Protein AF-0000000066668596 (afdb_homodimer)

Nearest PDB structures (foldseek):
  4j5i-assembly1_B  TM=9.871E-01  e=1.388E-48  Mycolicibacterium smegmatis MC2 155
  4y0e-assembly1_C  TM=9.801E-01  e=1.020E-46  Mycobacteroides abscessus ATCC 19977
  4y0e-assembly2_F  TM=9.801E-01  e=1.467E-46  Mycobacteroides abscessus ATCC 19977
  3v17-assembly1_D  TM=8.396E-01  e=1.579E-27  Pseudomonas putida KT2440
  6edh-assembly1_A  TM=8.377E-01  e=2.562E-27  Escherichia coli K-12

Sequence (604 aa):
MSVQVVKLGAHIGARIEGVRLGGGLDGATVATVRAALNEHKVIFFREQHHLTEDGQYEFAELLGTPTTPHPTLTSAGVKSLAIDSHHGRSNTWHTDVTFVDRVPKASILRAVTLPSYGGATTWASTVAAYNSLPEPLRRLADSLRARHTNQYDYAATVEDRPDENARAYRREFESTYFETEHPVVRVHPETGERALLLGCFVKQIVGLSSSESQALFRLFQDRVTRLEHTVRWNWSLGDVAIWDNRATQHYAIDDYDGAEHRRLTRITLAGDIPVGVDGTSSTVIAGNAESYSAVDPLTTAAMSVQVVKLGAHIGARIEGVRLGGGLDGATVATVRAALNEHKVIFFREQHHLTEDGQYEFAELLGTPTTPHPTLTSAGVKSLAIDSHHGRSNTWHTDVTFVDRVPKASIL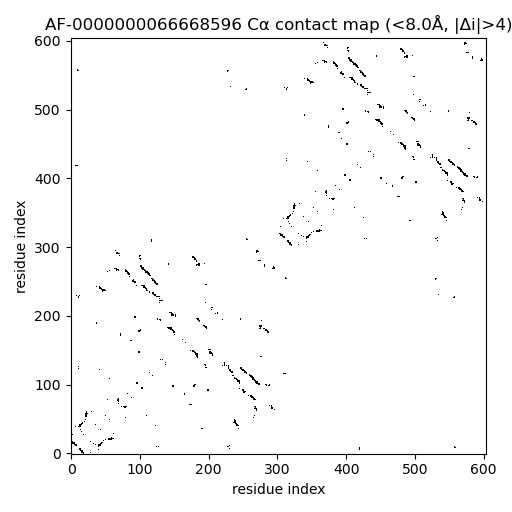RAVTLPSYGGATTWASTVAAYNSLPEPLRRLADSLRARHTNQYDYAATVEDRPDENARAYRREFESTYFETEHPVVRVHPETGERALLLGCFVKQIVGLSSSESQALFRLFQDRVTRLEHTVRWNWSLGDVAIWDNRATQHYAIDDYDGAEHRRLTRITLAGDIPVGVDGTSSTVIAGNAESYSAVDPLTTAA

Organism: Nocardia brasiliensis (strain ATCC 700358 / HUJEG-1) (NCBI:txid1133849)

Solvent-accessible surface area (backbone atoms only — not comparable to full-atom values): 30626 Å² total; per-residue (Å²): 116,73,74,41,79,42,62,46,30,66,54,24,30,27,38,47,42,57,73,80,80,32,60,80,62,51,70,69,58,52,50,50,51,52,52,47,32,70,68,18,34,26,34,35,36,67,72,41,69,81,56,43,73,66,33,49,51,39,29,47,53,74,76,38,53,68,26,45,49,40,82,46,43,73,83,42,52,69,71,35,22,67,49,34,52,80,46,42,74,61,60,49,56,29,33,68,61,53,21,42,52,48,27,37,35,31,38,38,40,34,51,74,42,69,40,93,30,36,58,28,38,34,39,23,18,15,33,51,24,45,71,67,42,55,67,72,55,40,56,50,41,51,72,37,34,29,31,13,22,57,78,43,73,49,70,82,63,47,86,64,83,71,50,70,48,29,48,53,46,49,48,38,44,45,65,62,68,30,24,12,38,34,34,29,26,26,42,35,87,86,80,63,47,53,13,52,57,66,47,54,37,52,75,41,34,67,95,48,53,71,68,55,21,50,53,52,49,48,57,54,48,54,43,24,67,31,67,50,25,41,40,73,46,78,78,50,84,19,26,37,39,37,35,31,39,69,33,30,32,35,29,38,37,78,18,37,70,86,77,46,57,37,30,30,39,33,38,41,21,34,5,42,63,50,24,19,76,83,66,51,60,41,43,74,76,37,66,80,57,67,86,24,33,62,69,35,74,77,71,65,83,126,117,72,75,40,81,43,60,47,31,67,55,24,27,26,38,48,42,59,71,79,81,32,62,82,62,52,69,69,58,51,50,50,51,52,51,47,31,70,69,18,34,28,35,34,34,69,74,41,69,81,57,44,73,67,32,50,51,38,29,46,53,75,78,38,53,66,26,46,48,39,84,43,41,74,86,36,56,72,70,35,24,75,49,34,52,78,48,42,73,62,60,51,57,27,34,69,61,53,21,43,53,50,27,36,36,31,38,38,38,35,52,74,41,70,42,91,28,36,58,28,39,34,40,21,18,14,33,52,22,45,71,67,43,56,67,73,56,40,57,49,41,53,72,38,36,29,32,14,22,57,81,44,73,49,69,84,63,46,84,62,84,70,50,71,48,28,48,54,46,49,47,38,43,46,65,60,68,30,24,11,37,34,34,29,25,26,42,35,89,86,79,63,46,53,13,52,58,67,46,56,37,51,74,41,36,66,95,49,53,72,68,57,23,50,53,51,49,48,56,54,47,55,44,25,68,30,66,50,27,40,40,74,47,78,79,49,83,19,27,35,37,37,36,29,38,68,33,31,33,34,28,37,37,77,18,41,68,87,79,46,57,36,32,30,40,34,37,42,20,35,5,41,65,49,24,20,77,85,64,51,61,43,44,73,76,38,66,79,58,68,84,25,34,63,69,36,74,77,71,64,83,126

Foldseek 3Di:
DDWDWAADADAAEIEIPDDAAFLPDDPVVLVVVLVSQVRHQKYKYFQNQVQDLNRQQSRVVSNFAWWAADQQCPVQDGRWGKPKPLLHFQFWWAQPPPLDQFRFFKKKKAWDFDFPDAFKKKKFFQLQLLVPDPDVLNVVLLVWKFKFKLPFPCVVVDVDDDDPSNVVSSCSSPVFIGIKIFRQWFQDLPPRGIGGHAIRRTDAIPPDDPVVRVVSNCVSVCSRVPPSRMDIDDDDHSMMMMGGSNTMIMGTDDDRPSPTITIMIMITHTGARTAGPVRHTMGTPGDDCVNGHDHDDSPPPD/DDWDWAADADAAEIEIPDDAAFLPDDPVVLVVVVVSQVRHQKYKYFDNQVQDLNRQQSRVVSNFAWWAADQQPPVADGRWGKPKPLLHFQFWWAQPPPLAQFRFFKKKKAWDFDFPDAFKKKKFFQLQLLVPDPPVLNVVLLVWKFKFKLPFPCVVVDVDDDDPSNVVSSCSSPVFIGIKIFRQWFQDLPPRGIGGHAIRRTPAIPPDDPVVRVVSNVVSVCSRVPPSRMDIDDDDHSMMMMGGSNTMIMGTDDDRPSPTITIMIMITHTGARTAGPVRHTMDTPGDDCVNGHDHDDSPPPD

Radius of gyration: 24.7 Å; Cα contacts (8 Å, |Δi|>4): 1437; chains: 2; bounding box: 57×78×58 Å

InterPro domains:
  IPR003819 TauD/TfdA-like domain [PF02668] (7-268)
  IPR042098 Glutarate 2-hydroxylase superfamily [G3DSA:3.60.130.10] (1-301)
  IPR051323 Alpha-ketoglutarate-dependent sulfate ester dioxygenase-like [PTHR30468] (3-281)

Structure (mmCIF, N/CA/C/O backbone):
data_AF-0000000066668596-model_v1
#
loop_
_entity.id
_entity.type
_entity.pdbx_description
1 polymer 'Alpha-ketoglutarate-dependent sulfate ester dioxygenase'
#
loop_
_atom_site.group_PDB
_atom_site.id
_atom_site.type_symbol
_atom_site.label_atom_id
_atom_site.label_alt_id
_atom_site.label_comp_id
_atom_site.label_asym_id
_atom_site.label_entity_id
_atom_site.label_seq_id
_atom_site.pdbx_PDB_ins_code
_atom_site.Cartn_x
_atom_site.Cartn_y
_atom_site.Cartn_z
_atom_site.occupancy
_atom_site.B_iso_or_equiv
_atom_site.auth_seq_id
_atom_site.auth_comp_id
_atom_site.auth_asym_id
_atom_site.auth_atom_id
_atom_site.pdbx_PDB_model_num
ATOM 1 N N . MET A 1 1 ? 26.125 21.719 -5.855 1 67.38 1 MET A N 1
ATOM 2 C CA . MET A 1 1 ? 25.328 20.922 -6.785 1 67.38 1 MET A CA 1
ATOM 3 C C . MET A 1 1 ? 23.906 21.422 -6.848 1 67.38 1 MET A C 1
ATOM 5 O O . MET A 1 1 ? 23.406 22.016 -5.891 1 67.38 1 MET A O 1
ATOM 9 N N . SER A 1 2 ? 23.297 21.438 -8.039 1 88.88 2 SER A N 1
ATOM 10 C CA . SER A 1 2 ? 21.984 22.031 -8.242 1 88.88 2 SER A CA 1
ATOM 11 C C . SER A 1 2 ? 20.875 21.141 -7.656 1 88.88 2 SER A C 1
ATOM 13 O O . SER A 1 2 ? 21.016 19.922 -7.633 1 88.88 2 SER A O 1
ATOM 15 N N . VAL A 1 3 ? 19.938 21.766 -6.992 1 95.06 3 VAL A N 1
ATOM 16 C CA . VAL A 1 3 ? 18.797 21.078 -6.398 1 95.06 3 VAL A CA 1
ATOM 17 C C . VAL A 1 3 ? 17.969 20.406 -7.496 1 95.06 3 VAL A C 1
ATOM 19 O O . VAL A 1 3 ? 17.625 21.031 -8.5 1 95.06 3 VAL A O 1
ATOM 22 N N . GLN A 1 4 ? 17.766 19.125 -7.367 1 97.12 4 GLN A N 1
ATOM 23 C CA . GLN A 1 4 ? 16.984 18.344 -8.328 1 97.12 4 GLN A CA 1
ATOM 24 C C . GLN A 1 4 ? 15.797 17.672 -7.656 1 97.12 4 GLN A C 1
ATOM 26 O O . GLN A 1 4 ? 15.938 17.062 -6.594 1 97.12 4 GLN A O 1
ATOM 31 N N . VAL A 1 5 ? 14.656 17.859 -8.289 1 98.06 5 VAL A N 1
ATOM 32 C CA . VAL A 1 5 ? 13.438 17.188 -7.828 1 98.06 5 VAL A CA 1
ATOM 33 C C . VAL A 1 5 ? 13.148 15.969 -8.703 1 98.06 5 VAL A C 1
ATOM 35 O O . VAL A 1 5 ? 12.938 16.109 -9.914 1 98.06 5 VAL A O 1
ATOM 38 N N . VAL A 1 6 ? 13.164 14.797 -8.109 1 97.94 6 VAL A N 1
ATOM 39 C CA . VAL A 1 6 ? 12.914 13.555 -8.828 1 97.94 6 VAL A CA 1
ATOM 40 C C . VAL A 1 6 ? 11.516 13.031 -8.492 1 97.94 6 VAL A C 1
ATOM 42 O O . VAL A 1 6 ? 11.266 12.594 -7.367 1 97.94 6 VAL A O 1
ATOM 45 N N . LYS A 1 7 ? 10.672 13.055 -9.5 1 97.44 7 LYS A N 1
ATOM 46 C CA . LYS A 1 7 ? 9.297 12.586 -9.336 1 97.44 7 LYS A CA 1
ATOM 47 C C . LYS A 1 7 ? 9.258 11.078 -9.078 1 97.44 7 LYS A C 1
ATOM 49 O O . LYS A 1 7 ? 9.969 10.312 -9.734 1 97.44 7 LYS A O 1
ATOM 54 N N . LEU A 1 8 ? 8.438 10.617 -8.07 1 97.56 8 LEU A N 1
ATOM 55 C CA . LEU A 1 8 ? 8.391 9.203 -7.715 1 97.56 8 LEU A CA 1
ATOM 56 C C . LEU A 1 8 ? 7.074 8.578 -8.172 1 97.56 8 LEU A C 1
ATOM 58 O O . LEU A 1 8 ? 7 7.367 -8.383 1 97.56 8 LEU A O 1
ATOM 62 N N . GLY A 1 9 ? 6 9.258 -8.242 1 96 9 GLY A N 1
ATOM 63 C CA . GLY A 1 9 ? 4.691 8.812 -8.695 1 96 9 GLY A CA 1
ATOM 64 C C . GLY A 1 9 ? 3.891 9.906 -9.375 1 96 9 GLY A C 1
ATOM 65 O O . GLY A 1 9 ? 4.207 11.094 -9.234 1 96 9 GLY A O 1
ATOM 66 N N . ALA A 1 10 ? 2.842 9.539 -10.078 1 95.38 10 ALA A N 1
ATOM 67 C CA . ALA A 1 10 ? 2.037 10.484 -10.844 1 95.38 10 ALA A CA 1
ATOM 68 C C . ALA A 1 10 ? 1.312 11.461 -9.922 1 95.38 10 ALA A C 1
ATOM 70 O O . ALA A 1 10 ? 1.128 12.633 -10.266 1 95.38 10 ALA A O 1
ATOM 71 N N . HIS A 1 11 ? 0.946 10.977 -8.734 1 97 11 HIS A N 1
ATOM 72 C CA . HIS A 1 11 ? 0.021 11.773 -7.93 1 97 11 HIS A CA 1
ATOM 73 C C . HIS A 1 11 ? 0.669 12.219 -6.621 1 97 11 HIS A C 1
ATOM 75 O O . HIS A 1 11 ? 0.152 13.102 -5.941 1 97 11 HIS A O 1
ATOM 81 N N . ILE A 1 12 ? 1.828 11.609 -6.285 1 98.62 12 ILE A N 1
ATOM 82 C CA . ILE A 1 12 ? 2.396 11.883 -4.969 1 98.62 12 ILE A CA 1
ATOM 83 C C . ILE A 1 12 ? 3.852 11.422 -4.93 1 98.62 12 ILE A C 1
ATOM 85 O O . ILE A 1 12 ? 4.207 10.414 -5.551 1 98.62 12 ILE A O 1
ATOM 89 N N . GLY A 1 13 ? 4.652 12.18 -4.25 1 98.81 13 GLY A N 1
ATOM 90 C CA . GLY A 1 13 ? 5.996 11.742 -3.908 1 98.81 13 GLY A CA 1
ATOM 91 C C . GLY A 1 13 ? 7.059 12.305 -4.828 1 98.81 13 GLY A C 1
ATOM 92 O O . GLY A 1 13 ? 6.914 12.273 -6.051 1 98.81 13 GLY A O 1
ATOM 93 N N . ALA A 1 14 ? 8.109 12.766 -4.25 1 98.88 14 ALA A N 1
ATOM 94 C CA . ALA A 1 14 ? 9.328 13.164 -4.953 1 98.88 14 ALA A CA 1
ATOM 95 C C . ALA A 1 14 ? 10.539 13.094 -4.027 1 98.88 14 ALA A C 1
ATOM 97 O O . ALA A 1 14 ? 10.398 13.195 -2.805 1 98.88 14 ALA A O 1
ATOM 98 N N . ARG A 1 15 ? 11.609 12.836 -4.578 1 98.69 15 ARG A N 1
ATOM 99 C CA . ARG A 1 15 ? 12.875 12.93 -3.863 1 98.69 15 ARG A CA 1
ATOM 100 C C . ARG A 1 15 ? 13.648 14.18 -4.281 1 98.69 15 ARG A C 1
ATOM 102 O O . ARG A 1 15 ? 13.711 14.508 -5.465 1 98.69 15 ARG A O 1
ATOM 109 N N . ILE A 1 16 ? 14.125 14.891 -3.336 1 98.62 16 ILE A N 1
ATOM 110 C CA . ILE A 1 16 ? 14.953 16.062 -3.621 1 98.62 16 ILE A CA 1
ATOM 111 C C . ILE A 1 16 ? 16.422 15.727 -3.385 1 98.62 16 ILE A C 1
ATOM 113 O O . ILE A 1 16 ? 16.797 15.234 -2.316 1 98.62 16 ILE A O 1
ATOM 117 N N . GLU A 1 17 ? 17.203 16 -4.352 1 97.94 17 GLU A N 1
ATOM 118 C CA . GLU A 1 17 ? 18.641 15.742 -4.293 1 97.94 17 GLU A CA 1
ATOM 119 C C . GLU A 1 17 ? 19.438 17.047 -4.363 1 97.94 17 GLU A C 1
ATOM 121 O O . GLU A 1 17 ? 18.906 18.078 -4.773 1 97.94 17 GLU A O 1
ATOM 126 N N . GLY A 1 18 ? 20.672 17 -3.879 1 96.69 18 GLY A N 1
ATOM 127 C CA . GLY A 1 18 ? 21.562 18.141 -3.984 1 96.69 18 GLY A CA 1
ATOM 128 C C . GLY A 1 18 ? 21.297 19.203 -2.93 1 96.69 18 GLY A C 1
ATOM 129 O O . GLY A 1 18 ? 21.484 20.391 -3.178 1 96.69 18 GLY A O 1
ATOM 130 N N . VAL A 1 19 ? 20.734 18.797 -1.834 1 97.19 19 VAL A N 1
ATO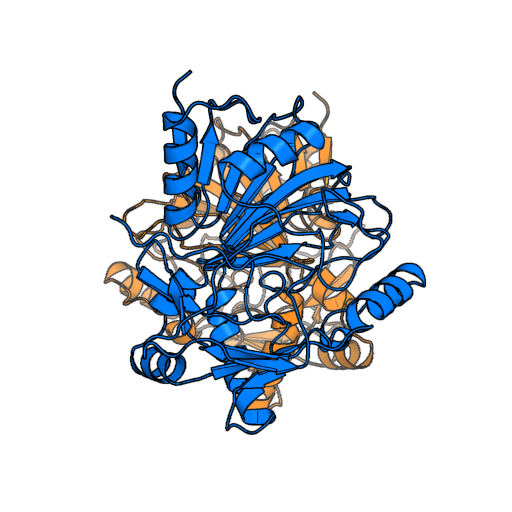M 131 C CA . VAL A 1 19 ? 20.438 19.75 -0.766 1 97.19 19 VAL A CA 1
ATOM 132 C C . VAL A 1 19 ? 20.938 19.188 0.569 1 97.19 19 VAL A C 1
ATOM 134 O O . VAL A 1 19 ? 20.766 18 0.856 1 97.19 19 VAL A O 1
ATOM 137 N N . ARG A 1 20 ? 21.609 19.953 1.293 1 97.44 20 ARG A N 1
ATOM 138 C CA . ARG A 1 20 ? 21.953 19.688 2.686 1 97.44 20 ARG A CA 1
ATOM 139 C C . ARG A 1 20 ? 21.031 20.453 3.635 1 97.44 20 ARG A C 1
ATOM 141 O O . ARG A 1 20 ? 21.125 21.672 3.744 1 97.44 20 ARG A O 1
ATOM 148 N N . LEU A 1 21 ? 20.234 19.766 4.363 1 98.19 21 LEU A N 1
ATOM 149 C CA . LEU A 1 21 ? 19.172 20.391 5.137 1 98.19 21 LEU A CA 1
ATOM 150 C C . LEU A 1 21 ? 19.734 21.094 6.363 1 98.19 21 LEU A C 1
ATOM 152 O O . LEU A 1 21 ? 20.797 20.734 6.867 1 98.19 21 LEU A O 1
ATOM 156 N N . GLY A 1 22 ? 19.031 22.078 6.809 1 97.44 22 GLY A N 1
ATOM 157 C CA . GLY A 1 22 ? 19.391 22.859 7.984 1 97.44 22 GLY A CA 1
ATOM 158 C C . GLY A 1 22 ? 18.859 24.266 7.945 1 97.44 22 GLY A C 1
ATOM 159 O O . GLY A 1 22 ? 18.125 24.641 7.02 1 97.44 22 GLY A O 1
ATOM 160 N N . GLY A 1 23 ? 19.219 25.031 8.984 1 96.69 23 GLY A N 1
ATOM 161 C CA . GLY A 1 23 ? 18.719 26.391 9.102 1 96.69 23 GLY A CA 1
ATOM 162 C C . GLY A 1 23 ? 19.391 27.375 8.164 1 96.69 23 GLY A C 1
ATOM 163 O O . GLY A 1 23 ? 18.906 28.484 7.961 1 96.69 23 GLY A O 1
ATOM 164 N N . GLY A 1 24 ? 20.438 27 7.5 1 96.31 24 GLY A N 1
ATOM 165 C CA . GLY A 1 24 ? 21.234 27.922 6.691 1 96.31 24 GLY A CA 1
ATOM 166 C C . GLY A 1 24 ? 20.906 27.844 5.211 1 96.31 24 GLY A C 1
ATOM 167 O O . GLY A 1 24 ? 21.656 28.344 4.375 1 96.31 24 GLY A O 1
ATOM 168 N N . LEU A 1 25 ? 19.781 27.219 4.844 1 96.69 25 LEU A N 1
ATOM 169 C CA . LEU A 1 25 ? 19.406 27.125 3.439 1 96.69 25 LEU A CA 1
ATOM 170 C C . LEU A 1 25 ? 19.062 28.484 2.867 1 96.69 25 LEU A C 1
ATOM 172 O O . LEU A 1 25 ? 18.438 29.312 3.543 1 96.69 25 LEU A O 1
ATOM 176 N N . ASP A 1 26 ? 19.438 28.734 1.663 1 96.06 26 ASP A N 1
ATOM 177 C CA . ASP A 1 26 ? 19.109 30 1.011 1 96.06 26 ASP A CA 1
ATOM 178 C C . ASP A 1 26 ? 17.641 30.031 0.573 1 96.06 26 ASP A C 1
ATOM 180 O O . ASP A 1 26 ? 17.016 28.984 0.452 1 96.06 26 ASP A O 1
ATOM 184 N N . GLY A 1 27 ? 17.188 31.203 0.312 1 96.44 27 GLY A N 1
ATOM 185 C CA . GLY A 1 27 ? 15.797 31.422 -0.025 1 96.44 27 GLY A CA 1
ATOM 186 C C . GLY A 1 27 ? 15.359 30.672 -1.269 1 96.44 27 GLY A C 1
ATOM 187 O O . GLY A 1 27 ? 14.234 30.156 -1.33 1 96.44 27 GLY A O 1
ATOM 188 N N . ALA A 1 28 ? 16.188 30.625 -2.215 1 96.69 28 ALA A N 1
ATOM 189 C CA . ALA A 1 28 ? 15.859 29.953 -3.465 1 96.69 28 ALA A CA 1
ATOM 190 C C . ALA A 1 28 ? 15.641 28.453 -3.238 1 96.69 28 ALA A C 1
ATOM 192 O O . ALA A 1 28 ? 14.719 27.859 -3.801 1 96.69 28 ALA A O 1
ATOM 193 N N . THR A 1 29 ? 16.5 27.844 -2.477 1 97.19 29 THR A N 1
ATOM 194 C CA . THR A 1 29 ? 16.359 26.422 -2.152 1 97.19 29 THR A CA 1
ATOM 195 C C . THR A 1 29 ? 15.086 26.156 -1.361 1 97.19 29 THR A C 1
ATOM 197 O O . THR A 1 29 ? 14.352 25.219 -1.651 1 97.19 29 THR A O 1
ATOM 200 N N . VAL A 1 30 ? 14.797 27.016 -0.425 1 97.88 30 VAL A N 1
ATOM 201 C CA . VAL A 1 30 ? 13.594 26.875 0.383 1 97.88 30 VAL A CA 1
ATOM 202 C C . VAL A 1 30 ? 12.359 26.984 -0.511 1 97.88 30 VAL A C 1
ATOM 204 O O . VAL A 1 30 ? 11.406 26.219 -0.363 1 97.88 30 VAL A O 1
ATOM 207 N N . ALA A 1 31 ? 12.398 27.906 -1.417 1 97.31 31 ALA A N 1
ATOM 208 C CA . ALA A 1 31 ? 11.289 28.078 -2.35 1 97.31 31 ALA A CA 1
ATOM 209 C C . ALA A 1 31 ? 11.086 26.812 -3.191 1 97.31 31 ALA A C 1
ATOM 211 O O . ALA A 1 31 ? 9.953 26.422 -3.455 1 97.31 31 ALA A O 1
ATOM 212 N N . THR A 1 32 ? 12.18 26.234 -3.613 1 97.69 32 THR A N 1
ATOM 213 C CA . THR A 1 32 ? 12.109 25 -4.391 1 97.69 32 THR A CA 1
ATOM 214 C C . THR A 1 32 ? 11.492 23.875 -3.566 1 97.69 32 THR A C 1
ATOM 216 O O . THR A 1 32 ? 10.664 23.109 -4.07 1 97.69 32 THR A O 1
ATOM 219 N N . VAL A 1 33 ? 11.844 23.781 -2.332 1 98.12 33 VAL A N 1
ATOM 220 C CA . VAL A 1 33 ? 11.312 22.766 -1.43 1 98.12 33 VAL A CA 1
ATOM 221 C C . VAL A 1 33 ? 9.812 22.953 -1.248 1 98.12 33 VAL A C 1
ATOM 223 O O . VAL A 1 33 ? 9.039 22 -1.348 1 98.12 33 VAL A O 1
ATOM 226 N N . ARG A 1 34 ? 9.422 24.188 -1.048 1 97.88 34 ARG A N 1
ATOM 227 C CA . ARG A 1 34 ? 8.008 24.5 -0.865 1 97.88 34 ARG A CA 1
ATOM 228 C C . ARG A 1 34 ? 7.203 24.141 -2.115 1 97.88 34 ARG A C 1
ATOM 230 O O . ARG A 1 34 ? 6.117 23.578 -2.023 1 97.88 34 ARG A O 1
ATOM 237 N N . ALA A 1 35 ? 7.754 24.5 -3.23 1 98.25 35 ALA A N 1
ATOM 238 C CA . ALA A 1 35 ? 7.078 24.219 -4.492 1 98.25 35 ALA A CA 1
ATOM 239 C C . ALA A 1 35 ? 6.938 22.719 -4.711 1 98.25 35 ALA A C 1
ATOM 241 O O . ALA A 1 35 ? 5.887 22.234 -5.152 1 98.25 35 ALA A O 1
ATOM 242 N N . ALA A 1 36 ? 8.016 21.969 -4.406 1 98.69 36 ALA A N 1
ATOM 243 C CA . ALA A 1 36 ? 7.98 20.516 -4.543 1 98.69 36 ALA A CA 1
ATOM 244 C C . ALA A 1 36 ? 6.949 19.906 -3.602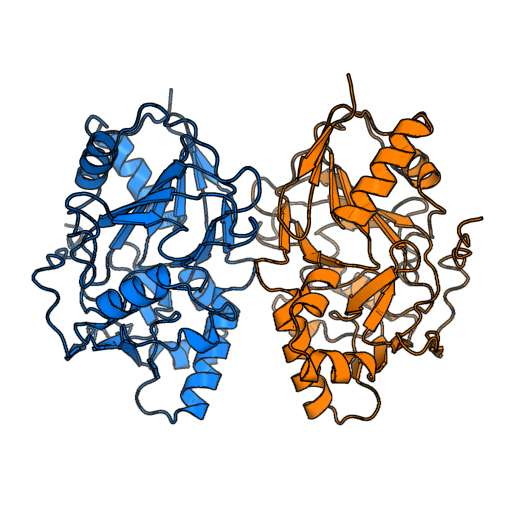 1 98.69 36 ALA A C 1
ATOM 246 O O . ALA A 1 36 ? 6.238 18.969 -3.977 1 98.69 36 ALA A O 1
ATOM 247 N N . LEU A 1 37 ? 6.91 20.438 -2.43 1 98.69 37 LEU A N 1
ATOM 248 C CA . LEU A 1 37 ? 5.941 19.938 -1.461 1 98.69 37 LEU A CA 1
ATOM 249 C C . LEU A 1 37 ? 4.516 20.156 -1.957 1 98.69 37 LEU A C 1
ATOM 251 O O . LEU A 1 37 ? 3.682 19.266 -1.88 1 98.69 37 LEU A O 1
ATOM 255 N N . ASN A 1 38 ? 4.25 21.344 -2.484 1 98.38 38 ASN A N 1
ATOM 256 C CA . ASN A 1 38 ? 2.928 21.656 -3.02 1 98.38 38 ASN A CA 1
ATOM 257 C C . ASN A 1 38 ? 2.559 20.734 -4.176 1 98.38 38 ASN A C 1
ATOM 259 O O . ASN A 1 38 ? 1.417 20.281 -4.273 1 98.38 38 ASN A O 1
ATOM 263 N N . GLU A 1 39 ? 3.502 20.469 -4.961 1 98.44 39 GLU A N 1
ATOM 264 C CA . GLU A 1 39 ? 3.252 19.688 -6.176 1 98.44 39 GLU A CA 1
ATOM 265 C C . GLU A 1 39 ? 3.143 18.203 -5.867 1 98.44 39 GLU A C 1
ATOM 267 O O . GLU A 1 39 ? 2.242 17.516 -6.371 1 98.44 39 GLU A O 1
ATOM 272 N N . HIS A 1 40 ? 4.008 17.672 -4.957 1 98.81 40 HIS A N 1
ATOM 273 C CA . HIS A 1 40 ? 4.148 16.234 -4.812 1 98.81 40 HIS A CA 1
ATOM 274 C C . HIS A 1 40 ? 3.604 15.758 -3.469 1 98.81 40 HIS A C 1
ATOM 276 O O . HIS A 1 40 ? 3.596 14.555 -3.186 1 98.81 40 HIS A O 1
ATOM 282 N N . LYS A 1 41 ? 3.146 16.609 -2.65 1 98.88 41 LYS A N 1
ATOM 283 C CA . LYS A 1 41 ? 2.42 16.375 -1.404 1 98.88 41 LYS A CA 1
ATOM 284 C C . LYS A 1 41 ? 3.334 15.797 -0.331 1 98.88 41 LYS A C 1
ATOM 286 O O . LYS A 1 41 ? 3.131 16.031 0.861 1 98.88 41 LYS A O 1
ATOM 291 N N . VAL A 1 42 ? 4.273 14.961 -0.721 1 98.94 42 VAL A N 1
ATOM 292 C CA . VAL A 1 42 ? 5.312 14.461 0.179 1 98.94 42 VAL A CA 1
ATOM 293 C C . VAL A 1 42 ? 6.652 14.43 -0.551 1 98.94 42 VAL A C 1
ATOM 295 O O . VAL A 1 42 ? 6.719 14.031 -1.718 1 98.94 42 VAL A O 1
ATOM 298 N N . ILE A 1 43 ? 7.711 14.836 0.141 1 98.94 43 ILE A N 1
ATOM 299 C CA . ILE A 1 43 ? 9.047 14.844 -0.446 1 98.94 43 ILE A CA 1
ATOM 300 C C . ILE A 1 43 ? 10.039 14.188 0.517 1 98.94 43 ILE A C 1
ATOM 302 O O . ILE A 1 43 ? 9.844 14.219 1.734 1 98.94 43 ILE A O 1
ATOM 306 N N . PHE A 1 44 ? 11.062 13.633 -0.063 1 98.94 44 PHE A N 1
ATOM 307 C CA . PHE A 1 44 ? 12.039 12.859 0.694 1 98.94 44 PHE A CA 1
ATOM 308 C C . PHE A 1 44 ? 13.453 13.359 0.435 1 98.94 44 PHE A C 1
ATOM 310 O O . PHE A 1 44 ? 13.758 13.836 -0.659 1 98.94 44 PHE A O 1
ATOM 317 N N . PHE A 1 45 ? 14.312 13.266 1.412 1 98.81 45 PHE A N 1
ATOM 318 C CA . PHE A 1 45 ? 15.742 13.547 1.344 1 98.81 45 PHE A CA 1
ATOM 319 C C . PHE A 1 45 ? 16.547 12.367 1.87 1 98.81 45 PHE A C 1
ATOM 321 O O . PHE A 1 45 ? 16.188 11.773 2.891 1 98.81 45 PHE A O 1
ATOM 328 N N . ARG A 1 46 ? 17.562 12.023 1.185 1 98.38 46 ARG A N 1
ATOM 329 C CA . ARG A 1 46 ? 18.469 10.969 1.627 1 98.38 46 ARG A CA 1
ATOM 330 C C . ARG A 1 46 ? 19.75 11.555 2.221 1 98.38 46 ARG A C 1
ATOM 332 O O . ARG A 1 46 ? 20.062 12.727 2.002 1 98.38 46 ARG A O 1
ATOM 339 N N . GLU A 1 47 ? 20.438 10.812 3.008 1 97.81 47 GLU A N 1
ATOM 340 C CA . GLU A 1 47 ? 21.812 11 3.422 1 97.81 47 GLU A CA 1
ATOM 341 C C . GLU A 1 47 ? 21.984 12.289 4.211 1 97.81 47 GLU A C 1
ATOM 343 O O . GLU A 1 47 ? 22.984 12.992 4.055 1 97.81 47 GLU A O 1
ATOM 348 N N . GLN A 1 48 ? 20.969 12.648 4.938 1 98.56 48 GLN A N 1
ATOM 349 C CA . GLN A 1 48 ? 21.094 13.812 5.812 1 98.56 48 GLN A CA 1
ATOM 350 C C . GLN A 1 48 ? 21.656 13.422 7.176 1 98.56 48 GLN A C 1
ATOM 352 O O . GLN A 1 48 ? 21.078 13.766 8.211 1 98.56 48 GLN A O 1
ATOM 357 N N . HIS A 1 49 ? 22.797 12.805 7.211 1 98 49 HIS A N 1
ATOM 358 C CA . HIS A 1 49 ? 23.391 12.227 8.414 1 98 49 HIS A CA 1
ATOM 359 C C . HIS A 1 49 ? 23.828 13.312 9.391 1 98 49 HIS A C 1
ATOM 361 O O . HIS A 1 49 ? 23.938 13.062 10.594 1 98 49 HIS A O 1
ATOM 367 N N . HIS A 1 50 ? 24.016 14.461 8.906 1 97.88 50 HIS A N 1
ATOM 368 C CA . HIS A 1 50 ? 24.516 15.57 9.719 1 97.88 50 HIS A CA 1
ATOM 369 C C . HIS A 1 50 ? 23.391 16.188 10.539 1 97.88 50 HIS A C 1
ATOM 371 O O . HIS A 1 50 ? 23.641 16.938 11.484 1 97.88 50 HIS A O 1
ATOM 377 N N . LEU A 1 51 ? 22.203 15.992 10.102 1 97.94 51 LEU A N 1
ATOM 378 C CA . LEU A 1 51 ? 21.062 16.719 10.648 1 97.94 51 LEU A CA 1
ATOM 379 C C . LEU A 1 51 ? 20.75 16.266 12.07 1 97.94 51 LEU A C 1
ATOM 381 O O . LEU A 1 51 ? 20.453 15.086 12.297 1 97.94 51 LEU A O 1
ATOM 385 N N . THR A 1 52 ? 20.828 17.156 13.031 1 96.31 52 THR A N 1
ATOM 386 C CA . THR A 1 52 ? 20.484 16.922 14.422 1 96.31 52 THR A CA 1
ATOM 387 C C . THR A 1 52 ? 19.047 17.359 14.695 1 96.31 52 THR A C 1
ATOM 389 O O . THR A 1 52 ? 18.375 17.875 13.797 1 96.31 52 THR A O 1
ATOM 392 N N . GLU A 1 53 ? 18.609 17.141 15.875 1 94.75 53 GLU A N 1
ATOM 393 C CA . GLU A 1 53 ? 17.281 17.625 16.25 1 94.75 53 GLU A CA 1
ATOM 394 C C . GLU A 1 53 ? 17.188 19.141 16.125 1 94.75 53 GLU A C 1
ATOM 396 O O . GLU A 1 53 ? 16.188 19.656 15.633 1 94.75 53 GLU A O 1
ATOM 401 N N . ASP A 1 54 ? 18.266 19.828 16.594 1 96.06 54 ASP A N 1
ATOM 402 C CA . ASP A 1 54 ? 18.312 21.281 16.469 1 96.06 54 ASP A CA 1
ATOM 403 C C . ASP A 1 54 ? 18.281 21.703 15 1 96.06 54 ASP A C 1
ATOM 405 O O . ASP A 1 54 ? 17.594 22.641 14.625 1 96.06 54 ASP A O 1
ATOM 409 N N . GLY A 1 55 ? 19.078 21.016 14.211 1 97.5 55 GLY A N 1
ATOM 410 C CA . GLY A 1 55 ? 19.078 21.297 12.789 1 97.5 55 GLY A CA 1
ATOM 411 C C . GLY A 1 55 ? 17.719 21.078 12.133 1 97.5 55 GLY A C 1
ATOM 412 O O . GLY A 1 55 ? 17.312 21.844 11.266 1 97.5 55 GLY A O 1
ATOM 413 N N . GLN A 1 56 ? 17.094 19.984 12.492 1 97.81 56 GLN A N 1
ATOM 414 C CA . GLN A 1 56 ? 15.742 19.719 12.008 1 97.81 56 GLN A CA 1
ATOM 415 C C . GLN A 1 56 ? 14.789 20.859 12.352 1 97.81 56 GLN A C 1
ATOM 417 O O . GLN A 1 56 ? 14.008 21.297 11.508 1 97.81 56 GLN A O 1
ATOM 422 N N . TYR A 1 57 ? 14.875 21.344 13.578 1 97.44 57 TYR A N 1
ATOM 423 C CA . TYR A 1 57 ? 14.023 22.438 14.047 1 97.44 57 TYR A CA 1
ATOM 424 C C . TYR A 1 57 ? 14.289 23.719 13.273 1 97.44 57 TYR A C 1
ATOM 426 O O . TYR A 1 57 ? 13.359 24.391 12.828 1 97.44 57 TYR A O 1
ATOM 434 N N . GLU A 1 58 ? 15.578 24.031 13.094 1 97.94 58 GLU A N 1
ATOM 435 C CA . GLU A 1 58 ? 15.961 25.234 12.352 1 97.94 58 GLU A CA 1
ATOM 436 C C . GLU A 1 58 ? 15.469 25.172 10.906 1 97.94 58 GLU A C 1
ATOM 438 O O . GLU A 1 58 ? 15.023 26.172 10.352 1 97.94 58 GLU A O 1
ATOM 443 N N . PHE A 1 59 ? 15.625 24.031 10.367 1 98.31 59 PHE A N 1
ATOM 444 C CA . PHE A 1 59 ? 15.117 23.828 9.016 1 98.31 59 PHE A CA 1
ATOM 445 C C . PHE A 1 59 ? 13.602 24.031 8.969 1 98.31 59 PHE A C 1
ATOM 447 O O . PHE A 1 59 ? 13.086 24.672 8.062 1 98.31 59 PHE A O 1
ATOM 454 N N . ALA A 1 60 ? 12.859 23.438 9.906 1 98.06 60 ALA A N 1
ATOM 455 C CA . ALA A 1 60 ? 11.406 23.562 10 1 98.06 60 ALA A CA 1
ATOM 456 C C . ALA A 1 60 ? 10.984 25.031 10.055 1 98.06 60 ALA A C 1
ATOM 458 O O . ALA A 1 60 ? 10.008 25.438 9.422 1 98.06 60 ALA A O 1
ATOM 459 N N . GLU A 1 61 ? 11.75 25.859 10.734 1 97.38 61 GLU A N 1
ATOM 460 C CA . GLU A 1 61 ? 11.438 27.266 10.906 1 97.38 61 GLU A CA 1
ATOM 461 C C . GLU A 1 61 ? 11.508 28.016 9.586 1 97.38 61 GLU A C 1
ATOM 463 O O . GLU A 1 61 ? 10.875 29.062 9.422 1 97.38 61 GLU A O 1
ATOM 468 N N . LEU A 1 62 ? 12.289 27.469 8.703 1 97.69 62 LEU A N 1
ATOM 469 C CA . LEU A 1 62 ? 12.367 28.094 7.387 1 97.69 62 LEU A CA 1
ATOM 470 C C . LEU A 1 62 ? 11.086 27.859 6.598 1 97.69 62 LEU A C 1
ATOM 472 O O . LEU A 1 62 ? 10.789 28.594 5.652 1 97.69 62 LEU A O 1
ATOM 476 N N . LEU A 1 63 ? 10.352 26.828 6.957 1 97 63 LEU A N 1
ATOM 477 C CA . LEU A 1 63 ? 9.188 26.422 6.176 1 97 63 LEU A CA 1
ATOM 478 C C . LEU A 1 63 ? 7.895 26.922 6.816 1 97 63 LEU A C 1
ATOM 480 O O . LEU A 1 63 ? 6.852 26.969 6.164 1 97 63 LEU A O 1
ATOM 484 N N . GLY A 1 64 ? 7.934 27.234 8.023 1 96.06 64 GLY A N 1
ATOM 485 C CA . GLY A 1 64 ? 6.773 27.672 8.773 1 96.06 64 GLY A CA 1
ATOM 486 C C . GLY A 1 64 ? 7.012 27.734 10.273 1 96.06 64 GLY A C 1
ATOM 487 O O . GLY A 1 64 ? 8.148 27.594 10.727 1 96.06 64 GLY A O 1
ATOM 488 N N . THR A 1 65 ? 5.914 27.984 11.047 1 96.31 65 THR A N 1
ATOM 489 C CA . THR A 1 65 ? 5.996 28.078 12.5 1 96.31 65 THR A CA 1
ATOM 490 C C . THR A 1 65 ? 5.781 26.719 13.148 1 96.31 65 THR A C 1
ATOM 492 O O . THR A 1 65 ? 4.699 26.125 13.039 1 96.31 65 THR A O 1
ATOM 495 N N . PRO A 1 66 ? 6.805 26.172 13.828 1 96.56 66 PRO A N 1
ATOM 496 C CA . PRO A 1 66 ? 6.605 24.891 14.523 1 96.56 66 PRO A CA 1
ATOM 497 C C . PRO A 1 66 ? 5.547 24.984 15.625 1 96.56 66 PRO A C 1
ATOM 499 O O . PRO A 1 66 ? 5.461 26 16.328 1 96.56 66 PRO A O 1
ATOM 502 N N . THR A 1 67 ? 4.777 23.969 15.734 1 95.19 67 THR A N 1
ATOM 503 C CA . THR A 1 67 ? 3.857 23.812 16.859 1 95.19 67 THR A CA 1
ATOM 504 C C . THR A 1 67 ? 4.578 23.25 18.078 1 95.19 67 THR A C 1
ATOM 506 O O . THR A 1 67 ? 5.746 22.859 17.984 1 95.19 67 THR A O 1
ATOM 509 N N . THR A 1 68 ? 3.811 23.234 19.203 1 92.44 68 THR A N 1
ATOM 510 C CA . THR A 1 68 ? 4.23 22.266 20.219 1 92.44 68 THR A CA 1
ATOM 511 C C . THR A 1 68 ? 4.047 20.844 19.719 1 92.44 68 THR A C 1
ATOM 513 O O . THR A 1 68 ? 3.336 20.609 18.734 1 92.44 68 THR A O 1
ATOM 516 N N . PRO A 1 69 ? 4.723 19.953 20.344 1 89.19 69 PRO A N 1
ATOM 517 C CA . PRO A 1 69 ? 4.805 18.625 19.734 1 89.19 69 PRO A CA 1
ATOM 518 C C . PRO A 1 69 ? 3.432 17.969 19.547 1 89.19 69 PRO A C 1
ATOM 520 O O . PRO A 1 69 ? 3.213 17.266 18.562 1 89.19 69 PRO A O 1
ATOM 523 N N . HIS A 1 70 ? 2.562 18.172 20.484 1 89.25 70 HIS A N 1
ATOM 524 C CA . HIS A 1 70 ? 1.23 17.594 20.375 1 89.25 70 HIS A CA 1
ATOM 525 C C . HIS A 1 70 ? 0.244 18.281 21.312 1 89.25 70 HIS A C 1
ATOM 527 O O . HIS A 1 70 ? 0.612 18.703 22.406 1 89.25 70 HIS A O 1
ATOM 533 N N . PRO A 1 71 ? -0.991 18.266 20.906 1 88.25 71 PRO A N 1
ATOM 534 C CA . PRO A 1 71 ? -1.955 18.984 21.75 1 88.25 71 PRO A CA 1
ATOM 535 C C . PRO A 1 71 ? -2.156 18.328 23.109 1 88.25 71 PRO A C 1
ATOM 537 O O . PRO A 1 71 ? -2.473 19 24.094 1 88.25 71 PRO A O 1
ATOM 540 N N . THR A 1 72 ? -2.043 17.016 23.078 1 86.62 72 THR A N 1
ATOM 541 C CA . THR A 1 72 ? -2.418 16.328 24.297 1 86.62 72 THR A CA 1
ATOM 542 C C . THR A 1 72 ? -1.219 15.602 24.906 1 86.62 72 THR A C 1
ATOM 544 O O . THR A 1 72 ? -1.233 15.234 26.078 1 86.62 72 THR A O 1
ATOM 547 N N . LEU A 1 73 ? -0.242 15.305 24.078 1 83.06 73 LEU A N 1
ATOM 548 C CA . LEU A 1 73 ? 0.93 14.586 24.578 1 83.06 73 LEU A CA 1
ATOM 549 C C . LEU A 1 73 ? 1.96 15.562 25.141 1 83.06 73 LEU A C 1
ATOM 551 O O . LEU A 1 73 ? 2.949 15.883 24.469 1 83.06 73 LEU A O 1
ATOM 555 N N . THR A 1 74 ? 1.945 15.93 26.297 1 76.75 74 THR A N 1
ATOM 556 C CA . THR A 1 74 ? 2.76 16.953 26.938 1 76.75 74 THR A CA 1
ATOM 557 C C . THR A 1 74 ? 4.121 16.406 27.344 1 76.75 74 THR A C 1
ATOM 559 O O . THR A 1 74 ? 5.062 17.156 27.578 1 76.75 74 THR A O 1
ATOM 562 N N . SER A 1 75 ? 4.16 15.062 27.328 1 71.44 75 SER A N 1
ATOM 563 C CA . SER A 1 75 ? 5.406 14.43 27.75 1 71.44 75 SER A CA 1
ATOM 564 C C . SER A 1 75 ? 6.367 14.281 26.562 1 71.44 75 SER A C 1
ATOM 566 O O . SER A 1 75 ? 7.508 13.844 26.75 1 71.44 75 SER A O 1
ATOM 568 N N . ALA A 1 76 ? 5.922 14.578 25.344 1 67.81 76 ALA A N 1
ATOM 569 C CA . ALA A 1 76 ? 6.641 14.203 24.125 1 67.81 76 ALA A CA 1
ATOM 570 C C . ALA A 1 76 ? 7.797 15.164 23.859 1 67.81 76 ALA A C 1
ATOM 572 O O . ALA A 1 76 ? 8.523 15.008 22.875 1 67.81 76 ALA A O 1
ATOM 573 N N . GLY A 1 77 ? 8.156 16.031 24.734 1 68.94 77 GLY A N 1
ATOM 574 C CA . GLY A 1 77 ? 9.273 16.938 24.562 1 68.94 77 GLY A CA 1
ATOM 575 C C . GLY A 1 77 ? 8.852 18.328 24.141 1 68.94 77 GLY A C 1
ATOM 576 O O . GLY A 1 77 ? 7.668 18.672 24.172 1 68.94 77 GLY A O 1
ATOM 577 N N . VAL A 1 78 ? 9.969 19.156 23.719 1 77.38 78 VAL A N 1
ATOM 578 C CA . VAL A 1 78 ? 9.711 20.578 23.484 1 77.38 78 VAL A CA 1
ATOM 579 C C . VAL A 1 78 ? 9.797 20.875 21.984 1 77.38 78 VAL A C 1
ATOM 581 O O . VAL A 1 78 ? 8.898 21.5 21.422 1 77.38 78 VAL A O 1
ATOM 584 N N . LYS A 1 79 ? 10.773 20.281 21.406 1 84.94 79 LYS A N 1
ATOM 585 C CA . LYS A 1 79 ? 11.031 20.672 20.016 1 84.94 79 LYS A CA 1
ATOM 586 C C . LYS A 1 79 ? 10.375 19.703 19.031 1 84.94 79 LYS A C 1
ATOM 588 O O . LYS A 1 79 ? 9.805 20.125 18.031 1 84.94 79 LYS A O 1
ATOM 593 N N . SER A 1 80 ? 10.484 18.5 19.375 1 89.31 80 SER A N 1
ATOM 594 C CA . SER A 1 80 ? 9.969 17.469 18.469 1 89.31 80 SER A CA 1
ATOM 595 C C . SER A 1 80 ? 9.234 16.375 19.234 1 89.31 80 SER A C 1
ATOM 597 O O . SER A 1 80 ? 9.438 16.219 20.438 1 89.31 80 SER A O 1
ATOM 599 N N . LEU A 1 81 ? 8.336 15.797 18.516 1 88.44 81 LEU A N 1
ATOM 600 C CA . LEU A 1 81 ? 7.656 14.617 19.031 1 88.44 81 LEU A CA 1
ATOM 601 C C . LEU A 1 81 ? 8.398 13.344 18.625 1 88.44 81 LEU A C 1
ATOM 603 O O . LEU A 1 81 ? 8.672 13.133 17.453 1 88.44 81 LEU A O 1
ATOM 607 N N . ALA A 1 82 ? 8.68 12.523 19.641 1 84.69 82 ALA A N 1
ATOM 608 C CA . ALA A 1 82 ? 9.273 11.219 19.344 1 84.69 82 ALA A CA 1
ATOM 609 C C . ALA A 1 82 ? 8.211 10.227 18.875 1 84.69 82 ALA A C 1
ATOM 611 O O . ALA A 1 82 ? 7.234 9.977 19.594 1 84.69 82 ALA A O 1
ATOM 612 N N . ILE A 1 83 ? 8.375 9.766 17.656 1 87.31 83 ILE A N 1
ATOM 613 C CA . ILE A 1 83 ? 7.594 8.633 17.172 1 87.31 83 ILE A CA 1
ATOM 614 C C . ILE A 1 83 ? 8.336 7.328 17.453 1 87.31 83 ILE A C 1
ATOM 616 O O . ILE A 1 83 ? 9.188 6.906 16.656 1 87.31 83 ILE A O 1
ATOM 620 N N . ASP A 1 84 ? 7.977 6.742 18.562 1 86.75 84 ASP A N 1
ATOM 621 C CA . ASP A 1 84 ? 8.742 5.641 19.141 1 86.75 84 ASP A CA 1
ATOM 622 C C . ASP A 1 84 ? 7.891 4.379 19.25 1 86.75 84 ASP A C 1
ATOM 624 O O . ASP A 1 84 ? 6.844 4.383 19.891 1 86.75 84 ASP A O 1
ATOM 628 N N . SER A 1 85 ? 8.406 3.367 18.641 1 85.38 85 SER A N 1
ATOM 629 C CA . SER A 1 85 ? 7.633 2.131 18.562 1 85.38 85 SER A CA 1
ATOM 630 C C . SER A 1 85 ? 7.395 1.535 19.953 1 85.38 85 SER A C 1
ATOM 632 O O . SER A 1 85 ? 6.504 0.702 20.125 1 85.38 85 SER A O 1
ATOM 634 N N . HIS A 1 86 ? 8.109 1.895 20.938 1 80.56 86 HIS A N 1
ATOM 635 C CA . HIS A 1 86 ? 7.922 1.401 22.297 1 80.56 86 HIS A CA 1
ATOM 636 C C . HIS A 1 86 ? 6.691 2.027 22.953 1 80.56 86 HIS A C 1
ATOM 638 O O . HIS A 1 86 ? 6.188 1.518 23.953 1 80.56 86 HIS A O 1
ATOM 644 N N . HIS A 1 87 ? 6.27 3.17 22.375 1 78.31 87 HIS A N 1
ATOM 645 C CA . HIS A 1 87 ? 5.109 3.854 22.953 1 78.31 87 HIS A CA 1
ATOM 646 C C . HIS A 1 87 ? 3.863 3.611 22.094 1 78.31 87 HIS A C 1
ATOM 648 O O . HIS A 1 87 ? 2.746 3.883 22.547 1 78.31 87 HIS A O 1
ATOM 654 N N . GLY A 1 88 ? 4.098 3.131 20.984 1 77.44 88 GLY A N 1
ATOM 655 C CA . GLY A 1 88 ? 3 2.871 20.062 1 77.44 88 GLY A CA 1
ATOM 656 C C . GLY A 1 88 ? 3.395 3.014 18.609 1 77.44 88 GLY A C 1
ATOM 657 O O . GLY A 1 88 ? 4.496 3.469 18.297 1 77.44 88 GLY A O 1
ATOM 658 N N . ARG A 1 89 ? 2.451 2.49 17.875 1 78.5 89 ARG A N 1
ATOM 659 C CA . ARG A 1 89 ? 2.668 2.568 16.422 1 78.5 89 ARG A CA 1
ATOM 660 C C . ARG A 1 89 ? 1.489 3.238 15.734 1 78.5 89 ARG A C 1
ATOM 662 O O . ARG A 1 89 ? 0.335 3.021 16.109 1 78.5 89 ARG A O 1
ATOM 669 N N . SER A 1 90 ? 1.726 4.195 14.914 1 82.5 90 SER A N 1
ATOM 670 C CA . SER A 1 90 ? 0.687 4.891 14.156 1 82.5 90 SER A CA 1
ATOM 671 C C . SER A 1 90 ? 0.347 4.148 12.875 1 82.5 90 SER A C 1
ATOM 673 O O . SER A 1 90 ? 0.387 4.727 11.781 1 82.5 90 SER A O 1
ATOM 675 N N . ASN A 1 91 ? -0.103 2.912 13.039 1 89.81 91 ASN A N 1
ATOM 676 C CA . ASN A 1 91 ? -0.373 2.059 11.891 1 89.81 91 ASN A CA 1
ATOM 677 C C . ASN A 1 91 ? -1.843 2.113 11.484 1 89.81 91 ASN A C 1
ATOM 679 O O . ASN A 1 91 ? -2.484 1.074 11.312 1 89.81 91 ASN A O 1
ATOM 683 N N . THR A 1 92 ? -2.357 3.273 11.367 1 94 92 THR A N 1
ATOM 684 C CA . THR A 1 92 ? -3.682 3.617 10.867 1 94 92 THR A CA 1
ATOM 685 C C . THR A 1 92 ? -3.615 4.844 9.961 1 94 92 THR A C 1
ATOM 687 O O . THR A 1 92 ? -2.85 5.773 10.219 1 94 92 THR A O 1
ATOM 690 N N . TRP A 1 93 ? -4.375 4.77 8.914 1 97.38 93 TRP A N 1
ATOM 691 C CA . TRP A 1 93 ? -4.418 5.91 8.008 1 97.38 93 TRP A CA 1
ATOM 692 C C . TRP A 1 93 ? -4.953 7.148 8.711 1 97.38 93 TRP A C 1
ATOM 694 O O . TRP A 1 93 ? -6.055 7.129 9.266 1 97.38 93 TRP A O 1
ATOM 704 N N . HIS A 1 94 ? -4.137 8.258 8.68 1 97.06 94 HIS A N 1
ATOM 705 C CA . HIS A 1 94 ? -4.582 9.477 9.352 1 97.06 94 HIS A CA 1
ATOM 706 C C . HIS A 1 94 ? -3.889 10.703 8.773 1 97.06 94 HIS A C 1
ATOM 708 O O . HIS A 1 94 ? -2.869 10.586 8.094 1 97.06 94 HIS A O 1
ATOM 714 N N . THR A 1 95 ? -4.512 11.82 8.906 1 98.06 95 THR A N 1
ATOM 715 C CA . THR A 1 95 ? -3.895 13.141 8.852 1 98.06 95 THR A CA 1
ATOM 716 C C . THR A 1 95 ? -3.625 13.664 10.258 1 98.06 95 THR A C 1
ATOM 718 O O . THR A 1 95 ? -4.457 13.508 11.156 1 98.06 95 THR A O 1
ATOM 721 N N . ASP A 1 96 ? -2.506 14.234 10.422 1 96.5 96 ASP A N 1
ATOM 722 C CA . ASP A 1 96 ? -2.08 14.625 11.766 1 96.5 96 ASP A CA 1
ATOM 723 C C . ASP A 1 96 ? -3.049 15.641 12.375 1 96.5 96 ASP A C 1
ATOM 725 O O . ASP A 1 96 ? -3.332 16.672 11.773 1 96.5 96 ASP A O 1
ATOM 729 N N . VAL A 1 97 ? -3.555 15.344 13.539 1 96.12 97 VAL A N 1
ATOM 730 C CA . VAL A 1 97 ? -4.164 16.25 14.5 1 96.12 97 VAL A CA 1
ATOM 731 C C . VAL A 1 97 ? -5.379 16.922 13.875 1 96.12 97 VAL A C 1
ATOM 733 O O . VAL A 1 97 ? -5.535 18.156 13.969 1 96.12 97 VAL A O 1
ATOM 736 N N . THR A 1 98 ? -6.191 16.172 13.188 1 97.62 98 THR A N 1
ATOM 737 C CA . THR A 1 98 ? -7.371 16.766 12.562 1 97.62 98 THR A CA 1
ATOM 738 C C . THR A 1 98 ? -8.477 16.969 13.594 1 97.62 98 THR A C 1
ATOM 740 O O . THR A 1 98 ? -9.539 17.5 13.273 1 97.62 98 THR A O 1
ATOM 743 N N . PHE A 1 99 ? -8.219 16.594 14.867 1 97.19 99 PHE A N 1
ATOM 744 C CA . PHE A 1 99 ? -9.25 16.766 15.883 1 97.19 99 PHE A CA 1
ATOM 745 C C . PHE A 1 99 ? -9.211 18.172 16.469 1 97.19 99 PHE A C 1
ATOM 747 O O . PHE A 1 99 ? -10.023 18.516 17.328 1 97.19 99 PHE A O 1
ATOM 754 N N . VAL A 1 100 ? -8.32 19.047 15.977 1 97.12 100 VAL A N 1
ATOM 755 C CA . VAL A 1 100 ? -8.32 20.469 16.328 1 97.12 100 VAL A CA 1
ATOM 756 C C . VAL A 1 100 ? -8.664 21.312 15.109 1 97.12 100 VAL A C 1
ATOM 758 O O . VAL A 1 100 ? -8.633 20.812 13.977 1 97.12 100 VAL A O 1
ATOM 761 N N . ASP A 1 101 ? -8.953 22.562 15.281 1 96.38 101 ASP A N 1
ATOM 762 C CA . ASP A 1 101 ? -9.406 23.438 14.203 1 96.38 101 ASP A CA 1
ATOM 763 C C . ASP A 1 101 ? -8.242 23.875 13.32 1 96.38 101 ASP A C 1
ATOM 765 O O . ASP A 1 101 ? -8.414 24.094 12.117 1 96.38 101 ASP A O 1
ATOM 769 N N . ARG A 1 102 ? -7.098 24.078 13.844 1 96.12 102 ARG A N 1
ATOM 770 C CA . ARG A 1 102 ? -5.934 24.547 13.102 1 96.12 102 ARG A CA 1
ATOM 771 C C . ARG A 1 102 ? -5.027 23.375 12.719 1 96.12 102 ARG A C 1
ATOM 773 O O . ARG A 1 102 ? -3.912 23.25 13.234 1 96.12 102 ARG A O 1
ATOM 780 N N . VAL A 1 103 ? -5.527 22.578 11.82 1 97 103 VAL A N 1
ATOM 781 C CA . VAL A 1 103 ? -4.816 21.391 11.367 1 97 103 VAL A CA 1
ATOM 782 C C . VAL A 1 103 ? -3.428 21.766 10.859 1 97 103 VAL A C 1
ATOM 784 O O . VAL A 1 103 ? -3.291 22.688 10.039 1 97 103 VAL A O 1
ATOM 787 N N . PRO A 1 104 ? -2.398 21.078 11.383 1 97.56 104 PRO A N 1
ATOM 788 C CA . PRO A 1 104 ? -1.043 21.438 10.945 1 97.56 104 PRO A CA 1
ATOM 789 C C . PRO A 1 104 ? -0.881 21.375 9.43 1 97.56 104 PRO A C 1
ATOM 791 O O . PRO A 1 104 ? -1.451 20.5 8.773 1 97.56 104 PRO A O 1
ATOM 794 N N . LYS A 1 105 ? -0.099 22.281 8.914 1 97.56 105 LYS A N 1
ATOM 795 C CA . LYS A 1 105 ? 0.006 22.344 7.457 1 97.56 105 LYS A CA 1
ATOM 796 C C . LYS A 1 105 ? 0.999 21.297 6.938 1 97.56 105 LYS A C 1
ATOM 798 O O . LYS A 1 105 ? 0.841 20.781 5.828 1 97.56 105 LYS A O 1
ATOM 803 N N . ALA A 1 106 ? 2.059 21.047 7.715 1 98.44 106 ALA A N 1
ATOM 804 C CA . ALA A 1 106 ? 3.088 20.109 7.273 1 98.44 106 ALA A CA 1
ATOM 805 C C . ALA A 1 106 ? 3.791 19.453 8.461 1 98.44 106 ALA A C 1
ATOM 807 O O . ALA A 1 106 ? 3.732 19.969 9.578 1 98.44 106 ALA A O 1
ATOM 808 N N . SER A 1 107 ? 4.371 18.375 8.234 1 98.38 107 SER A N 1
ATOM 809 C CA . SER A 1 107 ? 5.199 17.672 9.219 1 98.38 107 SER A CA 1
ATOM 810 C C . SER A 1 107 ? 6.523 17.234 8.602 1 98.38 107 SER A C 1
ATOM 812 O O . SER A 1 107 ? 6.598 16.953 7.406 1 98.38 107 SER A O 1
ATOM 814 N N . ILE A 1 108 ? 7.539 17.297 9.391 1 98.62 108 ILE A N 1
ATOM 815 C CA . ILE A 1 108 ? 8.891 16.875 9.023 1 98.62 108 ILE A CA 1
ATOM 816 C C . ILE A 1 108 ? 9.312 15.688 9.898 1 98.62 108 ILE A C 1
ATOM 818 O O . ILE A 1 108 ? 9.336 15.789 11.125 1 98.62 108 ILE A O 1
ATOM 822 N N . LEU A 1 109 ? 9.617 14.578 9.258 1 98.44 109 LEU A N 1
ATOM 823 C CA . LEU A 1 109 ? 9.977 13.336 9.938 1 98.44 109 LEU A CA 1
ATOM 824 C C . LEU A 1 109 ? 11.422 12.953 9.648 1 98.44 109 LEU A C 1
ATOM 826 O O . LEU A 1 109 ? 11.836 12.922 8.484 1 98.44 109 LEU A O 1
ATOM 830 N N . ARG A 1 110 ? 12.188 12.727 10.711 1 98.44 110 ARG A N 1
ATOM 831 C CA . ARG A 1 110 ? 13.594 12.359 10.586 1 98.44 110 ARG A CA 1
ATOM 832 C C . ARG A 1 110 ? 13.859 11.008 11.234 1 98.44 110 ARG A C 1
ATOM 834 O O . ARG A 1 110 ? 13.5 10.789 12.391 1 98.44 110 ARG A O 1
ATOM 841 N N . ALA A 1 111 ? 14.57 10.156 10.523 1 98.06 111 ALA A N 1
ATOM 842 C CA . ALA A 1 111 ? 14.891 8.836 11.055 1 98.06 111 ALA A CA 1
ATOM 843 C C . ALA A 1 111 ? 16 8.922 12.094 1 98.06 111 ALA A C 1
ATOM 845 O O . ALA A 1 111 ? 17 9.617 11.891 1 98.06 111 ALA A O 1
ATOM 846 N N . VAL A 1 112 ? 15.812 8.242 13.203 1 97 112 VAL A N 1
ATOM 847 C CA . VAL A 1 112 ? 16.797 8.219 14.266 1 97 112 VAL A CA 1
ATOM 848 C C . VAL A 1 112 ? 17.266 6.785 14.5 1 97 112 VAL A C 1
ATOM 850 O O . VAL A 1 112 ? 18.469 6.512 14.516 1 97 112 VAL A O 1
ATOM 853 N N . THR A 1 113 ? 16.375 5.855 14.75 1 96.62 113 THR A N 1
ATOM 854 C CA . THR A 1 113 ? 16.609 4.418 14.859 1 96.62 113 THR A CA 1
ATOM 855 C C . THR A 1 113 ? 15.641 3.643 13.977 1 96.62 113 THR A C 1
ATOM 857 O O . THR A 1 113 ? 14.438 3.939 13.945 1 96.62 113 THR A O 1
ATOM 860 N N . LEU A 1 114 ? 16.219 2.68 13.281 1 96.81 114 LEU A N 1
ATOM 861 C CA . LEU A 1 114 ? 15.383 1.906 12.367 1 96.81 114 LEU A CA 1
ATOM 862 C C . LEU A 1 114 ? 15.523 0.411 12.633 1 96.81 114 LEU A C 1
ATOM 864 O O . LEU A 1 114 ? 16.594 -0.049 13.062 1 96.81 114 LEU A O 1
ATOM 868 N N . PRO A 1 115 ? 14.477 -0.33 12.414 1 95.69 115 PRO A N 1
ATOM 869 C CA . PRO A 1 115 ? 14.594 -1.789 12.477 1 95.69 115 PRO A CA 1
ATOM 870 C C . PRO A 1 115 ? 15.438 -2.365 11.344 1 95.69 115 PRO A C 1
ATOM 872 O O . PRO A 1 115 ? 15.719 -1.669 10.367 1 95.69 115 PRO A O 1
ATOM 875 N N . SER A 1 116 ? 15.859 -3.658 11.539 1 94.81 116 SER A N 1
ATOM 876 C CA . SER A 1 116 ? 16.688 -4.309 10.523 1 94.81 116 SER A CA 1
ATOM 877 C C . SER A 1 116 ? 15.875 -4.625 9.273 1 94.81 116 SER A C 1
ATOM 879 O O . SER A 1 116 ? 16.438 -4.844 8.203 1 94.81 116 SER A O 1
ATOM 881 N N . TYR A 1 117 ? 14.562 -4.691 9.383 1 95.69 117 TYR A N 1
ATOM 882 C CA . TYR A 1 117 ? 13.641 -4.875 8.266 1 95.69 117 TYR A CA 1
ATOM 883 C C . TYR A 1 117 ? 12.297 -4.215 8.555 1 95.69 117 TYR A C 1
ATOM 885 O O . TYR A 1 117 ? 11.945 -3.994 9.719 1 95.69 117 TYR A O 1
ATOM 893 N N . GLY A 1 118 ? 11.578 -3.955 7.488 1 96.25 118 GLY A N 1
ATOM 894 C CA . GLY A 1 118 ? 10.266 -3.367 7.664 1 96.25 118 GLY A CA 1
ATOM 895 C C . GLY A 1 118 ? 10.312 -1.929 8.148 1 96.25 118 GLY A C 1
ATOM 896 O O . GLY A 1 118 ? 11.312 -1.236 7.949 1 96.25 118 GLY A O 1
ATOM 897 N N . GLY A 1 119 ? 9.156 -1.395 8.594 1 96.62 119 GLY A N 1
ATOM 898 C CA . GLY A 1 119 ? 9.047 -0.087 9.219 1 96.62 119 GLY A CA 1
ATOM 899 C C . GLY A 1 119 ? 8.883 1.042 8.219 1 96.62 119 GLY A C 1
ATOM 900 O O . GLY A 1 119 ? 9.172 2.199 8.531 1 96.62 119 GLY A O 1
ATOM 901 N N . ALA A 1 120 ? 8.422 0.752 7.059 1 97.75 120 ALA A N 1
ATOM 902 C CA . ALA A 1 120 ? 8.18 1.777 6.047 1 97.75 120 ALA A CA 1
ATOM 903 C C . ALA A 1 120 ? 7.02 2.682 6.449 1 97.75 120 ALA A C 1
ATOM 905 O O . ALA A 1 120 ? 6.258 2.354 7.363 1 97.75 120 ALA A O 1
ATOM 906 N N . THR A 1 121 ? 6.977 3.84 5.906 1 98.44 121 THR A N 1
ATOM 907 C CA . THR A 1 121 ? 5.82 4.727 6 1 98.44 121 THR A CA 1
ATOM 908 C C . THR A 1 121 ? 5.18 4.926 4.633 1 98.44 121 THR A C 1
ATOM 910 O O . THR A 1 121 ? 5.879 5.027 3.621 1 98.44 121 THR A O 1
ATOM 913 N N . THR A 1 122 ? 3.891 4.902 4.59 1 98.69 122 THR A N 1
ATOM 914 C CA . THR A 1 122 ? 3.154 5.164 3.357 1 98.69 122 THR A CA 1
ATOM 915 C C . THR A 1 122 ? 2.305 6.426 3.49 1 98.69 122 THR A C 1
ATOM 917 O O . THR A 1 122 ? 1.731 6.684 4.551 1 98.69 122 THR A O 1
ATOM 920 N N . TRP A 1 123 ? 2.283 7.23 2.434 1 98.88 123 TRP A N 1
ATOM 921 C CA . TRP A 1 123 ? 1.419 8.398 2.34 1 98.88 123 TRP A CA 1
ATOM 922 C C . TRP A 1 123 ? 0.419 8.25 1.199 1 98.88 123 TRP A C 1
ATOM 924 O O . TRP A 1 123 ? 0.695 7.566 0.209 1 98.88 123 TRP A O 1
ATOM 934 N N . ALA A 1 124 ? -0.703 8.844 1.339 1 98.94 124 ALA A N 1
ATOM 935 C CA . ALA A 1 124 ? -1.747 8.859 0.318 1 98.94 124 ALA A CA 1
ATOM 936 C C . ALA A 1 124 ? -2.152 10.289 -0.031 1 98.94 124 ALA A C 1
ATOM 938 O O . ALA A 1 124 ? -2.307 11.125 0.857 1 98.94 124 ALA A O 1
ATOM 939 N N . SER A 1 125 ? -2.338 10.594 -1.281 1 98.94 125 SER A N 1
ATOM 940 C CA . SER A 1 125 ? -2.809 11.891 -1.741 1 98.94 125 SER A CA 1
ATOM 941 C C . SER A 1 125 ? -4.328 12 -1.652 1 98.94 125 SER A C 1
ATOM 943 O O . SER A 1 125 ? -5.043 11.32 -2.391 1 98.94 125 SER A O 1
ATOM 945 N N . THR A 1 126 ? -4.785 12.906 -0.835 1 98.88 126 THR A N 1
ATOM 946 C CA . THR A 1 126 ? -6.227 13.094 -0.708 1 98.88 126 THR A CA 1
ATOM 947 C C . THR A 1 126 ? -6.758 13.992 -1.817 1 98.88 126 THR A C 1
ATOM 949 O O . THR A 1 126 ? -7.961 14.039 -2.068 1 98.88 126 THR A O 1
ATOM 952 N N . VAL A 1 127 ? -5.801 14.711 -2.467 1 98.88 127 VAL A N 1
ATOM 953 C CA . VAL A 1 127 ? -6.152 15.461 -3.67 1 98.88 127 VAL A CA 1
ATOM 954 C C . VAL A 1 127 ? -6.445 14.492 -4.812 1 98.88 127 VAL A C 1
ATOM 956 O O . VAL A 1 127 ? -7.465 14.617 -5.496 1 98.88 127 VAL A O 1
ATOM 959 N N . ALA A 1 128 ? -5.555 13.531 -5.004 1 98.69 128 ALA A N 1
ATOM 960 C CA . ALA A 1 128 ? -5.77 12.531 -6.047 1 98.69 128 ALA A CA 1
ATOM 961 C C . ALA A 1 128 ? -7.066 11.758 -5.805 1 98.69 128 ALA A C 1
ATOM 963 O O . ALA A 1 128 ? -7.793 11.445 -6.75 1 98.69 128 ALA A O 1
ATOM 964 N N . ALA A 1 129 ? -7.328 11.453 -4.574 1 98.75 129 ALA A N 1
ATOM 965 C CA . ALA A 1 129 ? -8.555 10.75 -4.223 1 98.75 129 ALA A CA 1
ATOM 966 C C . ALA A 1 129 ? -9.789 11.547 -4.645 1 98.75 129 ALA A C 1
ATOM 968 O O . ALA A 1 129 ? -10.688 11.008 -5.289 1 98.75 129 ALA A O 1
ATOM 969 N N . TYR A 1 130 ? -9.797 12.812 -4.281 1 98.81 130 TYR A N 1
ATOM 970 C CA . TYR A 1 130 ? -10.914 13.672 -4.66 1 98.81 130 TYR A CA 1
ATOM 971 C C . TYR A 1 130 ? -11.078 13.727 -6.172 1 98.81 130 TYR A C 1
ATOM 973 O O . TYR A 1 130 ? -12.18 13.547 -6.695 1 98.81 130 TYR A O 1
ATOM 981 N N . ASN A 1 131 ? -9.953 13.945 -6.844 1 98.38 131 ASN A N 1
ATOM 982 C CA . ASN A 1 131 ? -9.977 14.117 -8.297 1 98.38 131 ASN A CA 1
ATOM 983 C C . ASN A 1 131 ? -10.461 12.852 -9 1 98.38 131 ASN A C 1
ATOM 985 O O . ASN A 1 131 ? -10.953 12.914 -10.125 1 98.38 131 ASN A O 1
ATOM 989 N N . SER A 1 132 ? -10.32 11.742 -8.352 1 96.81 132 SER A N 1
ATOM 990 C CA . SER A 1 132 ? -10.68 10.477 -8.984 1 96.81 132 SER A CA 1
ATOM 991 C C . SER A 1 132 ? -12.148 10.148 -8.766 1 96.81 132 SER A C 1
ATOM 993 O O . SER A 1 132 ? -12.672 9.188 -9.336 1 96.81 132 SER A O 1
ATOM 995 N N . LEU A 1 133 ? -12.859 10.898 -7.938 1 96.88 133 LEU A N 1
ATOM 996 C CA . LEU A 1 133 ? -14.273 10.664 -7.699 1 96.88 133 LEU A CA 1
ATOM 997 C C . LEU A 1 133 ? -15.102 11.008 -8.93 1 96.88 133 LEU A C 1
ATOM 999 O O . LEU A 1 133 ? -14.844 12.016 -9.594 1 96.88 133 LEU A O 1
ATOM 1003 N N . PRO A 1 134 ? -16.062 10.141 -9.281 1 96.25 134 PRO A N 1
ATOM 1004 C CA . PRO A 1 134 ? -17.031 10.586 -10.297 1 96.25 134 PRO A CA 1
ATOM 1005 C C . PRO A 1 134 ? -17.844 11.789 -9.836 1 96.25 134 PRO A C 1
ATOM 1007 O O . PRO A 1 134 ? -17.953 12.047 -8.633 1 96.25 134 PRO A O 1
ATOM 1010 N N . GLU A 1 135 ? -18.453 12.422 -10.695 1 96.94 135 GLU A N 1
ATOM 1011 C CA . GLU A 1 135 ? -19.078 13.719 -10.461 1 96.94 135 GLU A CA 1
ATOM 1012 C C . GLU A 1 135 ? -20.109 13.641 -9.352 1 96.94 135 GLU A C 1
ATOM 1014 O O . GLU A 1 135 ? -20.125 14.477 -8.445 1 96.94 135 GLU A O 1
ATOM 1019 N N . PRO A 1 136 ? -21 12.625 -9.359 1 97.19 136 PRO A N 1
ATOM 1020 C CA . PRO A 1 136 ? -22 12.602 -8.297 1 97.19 136 PRO A CA 1
ATOM 1021 C C . PRO A 1 136 ? -21.375 12.461 -6.902 1 97.19 136 PRO A C 1
ATOM 1023 O O . PRO A 1 136 ? -21.875 13.055 -5.941 1 97.19 136 PRO A O 1
ATOM 1026 N N . LEU A 1 137 ? -20.281 11.742 -6.773 1 97.44 137 LEU A N 1
ATOM 1027 C CA . LEU A 1 137 ? -19.625 11.562 -5.477 1 97.44 137 LEU A CA 1
ATOM 1028 C C . LEU A 1 137 ? -18.844 12.805 -5.086 1 97.44 137 LEU A C 1
ATOM 1030 O O . LEU A 1 137 ? -18.734 13.133 -3.9 1 97.44 137 LEU A O 1
ATOM 1034 N N . ARG A 1 138 ? -18.328 13.523 -6.082 1 97.94 138 ARG A N 1
ATOM 1035 C CA . ARG A 1 138 ? -17.672 14.797 -5.793 1 97.94 138 ARG A CA 1
ATOM 1036 C C . ARG A 1 138 ? -18.656 15.805 -5.219 1 97.94 138 ARG A C 1
ATOM 1038 O O . ARG A 1 138 ? -18.359 16.469 -4.227 1 97.94 138 ARG A O 1
ATOM 1045 N N . ARG A 1 139 ? -19.781 15.852 -5.848 1 97.81 139 ARG A N 1
ATOM 1046 C CA . ARG A 1 139 ? -20.812 16.766 -5.387 1 97.81 139 ARG A CA 1
ATOM 1047 C C . ARG A 1 139 ? -21.25 16.422 -3.965 1 97.81 139 ARG A C 1
ATOM 1049 O O . ARG A 1 139 ? -21.453 17.328 -3.143 1 97.81 139 ARG A O 1
ATOM 1056 N N . LEU A 1 140 ? -21.406 15.164 -3.756 1 98.31 140 LEU A N 1
ATOM 1057 C CA . LEU A 1 140 ? -21.766 14.727 -2.408 1 98.31 140 LEU A CA 1
ATOM 1058 C C . LEU A 1 140 ? -20.688 15.133 -1.408 1 98.31 140 LEU A C 1
ATOM 1060 O O . LEU A 1 140 ? -20.984 15.75 -0.386 1 98.31 140 LEU A O 1
ATOM 1064 N N . ALA A 1 141 ? -19.469 14.805 -1.688 1 98.75 141 ALA A N 1
ATOM 1065 C CA . ALA A 1 141 ? -18.359 15.102 -0.785 1 98.75 141 ALA A CA 1
ATOM 1066 C C . ALA A 1 141 ? -18.281 16.594 -0.498 1 98.75 141 ALA A C 1
ATOM 1068 O O . ALA A 1 141 ? -18.047 17 0.643 1 98.75 141 ALA A O 1
ATOM 1069 N N . ASP A 1 142 ? -18.469 17.391 -1.486 1 98.56 142 ASP A N 1
ATOM 1070 C CA . ASP A 1 142 ? -18.406 18.844 -1.373 1 98.56 142 ASP A CA 1
ATOM 1071 C C . ASP A 1 142 ? -19.422 19.375 -0.37 1 98.56 142 ASP A C 1
ATOM 1073 O O . ASP A 1 142 ? -19.25 20.453 0.191 1 98.56 142 ASP A O 1
ATOM 1077 N N . SER A 1 143 ? -20.438 18.656 -0.191 1 98.19 143 SER A N 1
ATOM 1078 C CA . SER A 1 143 ? -21.562 19.141 0.603 1 98.19 143 SER A CA 1
ATOM 1079 C C . SER A 1 143 ? -21.484 18.641 2.037 1 98.19 143 SER A C 1
ATOM 1081 O O . SER A 1 143 ? -22.297 19.031 2.883 1 98.19 143 SER A O 1
ATOM 1083 N N . LEU A 1 144 ? -20.547 17.781 2.328 1 98.75 144 LEU A N 1
ATOM 1084 C CA . LEU A 1 144 ? -20.547 17.078 3.611 1 98.75 144 LEU A CA 1
ATOM 1085 C C . LEU A 1 144 ? -19.594 17.75 4.59 1 98.75 144 LEU A C 1
ATOM 1087 O O . LEU A 1 144 ? -18.656 18.438 4.172 1 98.75 144 LEU A O 1
ATOM 1091 N N . ARG A 1 145 ? -19.812 17.562 5.828 1 98.75 145 ARG A N 1
ATOM 1092 C CA . ARG A 1 145 ? -18.922 17.891 6.941 1 98.75 145 ARG A CA 1
ATOM 1093 C C . ARG A 1 145 ? -18.75 16.672 7.855 1 98.75 145 ARG A C 1
ATOM 1095 O O . ARG A 1 145 ? -19.609 15.789 7.898 1 98.75 145 ARG A O 1
ATOM 1102 N N . ALA A 1 146 ? -17.672 16.656 8.539 1 98.75 146 ALA A N 1
ATOM 1103 C CA . ALA A 1 146 ? -17.391 15.531 9.438 1 98.75 146 ALA A CA 1
ATOM 1104 C C . ALA A 1 146 ? -16.812 16.031 10.766 1 98.75 146 ALA A C 1
ATOM 1106 O O . ALA A 1 146 ? -16.031 16.969 10.805 1 98.75 146 ALA A O 1
ATOM 1107 N N . ARG A 1 147 ? -17.219 15.336 11.82 1 98.31 147 ARG A N 1
ATOM 1108 C CA . ARG A 1 147 ? -16.641 15.586 13.133 1 98.31 147 ARG A CA 1
ATOM 1109 C C . ARG A 1 147 ? -15.43 14.688 13.391 1 98.31 147 ARG A C 1
ATOM 1111 O O . ARG A 1 147 ? -15.477 13.484 13.109 1 98.31 147 ARG A O 1
ATOM 1118 N N . HIS A 1 148 ? -14.359 15.305 13.773 1 98.06 148 HIS A N 1
ATOM 1119 C CA . HIS A 1 148 ? -13.133 14.625 14.156 1 98.06 148 HIS A CA 1
ATOM 1120 C C . HIS A 1 148 ? -12.898 14.703 15.664 1 98.06 148 HIS A C 1
ATOM 1122 O O . HIS A 1 148 ? -13.141 15.75 16.281 1 98.06 148 HIS A O 1
ATOM 1128 N N . THR A 1 149 ? -12.43 13.625 16.266 1 97.25 149 THR A N 1
ATOM 1129 C CA . THR A 1 149 ? -12.141 13.625 17.703 1 97.25 149 THR A CA 1
ATOM 1130 C C . THR A 1 149 ? -10.875 12.836 18 1 97.25 149 THR A C 1
ATOM 1132 O O . THR A 1 149 ? -10.422 12.039 17.172 1 97.25 149 THR A O 1
ATOM 1135 N N . ASN A 1 150 ? -10.227 13.117 19.125 1 94.56 150 ASN A N 1
ATOM 1136 C CA . ASN A 1 150 ? -9.055 12.359 19.547 1 94.56 150 ASN A CA 1
ATOM 1137 C C . ASN A 1 150 ? -9.445 11.07 20.266 1 94.56 150 ASN A C 1
ATOM 1139 O O . ASN A 1 150 ? -8.578 10.312 20.719 1 94.56 150 ASN A O 1
ATOM 1143 N N . GLN A 1 151 ? -10.75 10.852 20.406 1 89.75 151 GLN A N 1
ATOM 1144 C CA . GLN A 1 151 ? -11.234 9.57 20.906 1 89.75 151 GLN A CA 1
ATOM 1145 C C . GLN A 1 151 ? -11.68 8.672 19.766 1 89.75 151 GLN A C 1
ATOM 1147 O O . GLN A 1 151 ? -12.875 8.547 19.484 1 89.75 151 GLN A O 1
ATOM 1152 N N . TYR A 1 152 ? -10.781 8.258 19.078 1 75.75 152 TYR A N 1
ATOM 1153 C CA . TYR A 1 152 ? -11.156 7.434 17.938 1 75.75 152 TYR A CA 1
ATOM 1154 C C . TYR A 1 152 ? -10.984 5.953 18.266 1 75.75 152 TYR A C 1
ATOM 1156 O O . TYR A 1 152 ? -10.375 5.598 19.266 1 75.75 152 TYR A O 1
ATOM 1164 N N . ASP A 1 153 ? -11.773 5.211 17.578 1 63.84 153 ASP A N 1
ATOM 1165 C CA . ASP A 1 153 ? -11.828 3.775 17.844 1 63.84 153 ASP A CA 1
ATOM 1166 C C . ASP A 1 153 ? -10.539 3.086 17.391 1 63.84 153 ASP A C 1
ATOM 1168 O O . ASP A 1 153 ? -10.453 2.607 16.266 1 63.84 153 ASP A O 1
ATOM 1172 N N . TYR A 1 154 ? -9.672 3.107 18.344 1 53.84 154 TYR A N 1
ATOM 1173 C CA . TYR A 1 154 ? -8.398 2.443 18.094 1 53.84 154 TYR A CA 1
ATOM 1174 C C . TYR A 1 154 ? -8.578 0.934 18 1 53.84 154 TYR A C 1
ATOM 1176 O O . TYR A 1 154 ? -7.809 0.251 17.312 1 53.84 154 TYR A O 1
ATOM 1184 N N . ALA A 1 155 ? -9.453 0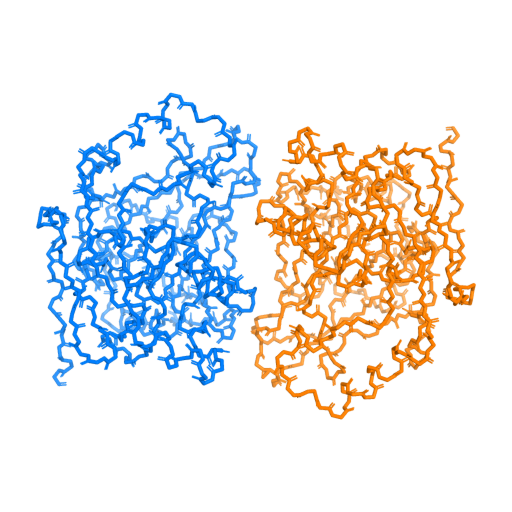.475 18.891 1 47.72 155 ALA A N 1
ATOM 1185 C CA . ALA A 1 155 ? -9.664 -0.968 18.969 1 47.72 155 ALA A CA 1
ATOM 1186 C C . ALA A 1 155 ? -9.938 -1.563 17.594 1 47.72 155 ALA A C 1
ATOM 1188 O O . ALA A 1 155 ? -9.531 -2.693 17.312 1 47.72 155 ALA A O 1
ATOM 1189 N N . ALA A 1 156 ? -10.672 -0.785 16.844 1 49.62 156 ALA A N 1
ATOM 1190 C CA . ALA A 1 156 ? -10.945 -1.303 15.508 1 49.62 156 ALA A CA 1
ATOM 1191 C C . ALA A 1 156 ? -9.656 -1.452 14.703 1 49.62 156 ALA A C 1
ATOM 1193 O O . ALA A 1 156 ? -9.602 -2.23 13.75 1 49.62 156 ALA A O 1
ATOM 1194 N N . THR A 1 157 ? -8.68 -0.695 15.156 1 52.62 157 THR A N 1
ATOM 1195 C CA . THR A 1 157 ? -7.512 -0.646 14.289 1 52.62 157 THR A CA 1
ATOM 1196 C C . THR A 1 157 ? -6.367 -1.468 14.875 1 52.62 157 THR A C 1
ATOM 1198 O O . THR A 1 157 ? -5.473 -1.902 14.156 1 52.62 157 THR A O 1
ATOM 1201 N N . VAL A 1 158 ? -6.328 -1.542 16.266 1 52.91 158 VAL A N 1
ATOM 1202 C CA . VAL A 1 158 ? -5.133 -2.15 16.844 1 52.91 158 VAL A CA 1
ATOM 1203 C C . VAL A 1 158 ? -5.453 -3.562 17.328 1 52.91 158 VAL A C 1
ATOM 1205 O O . VAL A 1 158 ? -6.254 -3.744 18.25 1 52.91 158 VAL A O 1
ATOM 1208 N N . GLU A 1 159 ? -5.348 -4.531 16.422 1 51.97 159 GLU A N 1
ATOM 1209 C CA . GLU A 1 159 ? -5.648 -5.91 16.797 1 51.97 159 GLU A CA 1
ATOM 1210 C C . GLU A 1 159 ? -4.793 -6.363 17.984 1 51.97 159 GLU A C 1
ATOM 1212 O O . GLU A 1 159 ? -5.133 -7.328 18.672 1 51.97 159 GLU A O 1
ATOM 1217 N N . ASP A 1 160 ? -3.598 -5.637 18.188 1 56.06 160 ASP A N 1
ATOM 1218 C CA . ASP A 1 160 ? -2.703 -6.215 19.172 1 56.06 160 ASP A CA 1
ATOM 1219 C C . ASP A 1 160 ? -2.957 -5.613 20.562 1 56.06 160 ASP A C 1
ATOM 1221 O O . ASP A 1 160 ? -3.441 -4.484 20.672 1 56.06 160 ASP A O 1
ATOM 1225 N N . ARG A 1 161 ? -2.838 -6.559 21.531 1 57.25 161 ARG A N 1
ATOM 1226 C CA . ARG A 1 161 ? -2.938 -6.207 22.953 1 57.25 161 ARG A CA 1
ATOM 1227 C C . ARG A 1 161 ? -1.927 -5.125 23.312 1 57.25 161 ARG A C 1
ATOM 1229 O O . ARG A 1 161 ? -0.723 -5.383 23.359 1 57.25 161 ARG A O 1
ATOM 1236 N N . PRO A 1 162 ? -2.461 -3.891 23.484 1 64.69 162 PRO A N 1
ATOM 1237 C CA . PRO A 1 162 ? -1.509 -2.832 23.844 1 64.69 162 PRO A CA 1
ATOM 1238 C C . PRO A 1 162 ? -0.794 -3.092 25.156 1 64.69 162 PRO A C 1
ATOM 1240 O O . PRO A 1 162 ? -1.394 -3.631 26.094 1 64.69 162 PRO A O 1
ATOM 1243 N N . ASP A 1 163 ? 0.495 -2.941 25.141 1 74.88 163 ASP A N 1
ATOM 1244 C CA . ASP A 1 163 ? 1.241 -3.002 26.406 1 74.88 163 ASP A CA 1
ATOM 1245 C C . ASP A 1 163 ? 0.974 -1.768 27.25 1 74.88 163 ASP A C 1
ATOM 1247 O O . ASP A 1 163 ? 0.134 -0.934 26.906 1 74.88 163 ASP A O 1
ATOM 1251 N N . GLU A 1 164 ? 1.514 -1.812 28.406 1 79.12 164 GLU A N 1
ATOM 1252 C CA . GLU A 1 164 ? 1.25 -0.766 29.391 1 79.12 164 GLU A CA 1
ATOM 1253 C C . GLU A 1 164 ? 1.675 0.604 28.859 1 79.12 164 GLU A C 1
ATOM 1255 O O . GLU A 1 164 ? 1.008 1.607 29.125 1 79.12 164 GLU A O 1
ATOM 1260 N N . ASN A 1 165 ? 2.725 0.636 28.188 1 78.81 165 ASN A N 1
ATOM 1261 C CA . ASN A 1 165 ? 3.199 1.899 27.625 1 78.81 165 ASN A CA 1
ATOM 1262 C C . ASN A 1 165 ? 2.229 2.457 26.594 1 78.81 165 ASN A C 1
ATOM 1264 O O . ASN A 1 165 ? 1.94 3.656 26.594 1 78.81 165 ASN A O 1
ATOM 1268 N N . ALA A 1 166 ? 1.778 1.569 25.828 1 77.38 166 ALA A N 1
ATOM 1269 C CA . ALA A 1 166 ? 0.801 1.977 24.812 1 77.38 166 ALA A CA 1
ATOM 1270 C C . ALA A 1 166 ? -0.484 2.479 25.469 1 77.38 166 ALA A C 1
ATOM 1272 O O . ALA A 1 166 ? -1.094 3.439 25 1 77.38 166 ALA A O 1
ATOM 1273 N N . ARG A 1 167 ? -0.84 1.822 26.562 1 81.62 167 ARG A N 1
ATOM 1274 C CA . ARG A 1 167 ? -2.041 2.238 27.281 1 81.62 167 ARG A CA 1
ATOM 1275 C C . ARG A 1 167 ? -1.861 3.623 27.891 1 81.62 167 ARG A C 1
ATOM 1277 O O . ARG A 1 167 ? -2.775 4.449 27.844 1 81.62 167 ARG A O 1
ATOM 1284 N N . ALA A 1 168 ? -0.749 3.861 28.516 1 81.62 168 ALA A N 1
ATOM 1285 C CA . ALA A 1 168 ? -0.466 5.168 29.109 1 81.62 168 ALA A CA 1
ATOM 1286 C C . ALA A 1 168 ? -0.464 6.262 28.047 1 81.62 168 ALA A C 1
ATOM 1288 O O . ALA A 1 168 ? -0.995 7.352 28.266 1 81.62 168 ALA A O 1
ATOM 1289 N N . TYR A 1 169 ? 0.141 5.941 27 1 81.81 169 TYR A N 1
ATOM 1290 C CA . TYR A 1 169 ? 0.194 6.871 25.875 1 81.81 169 TYR A CA 1
ATOM 1291 C C . TYR A 1 169 ? -1.208 7.219 25.391 1 81.81 169 TYR A C 1
ATOM 1293 O O . TYR A 1 169 ? -1.525 8.391 25.188 1 81.81 169 TYR A O 1
ATOM 1301 N N . ARG A 1 170 ? -2.006 6.227 25.266 1 81.56 170 ARG A N 1
ATOM 1302 C CA . ARG A 1 170 ? -3.381 6.43 24.812 1 81.56 170 ARG A CA 1
ATOM 1303 C C . ARG A 1 170 ? -4.164 7.273 25.812 1 81.56 170 ARG A C 1
ATOM 1305 O O . ARG A 1 170 ? -4.945 8.141 25.422 1 81.56 170 ARG A O 1
ATOM 1312 N N . ARG A 1 171 ? -3.947 6.996 27.016 1 83.75 171 ARG A N 1
ATOM 1313 C CA . ARG A 1 171 ? -4.613 7.766 28.062 1 83.75 171 ARG A CA 1
ATOM 1314 C C . ARG A 1 171 ? -4.238 9.242 27.969 1 83.75 171 ARG A C 1
ATOM 1316 O O . ARG A 1 171 ? -5.102 10.117 28.078 1 83.75 171 ARG A O 1
ATOM 1323 N N . GLU A 1 172 ? -3.027 9.445 27.844 1 84.75 172 GLU A N 1
ATOM 1324 C CA . GLU A 1 172 ? -2.582 10.828 27.734 1 84.75 172 GLU A CA 1
ATOM 1325 C C . GLU A 1 172 ? -3.139 11.484 26.469 1 84.75 172 GLU A C 1
ATOM 1327 O O . GLU A 1 172 ? -3.572 12.633 26.5 1 84.75 172 GLU A O 1
ATOM 1332 N N . PHE A 1 173 ? -3.143 10.727 25.422 1 84.19 173 PHE A N 1
ATOM 1333 C CA . PHE A 1 173 ? -3.646 11.211 24.141 1 84.19 173 PHE A CA 1
ATOM 1334 C C . PHE A 1 173 ? -5.113 11.609 24.25 1 84.19 173 PHE A C 1
ATOM 1336 O O . PHE A 1 173 ? -5.539 12.602 23.656 1 84.19 173 PHE A O 1
ATOM 1343 N N . GLU A 1 174 ? -5.852 10.922 25.094 1 87 174 GLU A N 1
ATOM 1344 C CA . GLU A 1 174 ? -7.293 11.141 25.203 1 87 174 GLU A CA 1
ATOM 1345 C C . GLU A 1 174 ? -7.641 11.953 26.438 1 87 174 GLU A C 1
ATOM 1347 O O . GLU A 1 174 ? -8.82 12.117 26.766 1 87 174 GLU A O 1
ATOM 1352 N N . SER A 1 175 ? -6.668 12.438 27.125 1 86.62 175 SER A N 1
ATOM 1353 C CA . SER A 1 175 ? -6.855 13.086 28.422 1 86.62 175 SER A CA 1
ATOM 1354 C C . SER A 1 175 ? -7.691 14.352 28.297 1 86.62 175 SER A C 1
ATOM 1356 O O . SER A 1 175 ? -8.477 14.688 29.188 1 86.62 175 SER A O 1
ATOM 1358 N N . THR A 1 176 ? -7.438 15.07 27.297 1 90.81 176 THR A N 1
ATOM 1359 C CA . THR A 1 176 ? -8.25 16.234 26.969 1 90.81 176 THR A CA 1
ATOM 1360 C C . THR A 1 176 ? -9.055 15.977 25.688 1 90.81 176 THR A C 1
ATOM 1362 O O . THR A 1 176 ? -8.492 15.641 24.656 1 90.81 176 THR A O 1
ATOM 1365 N N . TYR A 1 177 ? -10.344 16.156 25.859 1 94.56 177 TYR A N 1
ATOM 1366 C CA . TYR A 1 177 ? -11.234 15.836 24.75 1 94.56 177 TYR A CA 1
ATOM 1367 C C . TYR A 1 177 ? -11.258 16.969 23.719 1 94.56 177 TYR A C 1
ATOM 1369 O O . TYR A 1 177 ? -11.453 18.125 24.078 1 94.56 177 TYR A O 1
ATOM 1377 N N . PHE A 1 178 ? -11.055 16.594 22.5 1 96.94 178 PHE A N 1
ATOM 1378 C CA . PHE A 1 178 ? -11.148 17.5 21.359 1 96.94 178 PHE A CA 1
ATOM 1379 C C . PHE A 1 178 ? -12.188 17 20.359 1 96.94 178 PHE A C 1
ATOM 1381 O O . PHE A 1 178 ? -12.289 15.789 20.109 1 96.94 178 PHE A O 1
ATOM 1388 N N . GLU A 1 179 ? -12.914 17.891 19.781 1 97.62 179 GLU A N 1
ATOM 1389 C CA . GLU A 1 179 ? -13.844 17.609 18.703 1 97.62 179 GLU A CA 1
ATOM 1390 C C . GLU A 1 179 ? -14.016 18.828 17.781 1 97.62 179 GLU A C 1
ATOM 1392 O O . GLU A 1 179 ? -14.281 19.938 18.266 1 97.62 179 GLU A O 1
ATOM 1397 N N . THR A 1 180 ? -13.836 18.625 16.594 1 98.44 180 THR A N 1
ATOM 1398 C CA . THR A 1 180 ? -13.93 19.703 15.609 1 98.44 180 THR A CA 1
ATOM 1399 C C . THR A 1 180 ? -14.672 19.219 14.359 1 98.44 180 THR A C 1
ATOM 1401 O O . THR A 1 180 ? -14.484 18.094 13.906 1 98.44 180 THR A O 1
ATOM 1404 N N . GLU A 1 181 ? -15.523 20.078 13.875 1 98.75 181 GLU A N 1
ATOM 1405 C CA . GLU A 1 181 ? -16.234 19.812 12.625 1 98.75 181 GLU A CA 1
ATOM 1406 C C . GLU A 1 181 ? -15.5 20.422 11.43 1 98.75 181 GLU A C 1
ATOM 1408 O O . GLU A 1 181 ? -15.25 21.625 11.406 1 98.75 181 GLU A O 1
ATOM 1413 N N . HIS A 1 182 ? -15.094 19.594 10.508 1 98.88 182 HIS A N 1
ATOM 1414 C CA . HIS A 1 182 ? -14.414 20.031 9.289 1 98.88 182 HIS A CA 1
ATOM 1415 C C . HIS A 1 182 ? -15.281 19.781 8.062 1 98.88 182 HIS A C 1
ATOM 1417 O O . HIS A 1 182 ? -16.141 18.875 8.07 1 98.88 182 HIS A O 1
ATOM 1423 N N . PRO A 1 183 ? -15.07 20.641 7.008 1 98.81 183 PRO A N 1
ATOM 1424 C CA . PRO A 1 183 ? -15.578 20.172 5.719 1 98.81 183 PRO A CA 1
ATOM 1425 C C . PRO A 1 183 ? -14.922 18.859 5.273 1 98.81 183 PRO A C 1
ATOM 1427 O O . PRO A 1 183 ? -13.719 18.656 5.492 1 98.81 183 PRO A O 1
ATOM 1430 N N . VAL A 1 184 ? -15.648 17.953 4.684 1 98.94 184 VAL A N 1
ATOM 1431 C CA . VAL A 1 184 ? -15.086 16.719 4.16 1 98.94 184 VAL A CA 1
ATOM 1432 C C . VAL A 1 184 ? -14.125 17.016 3.016 1 98.94 184 VAL A C 1
ATOM 1434 O O . VAL A 1 184 ? -13.133 16.312 2.818 1 98.94 184 VAL A O 1
ATOM 1437 N N . VAL A 1 185 ? -14.469 18.062 2.264 1 98.94 185 VAL A N 1
ATOM 1438 C CA . VAL A 1 185 ? -13.562 18.547 1.228 1 98.94 185 VAL A CA 1
ATOM 1439 C C . VAL A 1 185 ? -13.047 19.938 1.606 1 98.94 185 VAL A C 1
ATOM 1441 O O . VAL A 1 185 ? -13.82 20.891 1.737 1 98.94 185 VAL A O 1
ATOM 1444 N N . ARG A 1 186 ? -11.805 20.047 1.809 1 98.56 186 ARG A N 1
ATOM 1445 C CA . ARG A 1 186 ? -11.211 21.359 2.047 1 98.56 186 ARG A CA 1
ATOM 1446 C C . ARG A 1 186 ? -10.57 21.906 0.776 1 98.56 186 ARG A C 1
ATOM 1448 O O . ARG A 1 186 ? -10.18 21.141 -0.107 1 98.56 186 ARG A O 1
ATOM 1455 N N . VAL A 1 187 ? -10.406 23.172 0.719 1 98.5 187 VAL A N 1
ATOM 1456 C CA . VAL A 1 187 ? -9.664 23.859 -0.334 1 98.5 187 VAL A CA 1
ATOM 1457 C C . VAL A 1 187 ? -8.266 24.219 0.169 1 98.5 187 VAL A C 1
ATOM 1459 O O . VAL A 1 187 ? -8.125 24.922 1.17 1 98.5 187 VAL A O 1
ATOM 1462 N N . HIS A 1 188 ? -7.293 23.672 -0.474 1 98.25 188 HIS A N 1
ATOM 1463 C CA . HIS A 1 188 ? -5.91 23.953 -0.1 1 98.25 188 HIS A CA 1
ATOM 1464 C C . HIS A 1 188 ? -5.605 25.438 -0.209 1 98.25 188 HIS A C 1
ATOM 1466 O O . HIS A 1 188 ? -5.789 26.047 -1.271 1 98.25 188 HIS A O 1
ATOM 1472 N N . PRO A 1 189 ? -5.129 26.031 0.822 1 96.62 189 PRO A N 1
ATOM 1473 C CA . PRO A 1 189 ? -5.023 27.484 0.837 1 96.62 189 PRO A CA 1
ATOM 1474 C C . PRO A 1 189 ? -3.939 28.016 -0.101 1 96.62 189 PRO A C 1
ATOM 1476 O O . PRO A 1 189 ? -4.012 29.156 -0.556 1 96.62 189 PRO A O 1
ATOM 1479 N N . GLU A 1 190 ? -2.973 27.203 -0.429 1 96.06 190 GLU A N 1
ATOM 1480 C CA . GLU A 1 190 ? -1.869 27.672 -1.266 1 96.06 190 GLU A CA 1
ATOM 1481 C C . GLU A 1 190 ? -2.086 27.281 -2.727 1 96.06 190 GLU A C 1
ATOM 1483 O O . GLU A 1 190 ? -1.804 28.078 -3.631 1 96.06 190 GLU A O 1
ATOM 1488 N N . THR A 1 191 ? -2.584 26.094 -2.973 1 97.5 191 THR A N 1
ATOM 1489 C CA . THR A 1 191 ? -2.66 25.609 -4.344 1 97.5 191 THR A CA 1
ATOM 1490 C C . THR A 1 191 ? -4.078 25.75 -4.891 1 97.5 191 THR A C 1
ATOM 1492 O O . THR A 1 191 ? -4.289 25.672 -6.105 1 97.5 191 THR A O 1
ATOM 1495 N N . GLY A 1 192 ? -5.066 25.828 -4.055 1 98.06 192 GLY A N 1
ATOM 1496 C CA . GLY A 1 192 ? -6.457 25.906 -4.465 1 98.06 192 GLY A CA 1
ATOM 1497 C C . GLY A 1 192 ? -7.059 24.547 -4.758 1 98.06 192 GLY A C 1
ATOM 1498 O O . GLY A 1 192 ? -8.258 24.438 -5.039 1 98.06 192 GLY A O 1
ATOM 1499 N N . GLU A 1 193 ? -6.289 23.531 -4.652 1 98.69 193 GLU A N 1
ATOM 1500 C CA . GLU A 1 193 ? -6.785 22.188 -4.922 1 98.69 193 GLU A CA 1
ATOM 1501 C C . GLU A 1 193 ? -7.789 21.75 -3.859 1 98.69 193 GLU A C 1
ATOM 1503 O O . GLU A 1 193 ? -7.766 22.25 -2.73 1 98.69 193 GLU A O 1
ATOM 1508 N N . ARG A 1 194 ? -8.656 20.844 -4.266 1 98.81 194 ARG A N 1
ATOM 1509 C CA . ARG A 1 194 ? -9.586 20.234 -3.324 1 98.81 194 ARG A CA 1
ATOM 1510 C C . ARG A 1 194 ? -9.047 18.906 -2.807 1 98.81 194 ARG A C 1
ATOM 1512 O O . ARG A 1 194 ? -8.461 18.125 -3.564 1 98.81 194 ARG A O 1
ATOM 1519 N N . ALA A 1 195 ? -9.18 18.672 -1.531 1 98.88 195 ALA A N 1
ATOM 1520 C CA . ALA A 1 195 ? -8.656 17.469 -0.887 1 98.88 195 ALA A CA 1
ATOM 1521 C C . ALA A 1 195 ? -9.648 16.906 0.124 1 98.88 195 ALA A C 1
ATOM 1523 O O . ALA A 1 195 ? -10.344 17.672 0.804 1 98.88 195 ALA A O 1
ATOM 1524 N N . LEU A 1 196 ? -9.766 15.602 0.209 1 98.94 196 LEU A N 1
ATOM 1525 C CA . LEU A 1 196 ? -10.57 14.961 1.24 1 98.94 196 LEU A CA 1
ATOM 1526 C C . LEU A 1 196 ? -9.906 15.07 2.605 1 98.94 196 LEU A C 1
ATOM 1528 O O . LEU A 1 196 ? -8.75 14.664 2.773 1 98.94 196 LEU A O 1
ATOM 1532 N N . LEU A 1 197 ? -10.555 15.664 3.525 1 98.75 197 LEU A N 1
ATOM 1533 C CA . LEU A 1 197 ? -10.086 15.727 4.902 1 98.75 197 LEU A CA 1
ATOM 1534 C C . LEU A 1 197 ? -10.789 14.688 5.77 1 98.75 197 LEU A C 1
ATOM 1536 O O . LEU A 1 197 ? -11.867 14.953 6.309 1 98.75 197 LEU A O 1
ATOM 1540 N N . LEU A 1 198 ? -10.242 13.523 5.887 1 98.12 198 LEU A N 1
ATOM 1541 C CA . LEU A 1 198 ? -10.773 12.352 6.578 1 98.12 198 LEU A CA 1
ATOM 1542 C C . LEU A 1 198 ? -9.68 11.648 7.375 1 98.12 198 LEU A C 1
ATOM 1544 O O . LEU A 1 198 ? -8.773 12.297 7.906 1 98.12 198 LEU A O 1
ATOM 1548 N N . GLY A 1 199 ? -9.805 10.344 7.57 1 96.19 199 GLY A N 1
ATOM 1549 C CA . GLY A 1 199 ? -8.867 9.578 8.375 1 96.19 199 GLY A CA 1
ATOM 1550 C C . GLY A 1 199 ? -9.484 9.016 9.641 1 96.19 199 GLY A C 1
ATOM 1551 O O . GLY A 1 199 ? -10.688 9.172 9.875 1 96.19 199 GLY A O 1
ATOM 1552 N N . CYS A 1 200 ? -8.617 8.477 10.453 1 94.81 200 CYS A N 1
ATOM 1553 C CA . CYS A 1 200 ? -9.094 7.66 11.57 1 94.81 200 CYS A CA 1
ATOM 1554 C C . CYS A 1 200 ? -9.727 8.531 12.648 1 94.81 200 CYS A C 1
ATOM 1556 O O . CYS A 1 200 ? -10.477 8.031 13.492 1 94.81 200 CYS A O 1
ATOM 1558 N N . PHE A 1 201 ? -9.523 9.828 12.648 1 96.5 201 PHE A N 1
ATOM 1559 C CA . PHE A 1 201 ? -10.055 10.68 13.703 1 96.5 201 PHE A CA 1
ATOM 1560 C C . PHE A 1 201 ? -11.508 11.055 13.414 1 96.5 201 PHE A C 1
ATOM 1562 O O . PHE A 1 201 ? -12.156 11.719 14.227 1 96.5 201 PHE A O 1
ATOM 1569 N N . VAL A 1 202 ? -12.07 10.688 12.281 1 97.25 202 VAL A N 1
ATOM 1570 C CA . VAL A 1 202 ? -13.469 10.961 11.969 1 97.25 202 VAL A CA 1
ATOM 1571 C C . VAL A 1 202 ? -14.375 10.148 12.891 1 97.25 202 VAL A C 1
ATOM 1573 O O . VAL A 1 202 ? -14.266 8.922 12.953 1 97.25 202 VAL A O 1
ATOM 1576 N N . LYS A 1 203 ? -15.172 10.797 13.492 1 95.56 203 LYS A N 1
ATOM 1577 C CA . LYS A 1 203 ? -16.172 10.195 14.359 1 95.56 203 LYS A CA 1
ATOM 1578 C C . LYS A 1 203 ? -17.469 9.914 13.602 1 95.56 203 LYS A C 1
ATOM 1580 O O . LYS A 1 203 ? -18.062 8.844 13.75 1 95.56 203 LYS A O 1
ATOM 1585 N N . GLN A 1 204 ? -17.812 11 12.812 1 96.31 204 GLN A N 1
ATOM 1586 C CA . GLN A 1 204 ? -19.094 10.914 12.125 1 96.31 204 GLN A CA 1
ATOM 1587 C C . GLN A 1 204 ? -19.219 11.984 11.055 1 96.31 204 GLN A C 1
ATOM 1589 O O . GLN A 1 204 ? -18.703 13.094 11.211 1 96.31 204 GLN A O 1
ATOM 1594 N N . ILE A 1 205 ? -19.922 11.594 10.023 1 98.25 205 ILE A N 1
ATOM 1595 C CA . ILE A 1 205 ? -20.344 12.594 9.047 1 98.25 205 ILE A CA 1
ATOM 1596 C C . ILE A 1 205 ? -21.609 13.281 9.523 1 98.25 205 ILE A C 1
ATOM 1598 O O . ILE A 1 205 ? -22.594 12.617 9.883 1 98.25 205 ILE A O 1
ATOM 1602 N N . VAL A 1 206 ? -21.625 14.531 9.531 1 98.38 206 VAL A N 1
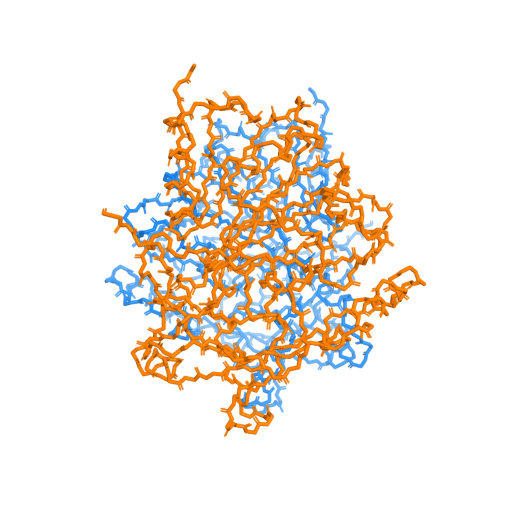ATOM 1603 C CA . VAL A 1 206 ? -22.672 15.336 10.156 1 98.38 206 VAL A CA 1
ATOM 1604 C C . VAL A 1 206 ? -23.984 15.133 9.414 1 98.38 206 VAL A C 1
ATOM 1606 O O . VAL A 1 206 ? -24.031 15.164 8.18 1 98.38 206 VAL A O 1
ATOM 1609 N N . GLY A 1 207 ? -25.016 14.875 10.148 1 97.94 207 GLY A N 1
ATOM 1610 C CA . GLY A 1 207 ? -26.359 14.781 9.578 1 97.94 207 GLY A CA 1
ATOM 1611 C C . GLY A 1 207 ? -26.719 13.375 9.141 1 97.94 207 GLY A C 1
ATOM 1612 O O . GLY A 1 207 ? -27.844 13.133 8.703 1 97.94 207 GLY A O 1
ATOM 1613 N N . LEU A 1 208 ? -25.828 12.477 9.289 1 98 208 LEU A N 1
ATOM 1614 C CA . LEU A 1 208 ? -26.078 11.102 8.859 1 98 208 LEU A CA 1
ATOM 1615 C C . LEU A 1 208 ? -26.047 10.148 10.039 1 98 208 LEU A C 1
ATOM 1617 O O . LEU A 1 208 ? -25.438 10.445 11.078 1 98 208 LEU A O 1
ATOM 1621 N N . SER A 1 209 ? -26.75 9.055 9.883 1 97.19 209 SER A N 1
ATOM 1622 C CA . SER A 1 209 ? -26.688 8 10.891 1 97.19 209 SER A CA 1
ATOM 1623 C C . SER A 1 209 ? -25.297 7.391 10.953 1 97.19 209 SER A C 1
ATOM 1625 O O . SER A 1 209 ? -24.469 7.598 10.055 1 97.19 209 SER A O 1
ATOM 1627 N N . SER A 1 210 ? -25.094 6.672 12.008 1 95.56 210 SER A N 1
ATOM 1628 C CA . SER A 1 210 ? -23.797 6.027 12.18 1 95.56 210 SER A CA 1
ATOM 1629 C C . SER A 1 210 ? -23.5 5.074 11.023 1 95.56 210 SER A C 1
ATOM 1631 O O . SER A 1 210 ? -22.375 5.047 10.508 1 95.56 210 SER A O 1
ATOM 1633 N N . SER A 1 211 ? -24.484 4.344 10.641 1 95.38 211 SER A N 1
ATOM 1634 C CA . SER A 1 211 ? -24.297 3.379 9.562 1 95.38 211 SER A CA 1
ATOM 1635 C C . SER A 1 211 ? -24.031 4.078 8.234 1 95.38 211 SER A C 1
ATOM 1637 O O . SER A 1 211 ? -23.172 3.645 7.461 1 95.38 211 SER A O 1
ATOM 1639 N N . GLU A 1 212 ? -24.781 5.156 8.008 1 96.38 212 GLU A N 1
ATOM 1640 C CA . GLU A 1 212 ? -24.562 5.93 6.785 1 96.38 212 GLU A CA 1
ATOM 1641 C C . GLU A 1 212 ? -23.188 6.594 6.781 1 96.38 212 GLU A C 1
ATOM 1643 O O . GLU A 1 212 ? -22.516 6.621 5.75 1 96.38 212 GLU A O 1
ATOM 1648 N N . SER A 1 213 ? -22.828 7.098 7.941 1 97.5 213 SER A N 1
ATOM 1649 C CA . SER A 1 213 ? -21.516 7.727 8.102 1 97.5 213 SER A CA 1
ATOM 1650 C C . SER A 1 213 ? -20.391 6.742 7.789 1 97.5 213 SER A C 1
ATOM 1652 O O . SER A 1 213 ? -19.469 7.066 7.051 1 97.5 213 SER A O 1
ATOM 1654 N N . GLN A 1 214 ? -20.547 5.59 8.289 1 95.88 214 GLN A N 1
ATOM 1655 C CA . GLN A 1 214 ? -19.516 4.574 8.102 1 95.88 214 GLN A CA 1
ATOM 1656 C C . GLN A 1 214 ? -19.422 4.141 6.641 1 95.88 214 GLN A C 1
ATOM 1658 O O . GLN A 1 214 ? -18.328 3.932 6.117 1 95.88 214 GLN A O 1
ATOM 1663 N N . ALA A 1 215 ? -20.531 3.988 6.023 1 96.25 215 ALA A N 1
ATOM 1664 C CA . ALA A 1 215 ? -20.562 3.582 4.621 1 96.25 215 ALA A CA 1
ATOM 1665 C C . ALA A 1 215 ? -19.875 4.621 3.738 1 96.25 215 ALA A C 1
ATOM 1667 O O . ALA A 1 215 ? -19.047 4.277 2.891 1 96.25 215 ALA A O 1
ATOM 1668 N N . LEU A 1 216 ? -20.203 5.867 3.965 1 97.44 216 LEU A N 1
ATOM 1669 C CA . LEU A 1 216 ? -19.609 6.934 3.16 1 97.44 216 LEU A CA 1
ATOM 1670 C C . LEU A 1 216 ? -18.125 7.109 3.484 1 97.44 216 LEU A C 1
ATOM 1672 O O . LEU A 1 216 ? -17.328 7.355 2.588 1 97.44 216 LEU A O 1
ATOM 1676 N N . PHE A 1 217 ? -17.828 7.008 4.789 1 97.88 217 PHE A N 1
ATOM 1677 C CA . PHE A 1 217 ? -16.438 7.09 5.184 1 97.88 217 PHE A CA 1
ATOM 1678 C C . PHE A 1 217 ? -15.602 6.035 4.457 1 97.88 217 PHE A C 1
ATOM 1680 O O . PHE A 1 217 ? -14.547 6.34 3.9 1 97.88 217 PHE A O 1
ATOM 1687 N N . ARG A 1 218 ? -16.062 4.852 4.43 1 96.56 218 ARG A N 1
ATOM 1688 C CA . ARG A 1 218 ? -15.359 3.762 3.764 1 96.56 218 ARG A CA 1
ATOM 1689 C C . ARG A 1 218 ? -15.227 4.027 2.268 1 96.56 218 ARG A C 1
ATOM 1691 O O . ARG A 1 218 ? -14.172 3.783 1.681 1 96.56 218 ARG A O 1
ATOM 1698 N N . LEU A 1 219 ? -16.297 4.477 1.708 1 96.88 219 LEU A N 1
ATOM 1699 C CA . LEU A 1 219 ? -16.297 4.785 0.282 1 96.88 219 LEU A CA 1
ATOM 1700 C C . LEU A 1 219 ? -15.188 5.773 -0.06 1 96.88 219 LEU A C 1
ATOM 1702 O O . LEU A 1 219 ? -14.398 5.535 -0.978 1 96.88 219 LEU A O 1
ATOM 1706 N N . PHE A 1 220 ? -15.055 6.836 0.675 1 98.44 220 PHE A N 1
ATOM 1707 C CA . PHE A 1 220 ? -14.055 7.871 0.417 1 98.44 220 PHE A CA 1
ATOM 1708 C C . PHE A 1 220 ? -12.656 7.379 0.777 1 98.44 220 PHE A C 1
ATOM 1710 O O . PHE A 1 220 ? -11.695 7.648 0.055 1 98.44 220 PHE A O 1
ATOM 1717 N N . GLN A 1 221 ? -12.594 6.633 1.895 1 97.75 221 GLN A N 1
ATOM 1718 C CA . GLN A 1 221 ? -11.289 6.137 2.324 1 97.75 221 GLN A CA 1
ATOM 1719 C C . GLN A 1 221 ? -10.727 5.133 1.323 1 97.75 221 GLN A C 1
ATOM 1721 O O . GLN A 1 221 ? -9.508 5.078 1.107 1 97.75 221 GLN A O 1
ATOM 1726 N N . ASP A 1 222 ? -11.602 4.348 0.691 1 96.44 222 ASP A N 1
ATOM 1727 C CA . ASP A 1 222 ? -11.156 3.42 -0.343 1 96.44 222 ASP A CA 1
ATOM 1728 C C . ASP A 1 222 ? -10.492 4.164 -1.499 1 96.44 222 ASP A C 1
ATOM 1730 O O . ASP A 1 222 ? -9.547 3.658 -2.107 1 96.44 222 ASP A O 1
ATOM 1734 N N . ARG A 1 223 ? -10.961 5.348 -1.811 1 97.56 223 ARG A N 1
ATOM 1735 C CA . ARG A 1 223 ? -10.352 6.164 -2.855 1 97.56 223 ARG A CA 1
ATOM 1736 C C . ARG A 1 223 ? -9.008 6.723 -2.398 1 97.56 223 ARG A C 1
ATOM 1738 O O . ARG A 1 223 ? -8.047 6.754 -3.172 1 97.56 223 ARG A O 1
ATOM 1745 N N . VAL A 1 224 ? -8.977 7.113 -1.15 1 98.56 224 VAL A N 1
ATOM 1746 C CA . VAL A 1 224 ? -7.762 7.707 -0.605 1 98.56 224 VAL A CA 1
ATOM 1747 C C . VAL A 1 224 ? -6.637 6.672 -0.608 1 98.56 224 VAL A C 1
ATOM 1749 O O . VAL A 1 224 ? -5.52 6.965 -1.044 1 98.56 224 VAL A O 1
ATOM 1752 N N . THR A 1 225 ? -6.953 5.449 -0.216 1 98 225 THR A N 1
ATOM 1753 C CA . THR A 1 225 ? -5.898 4.477 0.059 1 98 225 THR A CA 1
ATOM 1754 C C . THR A 1 225 ? -5.645 3.596 -1.161 1 98 225 THR A C 1
ATOM 1756 O O . THR A 1 225 ? -4.922 2.602 -1.075 1 98 225 THR A O 1
ATOM 1759 N N . ARG A 1 226 ? -6.285 3.975 -2.295 1 97.19 226 ARG A N 1
ATOM 1760 C CA . ARG A 1 226 ? -5.934 3.301 -3.541 1 97.19 226 ARG A CA 1
ATOM 1761 C C . ARG A 1 226 ? -4.434 3.357 -3.791 1 97.19 226 ARG A C 1
ATOM 1763 O O . ARG A 1 226 ? -3.801 4.395 -3.572 1 97.19 226 ARG A O 1
ATOM 1770 N N . LEU A 1 227 ? -3.881 2.256 -4.258 1 97.81 227 LEU A N 1
ATOM 1771 C CA . LEU A 1 227 ? -2.432 2.145 -4.379 1 97.81 227 LEU A CA 1
ATOM 1772 C C . LEU A 1 227 ? -1.885 3.193 -5.344 1 97.81 227 LEU A C 1
ATOM 1774 O O . LEU A 1 227 ? -0.798 3.734 -5.129 1 97.81 227 LEU A O 1
ATOM 1778 N N . GLU A 1 228 ? -2.6 3.559 -6.375 1 96.81 228 GLU A N 1
ATOM 1779 C CA . GLU A 1 228 ? -2.172 4.566 -7.34 1 96.81 228 GLU A CA 1
ATOM 1780 C C . GLU A 1 228 ? -2.033 5.938 -6.684 1 96.81 228 GLU A C 1
ATOM 1782 O O . GLU A 1 228 ? -1.388 6.832 -7.23 1 96.81 228 GLU A O 1
ATOM 1787 N N . HIS A 1 229 ? -2.633 6.105 -5.547 1 98.5 229 HIS A N 1
ATOM 1788 C CA . HIS A 1 229 ? -2.6 7.387 -4.848 1 98.5 229 HIS A CA 1
ATOM 1789 C C . HIS A 1 229 ? -1.568 7.375 -3.725 1 98.5 229 HIS A C 1
ATOM 1791 O O . HIS A 1 229 ? -1.521 8.297 -2.91 1 98.5 229 HIS A O 1
ATOM 1797 N N . THR A 1 230 ? -0.77 6.348 -3.635 1 98.75 230 THR A N 1
ATOM 1798 C CA . THR A 1 230 ? 0.087 6.207 -2.463 1 98.75 230 THR A CA 1
ATOM 1799 C C . THR A 1 230 ? 1.556 6.129 -2.873 1 98.75 230 THR A C 1
ATOM 1801 O O . THR A 1 230 ? 1.868 5.805 -4.02 1 98.75 230 THR A O 1
ATOM 1804 N N . VAL A 1 231 ? 2.367 6.496 -2 1 98.69 231 VAL A N 1
ATOM 1805 C CA . VAL A 1 231 ? 3.807 6.277 -2.072 1 98.69 231 VAL A CA 1
ATOM 1806 C C . VAL A 1 231 ? 4.293 5.613 -0.785 1 98.69 231 VAL A C 1
ATOM 1808 O O . VAL A 1 231 ? 3.758 5.871 0.295 1 98.69 231 VAL A O 1
ATOM 1811 N N . ARG A 1 232 ? 5.164 4.688 -0.933 1 98.62 232 ARG A N 1
ATOM 1812 C CA . ARG A 1 232 ? 5.758 3.994 0.204 1 98.62 232 ARG A CA 1
ATOM 1813 C C . ARG A 1 232 ? 7.254 4.281 0.301 1 98.62 232 ARG A C 1
ATOM 1815 O O . ARG A 1 232 ? 7.969 4.211 -0.7 1 98.62 232 ARG A O 1
ATOM 1822 N N . TRP A 1 233 ? 7.73 4.68 1.444 1 98.5 233 TRP A N 1
ATOM 1823 C CA . TRP A 1 233 ? 9.133 5.027 1.654 1 98.5 233 TRP A CA 1
ATOM 1824 C C . TRP A 1 233 ? 9.797 4.043 2.609 1 98.5 233 TRP A C 1
ATOM 1826 O O . TRP A 1 233 ? 9.391 3.912 3.764 1 98.5 233 TRP A O 1
ATOM 1836 N N . ASN A 1 234 ? 10.719 3.275 2.109 1 97.5 234 ASN A N 1
ATOM 1837 C CA . ASN A 1 234 ? 11.578 2.447 2.945 1 97.5 234 ASN A CA 1
ATOM 1838 C C . ASN A 1 234 ? 12.742 3.252 3.516 1 97.5 234 ASN A C 1
ATOM 1840 O O . ASN A 1 234 ? 13.68 3.604 2.789 1 97.5 234 ASN A O 1
ATOM 1844 N N . TRP A 1 235 ? 12.773 3.422 4.777 1 98.06 235 TRP A N 1
ATOM 1845 C CA . TRP A 1 235 ? 13.664 4.355 5.465 1 98.06 235 TRP A CA 1
ATOM 1846 C C . TRP A 1 235 ? 15.094 3.834 5.473 1 98.06 235 TRP A C 1
ATOM 1848 O O . TRP A 1 235 ? 15.328 2.631 5.613 1 98.06 235 TRP A O 1
ATOM 1858 N N . SER A 1 236 ? 16 4.668 5.348 1 97.75 236 SER A N 1
ATOM 1859 C CA . SER A 1 236 ? 17.406 4.52 5.699 1 97.75 236 SER A CA 1
ATOM 1860 C C . SER A 1 236 ? 17.844 5.598 6.688 1 97.75 236 SER A C 1
ATOM 1862 O O . SER A 1 236 ? 17.266 6.688 6.727 1 97.75 236 SER A O 1
ATOM 1864 N N . LEU A 1 237 ? 18.812 5.223 7.473 1 97.88 237 LEU A N 1
ATOM 1865 C CA . LEU A 1 237 ? 19.344 6.266 8.344 1 97.88 237 LEU A CA 1
ATOM 1866 C C . LEU A 1 237 ? 19.812 7.465 7.535 1 97.88 237 LEU A C 1
ATOM 1868 O O . LEU A 1 237 ? 20.438 7.301 6.484 1 97.88 237 LEU A O 1
ATOM 1872 N N . GLY A 1 238 ? 19.484 8.664 7.977 1 98.38 238 GLY A N 1
ATOM 1873 C CA . GLY A 1 238 ? 19.797 9.891 7.262 1 98.38 238 GLY A CA 1
ATOM 1874 C C . GLY A 1 238 ? 18.625 10.43 6.457 1 98.38 238 GLY A C 1
ATOM 1875 O O . GLY A 1 238 ? 18.672 11.555 5.961 1 98.38 238 GLY A O 1
ATOM 1876 N N . ASP A 1 239 ? 17.562 9.672 6.363 1 98.75 239 ASP A N 1
ATOM 1877 C CA . ASP A 1 239 ? 16.406 10.094 5.586 1 98.75 239 ASP A CA 1
ATOM 1878 C C . ASP A 1 239 ? 15.586 11.133 6.344 1 98.75 239 ASP A C 1
ATOM 1880 O O . ASP A 1 239 ? 15.5 11.094 7.57 1 98.75 239 ASP A O 1
ATOM 1884 N N . VAL A 1 240 ? 15 12.047 5.605 1 98.88 240 VAL A N 1
ATOM 1885 C CA . VAL A 1 240 ? 14.008 13.016 6.074 1 98.88 240 VAL A CA 1
ATOM 1886 C C . VAL A 1 240 ? 12.812 13.031 5.125 1 98.88 240 VAL A C 1
ATOM 1888 O O . VAL A 1 240 ? 12.984 12.977 3.902 1 98.88 240 VAL A O 1
ATOM 1891 N N . ALA A 1 241 ? 11.648 13.023 5.664 1 98.88 241 ALA A N 1
ATOM 1892 C CA . ALA A 1 241 ? 10.43 13.195 4.879 1 98.88 241 ALA A CA 1
ATOM 1893 C C . ALA A 1 241 ? 9.656 14.43 5.328 1 98.88 241 ALA A C 1
ATOM 1895 O O . ALA A 1 241 ? 9.586 14.727 6.523 1 98.88 241 ALA A O 1
ATOM 1896 N N . ILE A 1 242 ? 9.102 15.141 4.414 1 98.88 242 ILE A N 1
ATOM 1897 C CA . ILE A 1 242 ? 8.172 16.234 4.66 1 98.88 242 ILE A CA 1
ATOM 1898 C C . ILE A 1 242 ? 6.863 15.984 3.912 1 98.88 242 ILE A C 1
ATOM 1900 O O . ILE A 1 242 ? 6.879 15.633 2.73 1 98.88 242 ILE A O 1
ATOM 1904 N N . TRP A 1 243 ? 5.793 16.109 4.605 1 98.88 243 TRP A N 1
ATOM 1905 C CA . TRP A 1 243 ? 4.551 15.953 3.859 1 98.88 243 TRP A CA 1
ATOM 1906 C C . TRP A 1 243 ? 3.557 17.062 4.215 1 98.88 243 TRP A C 1
ATOM 1908 O O . TRP A 1 243 ? 3.633 17.641 5.297 1 98.88 243 TRP A O 1
ATOM 1918 N N . ASP A 1 244 ? 2.715 17.406 3.277 1 98.81 244 ASP A N 1
ATOM 1919 C CA . ASP A 1 244 ? 1.638 18.375 3.391 1 98.81 244 ASP A CA 1
ATOM 1920 C C . ASP A 1 244 ? 0.386 17.75 3.998 1 98.81 244 ASP A C 1
ATOM 1922 O O . ASP A 1 244 ? -0.372 17.062 3.305 1 98.81 244 ASP A O 1
ATOM 1926 N N . ASN A 1 245 ? 0.121 18.047 5.246 1 98.56 245 ASN A N 1
ATOM 1927 C CA . ASN A 1 245 ? -1.021 17.469 5.953 1 98.56 245 ASN A CA 1
ATOM 1928 C C . ASN A 1 245 ? -2.342 17.906 5.332 1 98.56 245 ASN A C 1
ATOM 1930 O O . ASN A 1 245 ? -3.367 17.25 5.512 1 98.56 245 ASN A O 1
ATOM 1934 N N . ARG A 1 246 ? -2.314 18.953 4.598 1 98.38 246 ARG A N 1
ATOM 1935 C CA . ARG A 1 246 ? -3.531 19.5 4.008 1 98.38 246 ARG A CA 1
ATOM 1936 C C . ARG A 1 246 ? -3.965 18.672 2.797 1 98.38 246 ARG A C 1
ATOM 1938 O O . ARG A 1 246 ? -5.066 18.875 2.273 1 98.38 246 ARG A O 1
ATOM 1945 N N . ALA A 1 247 ? -3.08 17.719 2.406 1 98.75 247 ALA A N 1
ATOM 1946 C CA . ALA A 1 247 ? -3.363 17.016 1.154 1 98.75 247 ALA A CA 1
ATOM 1947 C C . ALA A 1 247 ? -3.014 15.531 1.261 1 98.75 247 ALA A C 1
ATOM 1949 O O . ALA A 1 247 ? -2.898 14.844 0.246 1 98.75 247 ALA A O 1
ATOM 1950 N N . THR A 1 248 ? -2.746 15.047 2.486 1 98.88 248 THR A N 1
ATOM 1951 C CA . THR A 1 248 ? -2.291 13.664 2.568 1 98.88 248 THR A CA 1
ATOM 1952 C C . THR A 1 248 ? -2.848 12.984 3.818 1 98.88 248 THR A C 1
ATOM 1954 O O . THR A 1 248 ? -3.264 13.656 4.762 1 98.88 248 THR A O 1
ATOM 1957 N N . GLN A 1 249 ? -2.908 11.711 3.768 1 98.81 249 GLN A N 1
ATOM 1958 C CA . GLN A 1 249 ? -2.885 10.82 4.918 1 98.81 249 GLN A CA 1
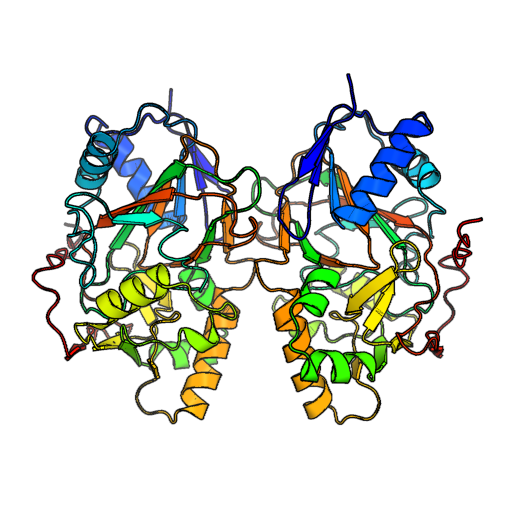ATOM 1959 C C . GLN A 1 249 ? -1.6 9.992 4.949 1 98.81 249 GLN A C 1
ATOM 1961 O O . GLN A 1 249 ? -0.902 9.883 3.938 1 98.81 249 GLN A O 1
ATOM 1966 N N . HIS A 1 250 ? -1.259 9.477 6.09 1 98.62 250 HIS A N 1
ATOM 1967 C CA . HIS A 1 250 ? -0.088 8.609 6.148 1 98.62 250 HIS A CA 1
ATOM 1968 C C . HIS A 1 250 ? -0.299 7.469 7.137 1 98.62 250 HIS A C 1
ATOM 1970 O O . HIS A 1 250 ? -1.271 7.473 7.898 1 98.62 250 HIS A O 1
ATOM 1976 N N . TYR A 1 251 ? 0.522 6.477 7.055 1 97.81 251 TYR A N 1
ATOM 1977 C CA . TYR A 1 251 ? 0.448 5.191 7.742 1 97.81 251 TYR A CA 1
ATOM 1978 C C . TYR A 1 251 ? 1.843 4.648 8.031 1 97.81 251 TYR A C 1
ATOM 1980 O O . TYR A 1 251 ? 2.645 4.461 7.109 1 97.81 251 TYR A O 1
ATOM 1988 N N . ALA A 1 252 ? 2.172 4.453 9.32 1 96.5 252 ALA A N 1
ATOM 1989 C CA . ALA A 1 252 ? 3.426 3.811 9.695 1 96.5 252 ALA A CA 1
ATOM 1990 C C . ALA A 1 252 ? 3.271 2.295 9.75 1 96.5 252 ALA A C 1
ATOM 1992 O O . ALA A 1 252 ? 2.604 1.763 10.641 1 96.5 252 ALA A O 1
ATOM 1993 N N . ILE A 1 253 ? 3.926 1.607 8.883 1 96.12 253 ILE A N 1
ATOM 1994 C CA . ILE A 1 253 ? 3.695 0.176 8.719 1 96.12 253 ILE A CA 1
ATOM 1995 C C . ILE A 1 253 ? 4.41 -0.593 9.828 1 96.12 253 ILE A C 1
ATOM 1997 O O . ILE A 1 253 ? 5.625 -0.462 10 1 96.12 253 ILE A O 1
ATOM 2001 N N . ASP A 1 254 ? 3.699 -1.439 10.523 1 93.62 254 ASP A N 1
ATOM 2002 C CA . ASP A 1 254 ? 4.238 -2.207 11.641 1 93.62 254 ASP A CA 1
ATOM 2003 C C . ASP A 1 254 ? 4.559 -3.639 11.227 1 93.62 254 ASP A C 1
ATOM 2005 O O . ASP A 1 254 ? 3.928 -4.586 11.703 1 93.62 254 ASP A O 1
ATOM 2009 N N . ASP A 1 255 ? 5.594 -3.805 10.422 1 94.88 255 ASP A N 1
ATOM 2010 C CA . ASP A 1 255 ? 5.988 -5.125 9.938 1 94.88 255 ASP A CA 1
ATOM 2011 C C . ASP A 1 255 ? 7.426 -5.445 10.328 1 94.88 255 ASP A C 1
ATOM 2013 O O . ASP A 1 255 ? 8.195 -5.977 9.523 1 94.88 255 ASP A O 1
ATOM 2017 N N . TYR A 1 256 ? 7.809 -5.219 11.508 1 93.31 256 TYR A N 1
ATOM 2018 C CA . TYR A 1 256 ? 9.164 -5.48 11.969 1 93.31 256 TYR A CA 1
ATOM 2019 C C . TYR A 1 256 ? 9.156 -6.195 13.32 1 93.31 256 TYR A C 1
ATOM 2021 O O . TYR A 1 256 ? 10.07 -6.02 14.125 1 93.31 256 TYR A O 1
ATOM 2029 N N . ASP A 1 257 ? 8.219 -7 13.617 1 82.31 257 ASP A N 1
ATOM 2030 C CA . ASP A 1 257 ? 8.094 -7.984 14.688 1 82.31 257 ASP A CA 1
ATOM 2031 C C . ASP A 1 257 ? 8.266 -7.328 16.047 1 82.31 257 ASP A C 1
ATOM 2033 O O . ASP A 1 257 ? 8.688 -7.98 17.016 1 82.31 257 ASP A O 1
ATOM 2037 N N . GLY A 1 258 ? 7.715 -6.363 16.5 1 74.94 258 GLY A N 1
ATOM 2038 C CA . GLY A 1 258 ? 7.68 -5.727 17.812 1 74.94 258 GLY A CA 1
ATOM 2039 C C . GLY A 1 258 ? 9.031 -5.727 18.5 1 74.94 258 GLY A C 1
ATOM 2040 O O . GLY A 1 258 ? 9.281 -4.902 19.391 1 74.94 258 GLY A O 1
ATOM 2041 N N . ALA A 1 259 ? 9.891 -6.609 18.156 1 75.94 259 ALA A N 1
ATOM 2042 C CA . ALA A 1 259 ? 11.164 -6.719 18.859 1 75.94 259 ALA A CA 1
ATOM 2043 C C . ALA A 1 259 ? 12.148 -5.656 18.391 1 75.94 259 ALA A C 1
ATOM 2045 O O . ALA A 1 259 ? 13.109 -5.328 19.094 1 75.94 259 ALA A O 1
ATOM 2046 N N . GLU A 1 260 ? 11.922 -5.211 17.328 1 86.38 260 GLU A N 1
ATOM 2047 C CA . GLU A 1 260 ? 12.844 -4.211 16.781 1 86.38 260 GLU A CA 1
ATOM 2048 C C . GLU A 1 260 ? 12.406 -2.801 17.172 1 86.38 260 GLU A C 1
ATOM 2050 O O . GLU A 1 260 ? 11.219 -2.547 17.375 1 86.38 260 GLU A O 1
ATOM 2055 N N . HIS A 1 261 ? 13.398 -1.924 17.312 1 91.56 261 HIS A N 1
ATOM 2056 C CA . HIS A 1 261 ? 13.156 -0.542 17.703 1 91.56 261 HIS A CA 1
ATOM 2057 C C . HIS A 1 261 ? 13.094 0.378 16.484 1 91.56 261 HIS A C 1
ATOM 2059 O O . HIS A 1 261 ? 13.938 0.29 15.594 1 91.56 261 HIS A O 1
ATOM 2065 N N . ARG A 1 262 ? 12.094 1.14 16.438 1 93.88 262 ARG A N 1
ATOM 2066 C CA . ARG A 1 262 ? 11.906 2.191 15.438 1 93.88 262 ARG A CA 1
ATOM 2067 C C . ARG A 1 262 ? 11.633 3.535 16.109 1 93.88 262 ARG A C 1
ATOM 2069 O O . ARG A 1 262 ? 10.688 3.662 16.891 1 93.88 262 ARG A O 1
ATOM 2076 N N . ARG A 1 263 ? 12.461 4.535 15.836 1 95 263 ARG A N 1
ATOM 2077 C CA . ARG A 1 263 ? 12.305 5.867 16.406 1 95 263 ARG A CA 1
ATOM 2078 C C . ARG A 1 263 ? 12.562 6.949 15.359 1 95 263 ARG A C 1
ATOM 2080 O O . ARG A 1 263 ? 13.625 6.973 14.734 1 95 263 ARG A O 1
ATOM 2087 N N . LEU A 1 264 ? 11.594 7.762 15.172 1 96.06 264 LEU A N 1
ATOM 2088 C CA . LEU A 1 264 ? 11.711 8.953 14.344 1 96.06 264 LEU A CA 1
ATOM 2089 C C . LEU A 1 264 ? 11.32 10.203 15.125 1 96.06 264 LEU A C 1
ATOM 2091 O O . LEU A 1 264 ? 10.656 10.117 16.156 1 96.06 264 LEU A O 1
ATOM 2095 N N . THR A 1 265 ? 11.797 11.359 14.695 1 95.75 265 THR A N 1
ATOM 2096 C CA . THR A 1 265 ? 11.398 12.625 15.297 1 95.75 265 THR A CA 1
ATOM 2097 C C . THR A 1 265 ? 10.531 13.422 14.32 1 95.75 265 THR A C 1
ATOM 2099 O O . THR A 1 265 ? 10.859 13.539 13.141 1 95.75 265 THR A O 1
ATOM 2102 N N . ARG A 1 266 ? 9.492 13.93 14.875 1 96.69 266 ARG A N 1
ATOM 2103 C CA . ARG A 1 266 ? 8.562 14.672 14.031 1 96.69 266 ARG A CA 1
ATOM 2104 C C . ARG A 1 266 ? 8.43 16.109 14.508 1 96.69 266 ARG A C 1
ATOM 2106 O O . ARG A 1 266 ? 8.266 16.359 15.703 1 96.69 266 ARG A O 1
ATOM 2113 N N . ILE A 1 267 ? 8.523 17.031 13.617 1 97.38 267 ILE A N 1
ATOM 2114 C CA . ILE A 1 267 ? 8.172 18.438 13.852 1 97.38 267 ILE A CA 1
ATOM 2115 C C . ILE A 1 267 ? 6.984 18.812 12.977 1 97.38 267 ILE A C 1
ATOM 2117 O O . ILE A 1 267 ? 6.984 18.562 11.773 1 97.38 267 ILE A O 1
ATOM 2121 N N . THR A 1 268 ? 6.027 19.406 13.625 1 96.94 268 THR A N 1
ATOM 2122 C CA . THR A 1 268 ? 4.809 19.797 12.922 1 96.94 268 THR A CA 1
ATOM 2123 C C . THR A 1 268 ? 4.734 21.328 12.797 1 96.94 268 THR A C 1
ATOM 2125 O O . THR A 1 268 ? 5.191 22.047 13.688 1 96.94 268 THR A O 1
ATOM 2128 N N . LEU A 1 269 ? 4.23 21.781 11.711 1 97.75 269 LEU A N 1
ATOM 2129 C CA . LEU A 1 269 ? 4.137 23.219 11.43 1 97.75 269 LEU A CA 1
ATOM 2130 C C . LEU A 1 269 ? 2.695 23.688 11.547 1 97.75 269 LEU A C 1
ATOM 2132 O O . LEU A 1 269 ? 1.769 23 11.117 1 97.75 269 LEU A O 1
ATOM 2136 N N . ALA A 1 270 ? 2.533 24.859 12.07 1 97.56 270 ALA A N 1
ATOM 2137 C CA . ALA A 1 270 ? 1.219 25.469 12.25 1 97.56 270 ALA A CA 1
ATOM 2138 C C . ALA A 1 270 ? 0.474 25.578 10.93 1 97.56 270 ALA A C 1
ATOM 2140 O O . ALA A 1 270 ? 1.071 25.891 9.898 1 97.56 270 ALA A O 1
ATOM 2141 N N . GLY A 1 271 ? -0.777 25.266 10.961 1 97.06 271 GLY A N 1
ATOM 2142 C CA . GLY A 1 271 ? -1.611 25.312 9.773 1 97.06 271 GLY A CA 1
ATOM 2143 C C . GLY A 1 271 ? -2.764 26.297 9.898 1 97.06 271 GLY A C 1
ATOM 2144 O O . GLY A 1 271 ? -2.938 26.922 10.945 1 97.06 271 GLY A O 1
ATOM 2145 N N . ASP A 1 272 ? -3.502 26.5 8.844 1 96.94 272 ASP A N 1
ATOM 2146 C CA . ASP A 1 272 ? -4.691 27.344 8.789 1 96.94 272 ASP A CA 1
ATOM 2147 C C . ASP A 1 272 ? -5.934 26.562 9.234 1 96.94 272 ASP A C 1
ATOM 2149 O O . ASP A 1 272 ? -5.859 25.359 9.5 1 96.94 272 ASP A O 1
ATOM 2153 N N . ILE A 1 273 ? -7.02 27.328 9.375 1 97.94 273 ILE A N 1
ATOM 2154 C CA . ILE A 1 273 ? -8.312 26.703 9.641 1 97.94 273 ILE A CA 1
ATOM 2155 C C . ILE A 1 273 ? -8.922 26.219 8.328 1 97.94 273 ILE A C 1
ATOM 2157 O O . ILE A 1 273 ? -9.141 27 7.406 1 97.94 273 ILE A O 1
ATOM 2161 N N . PRO A 1 274 ? -9.195 24.891 8.18 1 98.25 274 PRO A N 1
ATOM 2162 C CA . PRO A 1 274 ? -9.727 24.359 6.926 1 98.25 274 PRO A CA 1
ATOM 2163 C C . PRO A 1 274 ? -11.023 25.047 6.492 1 98.25 274 PRO A C 1
ATOM 2165 O O . PRO A 1 274 ? -11.867 25.359 7.332 1 98.25 274 PRO A O 1
ATOM 2168 N N . VAL A 1 275 ? -11.125 25.312 5.223 1 98.31 275 VAL A N 1
ATOM 2169 C CA . VAL A 1 275 ? -12.305 25.906 4.609 1 98.31 275 VAL A CA 1
ATOM 2170 C C . VAL A 1 275 ? -12.852 24.984 3.527 1 98.31 275 VAL A C 1
ATOM 2172 O O . VAL A 1 275 ? -12.094 24.391 2.758 1 98.31 275 VAL A O 1
ATOM 2175 N N . GLY A 1 276 ? -14.18 24.859 3.547 1 98.19 276 GLY A N 1
ATOM 2176 C CA . GLY A 1 276 ? -14.82 24.016 2.551 1 98.19 276 GLY A CA 1
ATOM 2177 C C . GLY A 1 276 ? -14.984 24.703 1.207 1 98.19 276 GLY A C 1
ATOM 2178 O O . GLY A 1 276 ? -14.594 25.859 1.043 1 98.19 276 GLY A O 1
ATOM 2179 N N . VAL A 1 277 ? -15.531 23.969 0.281 1 98 277 VAL A N 1
ATOM 2180 C CA . VAL A 1 277 ? -15.766 24.453 -1.073 1 98 277 VAL A CA 1
ATOM 2181 C C . VAL A 1 277 ? -16.75 25.625 -1.038 1 98 277 VAL A C 1
ATOM 2183 O O . VAL A 1 277 ? -16.672 26.531 -1.859 1 98 277 VAL A O 1
ATOM 2186 N N . ASP A 1 278 ? -17.578 25.625 -0.068 1 97.19 278 ASP A N 1
ATOM 2187 C CA . ASP A 1 278 ? -18.594 26.656 0.076 1 97.19 278 ASP A CA 1
ATOM 2188 C C . ASP A 1 278 ? -18.031 27.875 0.813 1 97.19 278 ASP A C 1
ATOM 2190 O O . ASP A 1 278 ? -18.734 28.859 1.039 1 97.19 278 ASP A O 1
ATOM 2194 N N . GLY A 1 279 ? -16.797 27.797 1.271 1 97.44 279 GLY A N 1
ATOM 2195 C CA . GLY A 1 279 ? -16.172 28.922 1.943 1 97.44 279 GLY A CA 1
ATOM 2196 C C . GLY A 1 279 ? -16.344 28.891 3.451 1 97.44 279 GLY A C 1
ATOM 2197 O O . GLY A 1 279 ? -15.781 29.734 4.164 1 97.44 279 GLY A O 1
ATOM 2198 N N . THR A 1 280 ? -17.094 27.906 3.941 1 97.81 280 THR A N 1
ATOM 2199 C CA . THR A 1 280 ? -17.328 27.844 5.375 1 97.81 280 THR A CA 1
ATOM 2200 C C . THR A 1 280 ? -16.156 27.188 6.094 1 97.81 280 THR A C 1
ATOM 2202 O O . THR A 1 280 ? -15.664 26.141 5.668 1 97.81 280 THR A O 1
ATOM 2205 N N . SER A 1 281 ? -15.719 27.75 7.152 1 98 281 SER A N 1
ATOM 2206 C CA . SER A 1 281 ? -14.57 27.281 7.91 1 98 281 SER A CA 1
ATOM 2207 C C . SER A 1 281 ? -14.969 26.172 8.883 1 98 281 SER A C 1
ATOM 2209 O O . SER A 1 281 ? -16.156 25.984 9.164 1 98 281 SER A O 1
ATOM 2211 N N . SER A 1 282 ? -13.969 25.484 9.375 1 98.44 282 SER A N 1
ATOM 2212 C CA . SER A 1 282 ? -14.148 24.5 10.43 1 98.44 282 SER A CA 1
ATOM 2213 C C . SER A 1 282 ? -14.68 25.141 11.711 1 98.44 282 SER A C 1
ATOM 2215 O O . SER A 1 282 ? -14.492 26.344 11.93 1 98.44 282 SER A O 1
ATOM 2217 N N . THR A 1 283 ? -15.359 24.328 12.5 1 98.12 283 THR A N 1
ATOM 2218 C CA . THR A 1 283 ? -15.953 24.797 13.742 1 98.12 283 THR A CA 1
ATOM 2219 C C . THR A 1 283 ? -15.508 23.938 14.922 1 98.12 283 THR A C 1
ATOM 2221 O O . THR A 1 283 ? -15.625 22.719 14.883 1 98.12 283 THR A O 1
ATOM 2224 N N . VAL A 1 284 ? -15.055 24.594 15.953 1 98.06 284 VAL A N 1
ATOM 2225 C CA . VAL A 1 284 ? -14.672 23.875 17.172 1 98.06 284 VAL A CA 1
ATOM 2226 C C . VAL A 1 284 ? -15.922 23.5 17.969 1 98.06 284 VAL A C 1
ATOM 2228 O O . VAL A 1 284 ? -16.766 24.344 18.234 1 98.06 284 VAL A O 1
ATOM 2231 N N . ILE A 1 285 ? -16.047 22.25 18.266 1 98.06 285 ILE A N 1
ATOM 2232 C CA . ILE A 1 285 ? -17.141 21.75 19.094 1 98.06 285 ILE A CA 1
ATOM 2233 C C . ILE A 1 285 ? -16.688 21.625 20.547 1 98.06 285 ILE A C 1
ATOM 2235 O O . ILE A 1 285 ? -17.406 22.016 21.469 1 98.06 285 ILE A O 1
ATOM 2239 N N . ALA A 1 286 ? -15.484 21.094 20.766 1 97.25 286 ALA A N 1
ATOM 2240 C CA . ALA A 1 286 ? -14.891 20.938 22.078 1 97.25 286 ALA A CA 1
ATOM 2241 C C . ALA A 1 286 ? -13.367 21.031 22.016 1 97.25 286 ALA A C 1
ATOM 2243 O O . ALA A 1 286 ? -12.758 20.578 21.047 1 97.25 286 ALA A O 1
ATOM 2244 N N . GLY A 1 287 ? -12.789 21.625 23.078 1 95.69 287 GLY A N 1
ATOM 2245 C CA . GLY A 1 287 ? -11.344 21.703 23.188 1 95.69 287 GLY A CA 1
ATOM 2246 C C . GLY A 1 287 ? -10.789 23.047 22.734 1 95.69 287 GLY A C 1
ATOM 2247 O O . GLY A 1 287 ? -11.461 23.797 22.031 1 95.69 287 GLY A O 1
ATOM 2248 N N . ASN A 1 288 ? -9.602 23.375 23.234 1 94.12 288 ASN A N 1
ATOM 2249 C CA . ASN A 1 288 ? -8.875 24.594 22.891 1 94.12 288 ASN A CA 1
ATOM 2250 C C . ASN A 1 288 ? -7.438 24.281 22.484 1 94.12 288 ASN A C 1
ATOM 2252 O O . ASN A 1 288 ? -6.641 23.828 23.297 1 94.12 288 ASN A O 1
ATOM 2256 N N . ALA A 1 289 ? -7.109 24.594 21.234 1 94.31 289 ALA A N 1
ATOM 2257 C CA . ALA A 1 289 ? -5.809 24.219 20.688 1 94.31 289 ALA A CA 1
ATOM 2258 C C . ALA A 1 289 ? -4.844 25.391 20.703 1 94.31 289 ALA A C 1
ATOM 2260 O O . ALA A 1 289 ? -3.791 25.359 20.062 1 94.31 289 ALA A O 1
ATOM 2261 N N . GLU A 1 290 ? -5.109 26.438 21.406 1 92.94 290 GLU A N 1
ATOM 2262 C CA . GLU A 1 290 ? -4.301 27.641 21.391 1 92.94 290 GLU A CA 1
ATOM 2263 C C . GLU A 1 290 ? -2.896 27.375 21.922 1 92.94 290 GLU A C 1
ATOM 2265 O O . GLU A 1 290 ? -1.921 27.969 21.453 1 92.94 290 GLU A O 1
ATOM 2270 N N . SER A 1 291 ? -2.807 26.578 22.922 1 90.62 291 SER A N 1
ATOM 2271 C CA . SER A 1 291 ? -1.504 26.266 23.5 1 90.62 291 SER A CA 1
ATOM 2272 C C . SER A 1 291 ? -0.686 25.375 22.562 1 90.62 291 SER A C 1
ATOM 2274 O O . SER A 1 291 ? 0.542 25.328 22.672 1 90.62 291 SER A O 1
ATOM 2276 N N . TYR A 1 292 ? -1.33 24.672 21.719 1 92.12 292 TYR A N 1
ATOM 2277 C CA . TYR A 1 292 ? -0.692 23.75 20.797 1 92.12 292 TYR A CA 1
ATOM 2278 C C . TYR A 1 292 ? -0.05 24.5 19.641 1 92.12 292 TYR A C 1
ATOM 2280 O O . TYR A 1 292 ? 1.113 24.25 19.297 1 92.12 292 TYR A O 1
ATOM 2288 N N . SER A 1 293 ? -0.782 25.375 19.094 1 93.56 293 SER A N 1
ATOM 2289 C CA . SER A 1 293 ? -0.313 26 17.859 1 93.56 293 SER A CA 1
ATOM 2290 C C . SER A 1 293 ? -1.008 27.344 17.625 1 93.56 293 SER A C 1
ATOM 2292 O O . SER A 1 293 ? -2.184 27.5 17.969 1 93.56 293 SER A O 1
ATOM 2294 N N . ALA A 1 294 ? -0.281 28.266 17 1 92.12 294 ALA A N 1
ATOM 2295 C CA . ALA A 1 294 ? -0.907 29.453 16.406 1 92.12 294 ALA A CA 1
ATOM 2296 C C . ALA A 1 294 ? -1.626 29.078 15.102 1 92.12 294 ALA A C 1
ATOM 2298 O O . ALA A 1 294 ? -1.386 28.016 14.531 1 92.12 294 ALA A O 1
ATOM 2299 N N . VAL A 1 295 ? -2.57 29.891 14.766 1 91.94 295 VAL A N 1
ATOM 2300 C CA . VAL A 1 295 ? -3.174 29.734 13.445 1 91.94 295 VAL A CA 1
ATOM 2301 C C . VAL A 1 295 ? -2.281 30.375 12.391 1 91.94 295 VAL A C 1
ATOM 2303 O O . VAL A 1 295 ? -1.871 31.531 12.531 1 91.94 295 VAL A O 1
ATOM 2306 N N . ASP A 1 296 ? -1.855 29.578 11.438 1 88.94 296 ASP A N 1
ATOM 2307 C CA . ASP A 1 296 ? -1.061 30.109 10.336 1 88.94 296 ASP A CA 1
ATOM 2308 C C . ASP A 1 296 ? -1.864 31.109 9.508 1 88.94 296 ASP A C 1
ATOM 2310 O O . ASP A 1 296 ? -2.932 30.781 8.992 1 88.94 296 ASP A O 1
ATOM 2314 N N . PRO A 1 297 ? -1.456 32.375 9.516 1 79.12 297 PRO A N 1
ATOM 2315 C CA . PRO A 1 297 ? -2.203 33.375 8.727 1 79.12 297 PRO A CA 1
ATOM 2316 C C . PRO A 1 297 ? -2.135 33.094 7.227 1 79.12 297 PRO A C 1
ATOM 2318 O O . PRO A 1 297 ? -1.12 32.594 6.73 1 79.12 297 PRO A O 1
ATOM 2321 N N . LEU A 1 298 ? -3.213 32.625 6.508 1 67.88 298 LEU A N 1
ATOM 2322 C CA . LEU A 1 298 ? -3.197 32.375 5.07 1 67.88 298 LEU A CA 1
ATOM 2323 C C . LEU A 1 298 ? -2.512 33.531 4.336 1 67.88 298 LEU A C 1
ATOM 2325 O O . LEU A 1 298 ? -2.783 34.688 4.617 1 67.88 298 LEU A O 1
ATOM 2329 N N . THR A 1 299 ? -1.21 33.5 4.238 1 47.69 299 THR A N 1
ATOM 2330 C CA . THR A 1 299 ? -0.595 34.531 3.441 1 47.69 299 THR A CA 1
ATOM 2331 C C . THR A 1 299 ? -1.354 34.75 2.133 1 47.69 299 THR A C 1
ATOM 2333 O O . THR A 1 299 ? -1.47 33.812 1.327 1 47.69 299 THR A O 1
ATOM 2336 N N . THR A 1 300 ? -2.418 35.406 2.16 1 40.34 300 THR A N 1
ATOM 2337 C CA . THR A 1 300 ? -2.963 35.844 0.874 1 40.34 300 THR A CA 1
ATOM 2338 C C . THR A 1 300 ? -1.84 36.188 -0.101 1 40.34 300 THR A C 1
ATOM 2340 O O . THR A 1 300 ? -0.893 36.875 0.259 1 40.34 300 THR A O 1
ATOM 2343 N N . ALA A 1 301 ? -1.448 35.219 -0.981 1 38.66 301 ALA A N 1
ATOM 2344 C CA . ALA A 1 301 ? -0.586 35.75 -2.02 1 38.66 301 ALA A CA 1
ATOM 2345 C C . ALA A 1 301 ? -0.835 37.25 -2.197 1 38.66 301 ALA A C 1
ATOM 2347 O O . ALA A 1 301 ? -1.971 37.688 -2.426 1 38.66 301 ALA A O 1
ATOM 2348 N N . ALA A 1 302 ? 0.14 38.156 -1.756 1 31.66 302 ALA A N 1
ATOM 2349 C CA . ALA A 1 302 ? 0.139 39.5 -2.326 1 31.66 302 ALA A CA 1
ATOM 2350 C C . ALA A 1 302 ? 0.179 39.438 -3.852 1 31.66 302 ALA A C 1
ATOM 2352 O O . ALA A 1 302 ? 0.87 38.594 -4.434 1 31.66 302 ALA A O 1
ATOM 2353 N N . MET B 1 1 ? 31.359 -14.25 -4.656 1 67.12 1 MET B N 1
ATOM 2354 C CA . MET B 1 1 ? 30.734 -13.617 -3.494 1 67.12 1 MET B CA 1
ATOM 2355 C C . MET B 1 1 ? 29.594 -14.484 -2.959 1 67.12 1 MET B C 1
ATOM 2357 O O . MET B 1 1 ? 28.984 -15.25 -3.705 1 67.12 1 MET B O 1
ATOM 2361 N N . SER B 1 2 ? 29.453 -14.555 -1.63 1 88.75 2 SER B N 1
ATOM 2362 C CA . SER B 1 2 ? 28.484 -15.461 -1.015 1 88.75 2 SER B CA 1
ATOM 2363 C C . SER B 1 2 ? 27.062 -14.93 -1.149 1 88.75 2 SER B C 1
ATOM 2365 O O . SER B 1 2 ? 26.844 -13.719 -1.162 1 88.75 2 SER B O 1
ATOM 2367 N N . VAL B 1 3 ? 26.141 -15.82 -1.485 1 95 3 VAL B N 1
ATOM 2368 C CA . VAL B 1 3 ? 24.734 -15.484 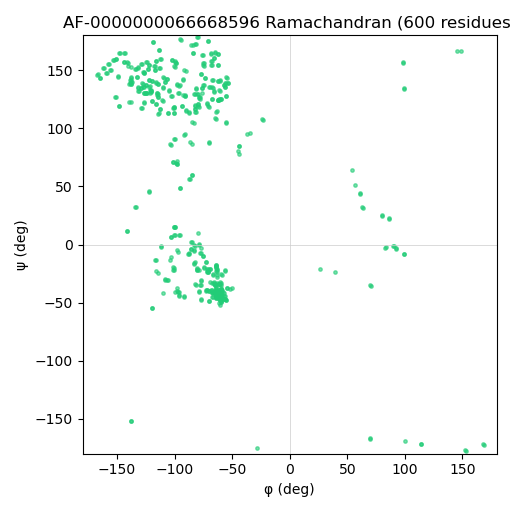-1.621 1 95 3 VAL B CA 1
ATOM 2369 C C . VAL B 1 3 ? 24.188 -15 -0.279 1 95 3 VAL B C 1
ATOM 2371 O O . VAL B 1 3 ? 24.391 -15.648 0.749 1 95 3 VAL B O 1
ATOM 2374 N N . GLN B 1 4 ? 23.625 -13.82 -0.268 1 97.12 4 GLN B N 1
ATOM 2375 C CA . GLN B 1 4 ? 23.047 -13.234 0.935 1 97.12 4 GLN B CA 1
ATOM 2376 C C . GLN B 1 4 ? 21.562 -12.938 0.741 1 97.12 4 GLN B C 1
ATOM 2378 O O . GLN B 1 4 ? 21.156 -12.375 -0.28 1 97.12 4 GLN B O 1
ATOM 2383 N N . VAL B 1 5 ? 20.797 -13.383 1.716 1 98.06 5 VAL B N 1
ATOM 2384 C CA . VAL B 1 5 ? 19.359 -13.086 1.728 1 98.06 5 VAL B CA 1
ATOM 2385 C C . VAL B 1 5 ? 19.078 -11.953 2.705 1 98.06 5 VAL B C 1
ATOM 2387 O O . VAL B 1 5 ? 19.328 -12.078 3.904 1 98.06 5 VAL B O 1
ATOM 2390 N N . VAL B 1 6 ? 18.578 -10.852 2.203 1 98 6 VAL B N 1
ATOM 2391 C CA . VAL B 1 6 ? 18.266 -9.68 3.021 1 98 6 VAL B CA 1
ATOM 2392 C C . VAL B 1 6 ? 16.75 -9.57 3.205 1 98 6 VAL B C 1
ATOM 2394 O O . VAL B 1 6 ? 16.031 -9.266 2.256 1 98 6 VAL B O 1
ATOM 2397 N N . LYS B 1 7 ? 16.328 -9.766 4.438 1 97.5 7 LYS B N 1
ATOM 2398 C CA . LYS B 1 7 ? 14.914 -9.688 4.773 1 97.5 7 LYS B CA 1
ATOM 2399 C C . LYS B 1 7 ? 14.398 -8.258 4.617 1 97.5 7 LYS B C 1
ATOM 2401 O O . LYS B 1 7 ? 15.055 -7.305 5.035 1 97.5 7 LYS B O 1
ATOM 2406 N N . LEU B 1 8 ? 13.188 -8.086 3.977 1 97.62 8 LEU B N 1
ATOM 2407 C CA . LEU B 1 8 ? 12.648 -6.75 3.727 1 97.62 8 LEU B CA 1
ATOM 2408 C C . LEU B 1 8 ? 11.453 -6.473 4.633 1 97.62 8 LEU B C 1
ATOM 2410 O O . LEU B 1 8 ? 11.141 -5.312 4.906 1 97.62 8 LEU B O 1
ATOM 2414 N N . GLY B 1 9 ? 10.688 -7.406 5.043 1 96.06 9 GLY B N 1
ATOM 2415 C CA . GLY B 1 9 ? 9.547 -7.305 5.938 1 96.06 9 GLY B CA 1
ATOM 2416 C C . GLY B 1 9 ? 9.344 -8.539 6.793 1 96.06 9 GLY B C 1
ATOM 2417 O O . GLY B 1 9 ? 9.891 -9.602 6.492 1 96.06 9 GLY B O 1
ATOM 2418 N N . ALA B 1 10 ? 8.547 -8.43 7.82 1 95.56 10 ALA B N 1
ATOM 2419 C CA . ALA B 1 10 ? 8.336 -9.516 8.773 1 95.56 10 ALA B CA 1
ATOM 2420 C C . ALA B 1 10 ? 7.629 -10.695 8.109 1 95.56 10 ALA B C 1
ATOM 2422 O O . ALA B 1 10 ? 7.898 -11.852 8.43 1 95.56 10 ALA B O 1
ATOM 2423 N N . HIS B 1 11 ? 6.754 -10.383 7.145 1 97.06 11 HIS B N 1
ATOM 2424 C CA . HIS B 1 11 ? 5.859 -11.43 6.668 1 97.06 11 HIS B CA 1
ATOM 2425 C C . HIS B 1 11 ? 6.117 -11.75 5.199 1 97.06 11 HIS B C 1
ATOM 2427 O O . HIS B 1 11 ? 5.652 -12.773 4.691 1 97.06 11 HIS B O 1
ATOM 2433 N N . ILE B 1 12 ? 6.891 -10.875 4.516 1 98.62 12 ILE B N 1
ATOM 2434 C CA . ILE B 1 12 ? 7.023 -11.047 3.072 1 98.62 12 ILE B CA 1
ATOM 2435 C C . ILE B 1 12 ? 8.203 -10.219 2.562 1 98.62 12 ILE B C 1
ATOM 2437 O O . ILE B 1 12 ? 8.469 -9.125 3.076 1 98.62 12 ILE B O 1
ATOM 2441 N N . GLY B 1 13 ? 8.883 -10.766 1.61 1 98.81 13 GLY B N 1
ATOM 2442 C CA . GLY B 1 13 ? 9.859 -10 0.851 1 98.81 13 GLY B CA 1
ATOM 2443 C C . GLY B 1 13 ? 11.289 -10.219 1.322 1 98.81 13 GLY B C 1
ATOM 2444 O O . GLY B 1 13 ? 11.562 -10.172 2.521 1 98.81 13 GLY B O 1
ATOM 2445 N N . ALA B 1 14 ? 12.156 -10.422 0.398 1 98.88 14 ALA B N 1
ATOM 2446 C CA . ALA B 1 14 ? 13.602 -10.445 0.62 1 98.88 14 ALA B CA 1
ATOM 2447 C C . ALA B 1 14 ? 14.359 -10.102 -0.659 1 98.88 14 ALA B C 1
ATOM 2449 O O . ALA B 1 14 ? 13.844 -10.289 -1.763 1 98.88 14 ALA B O 1
ATOM 2450 N N . ARG B 1 15 ? 15.445 -9.547 -0.496 1 98.69 15 ARG B N 1
ATOM 2451 C CA . ARG B 1 15 ? 16.375 -9.328 -1.604 1 98.69 15 ARG B CA 1
ATOM 2452 C C . ARG B 1 15 ? 17.547 -10.305 -1.535 1 98.69 15 ARG B C 1
ATOM 2454 O O . ARG B 1 15 ? 18.094 -10.547 -0.458 1 98.69 15 ARG B O 1
ATOM 2461 N N . ILE B 1 16 ? 17.844 -10.914 -2.611 1 98.62 16 ILE B N 1
ATOM 2462 C CA . ILE B 1 16 ? 18.984 -11.805 -2.678 1 98.62 16 ILE B CA 1
ATOM 2463 C C . ILE B 1 16 ? 20.141 -11.109 -3.387 1 98.62 16 ILE B C 1
ATOM 2465 O O . ILE B 1 16 ? 19.984 -10.594 -4.492 1 98.62 16 ILE B O 1
ATOM 2469 N N . GLU B 1 17 ? 21.25 -11.117 -2.768 1 97.94 17 GLU B N 1
ATOM 2470 C CA . GLU B 1 17 ? 22.453 -10.492 -3.299 1 97.94 17 GLU B CA 1
ATOM 2471 C C . GLU B 1 17 ? 23.547 -11.531 -3.566 1 97.94 17 GLU B C 1
ATOM 2473 O O . GLU B 1 17 ? 23.484 -12.648 -3.053 1 97.94 17 GLU B O 1
ATOM 2478 N N . GLY B 1 18 ? 24.484 -11.18 -4.445 1 96.69 18 GLY B N 1
ATOM 2479 C CA . GLY B 1 18 ? 25.625 -12.039 -4.707 1 96.69 18 GLY B CA 1
ATOM 2480 C C . GLY B 1 18 ? 25.312 -13.18 -5.656 1 96.69 18 GLY B C 1
ATOM 2481 O O . GLY B 1 18 ? 25.891 -14.266 -5.547 1 96.69 18 GLY B O 1
ATOM 2482 N N . VAL B 1 19 ? 24.328 -12.992 -6.465 1 97.19 19 VAL B N 1
ATOM 2483 C CA . VAL B 1 19 ? 23.938 -14.039 -7.41 1 97.19 19 VAL B CA 1
ATOM 2484 C C . VAL B 1 19 ? 23.797 -13.438 -8.805 1 97.19 19 VAL B C 1
ATOM 2486 O O . VAL B 1 19 ? 23.234 -12.352 -8.969 1 97.19 19 VAL B O 1
ATOM 2489 N N . ARG B 1 20 ? 24.344 -14.023 -9.75 1 97.44 20 ARG B N 1
ATOM 2490 C CA . ARG B 1 20 ? 24.125 -13.75 -11.164 1 97.44 20 ARG B CA 1
ATOM 2491 C C . ARG B 1 20 ? 23.172 -14.773 -11.781 1 97.44 20 ARG B C 1
ATOM 2493 O O . ARG B 1 20 ? 23.547 -15.938 -11.969 1 97.44 20 ARG B O 1
ATOM 2500 N N . LEU B 1 21 ? 22.031 -14.359 -12.164 1 98.19 21 LEU B N 1
ATOM 2501 C CA . LEU B 1 21 ? 20.969 -15.281 -12.555 1 98.19 21 LEU B CA 1
ATOM 2502 C C . LEU B 1 21 ? 21.25 -15.875 -13.938 1 98.19 21 LEU B C 1
ATOM 2504 O O . LEU B 1 21 ? 21.938 -15.258 -14.75 1 98.19 21 LEU B O 1
ATOM 2508 N N . GLY B 1 22 ? 20.719 -17.016 -14.156 1 97.44 22 GLY B N 1
ATOM 2509 C CA . GLY B 1 22 ? 20.844 -17.734 -15.422 1 97.44 22 GLY B CA 1
ATOM 2510 C C . GLY B 1 22 ? 20.75 -19.234 -15.273 1 97.44 22 GLY B C 1
ATOM 2511 O O . GLY B 1 22 ? 20.516 -19.75 -14.172 1 97.44 22 GLY B O 1
ATOM 2512 N N . GLY B 1 23 ? 20.922 -19.922 -16.406 1 96.69 23 GLY B N 1
ATOM 2513 C CA . GLY B 1 23 ? 20.781 -21.375 -16.422 1 96.69 23 GLY B CA 1
ATOM 2514 C C . GLY B 1 23 ? 21.969 -22.094 -15.805 1 96.69 23 GLY B C 1
ATOM 2515 O O . GLY B 1 23 ? 21.906 -23.281 -15.516 1 96.69 23 GLY B O 1
ATOM 2516 N N . GLY B 1 24 ? 23.047 -21.438 -15.508 1 96.31 24 GLY B N 1
ATOM 2517 C CA . GLY B 1 24 ? 24.266 -22.078 -15.062 1 96.31 24 GLY B CA 1
ATOM 2518 C C . GLY B 1 24 ? 24.453 -22.016 -13.562 1 96.31 24 GLY B C 1
ATOM 2519 O O . GLY B 1 24 ? 25.562 -22.266 -13.055 1 96.31 24 GLY B O 1
ATOM 2520 N N . LEU B 1 25 ? 23.406 -21.688 -12.805 1 96.69 25 LEU B N 1
ATOM 2521 C CA . LEU B 1 25 ? 23.516 -21.625 -11.352 1 96.69 25 LEU B CA 1
ATOM 2522 C C . LEU B 1 25 ? 23.766 -23.016 -10.766 1 96.69 25 LEU B C 1
ATOM 2524 O O . LEU B 1 25 ? 23.188 -24 -11.227 1 96.69 25 LEU B O 1
ATOM 2528 N N . ASP B 1 26 ? 24.578 -23.094 -9.773 1 96.12 26 ASP B N 1
ATOM 2529 C CA . ASP B 1 26 ? 24.844 -24.359 -9.109 1 96.12 26 ASP B CA 1
ATOM 2530 C C . ASP B 1 26 ? 23.672 -24.75 -8.195 1 96.12 26 ASP B C 1
ATOM 2532 O O . ASP B 1 26 ? 22.875 -23.906 -7.816 1 96.12 26 ASP B O 1
ATOM 2536 N N . GLY B 1 27 ? 23.672 -26 -7.855 1 96.44 27 GLY B N 1
ATOM 2537 C CA . GLY B 1 27 ? 22.578 -26.562 -7.074 1 96.44 27 GLY B CA 1
ATOM 2538 C C . GLY B 1 27 ? 22.406 -25.891 -5.723 1 96.44 27 GLY B C 1
ATOM 2539 O O . GLY B 1 27 ? 21.281 -25.688 -5.258 1 96.44 27 GLY B O 1
ATOM 2540 N N . ALA B 1 28 ? 23.484 -25.578 -5.113 1 96.69 28 ALA B N 1
ATOM 2541 C CA . ALA B 1 28 ? 23.422 -24.953 -3.795 1 96.69 28 ALA B CA 1
ATOM 2542 C C . ALA B 1 28 ? 22.75 -23.578 -3.863 1 96.69 28 ALA B C 1
ATOM 2544 O O . ALA B 1 28 ? 21.953 -23.234 -2.994 1 96.69 28 ALA B O 1
ATOM 2545 N N . THR B 1 29 ? 23.109 -22.797 -4.844 1 97.25 29 THR B N 1
ATOM 2546 C CA . THR B 1 29 ? 22.5 -21.484 -5.035 1 97.25 29 THR B CA 1
ATOM 2547 C C . THR B 1 29 ? 21.016 -21.609 -5.332 1 97.25 29 THR B C 1
ATOM 2549 O O . THR B 1 29 ? 20.203 -20.875 -4.762 1 97.25 29 THR B O 1
ATOM 2552 N N . VAL B 1 30 ? 20.656 -22.547 -6.152 1 97.88 30 VAL B N 1
ATOM 2553 C CA . VAL B 1 30 ? 19.266 -22.781 -6.492 1 97.88 30 VAL B CA 1
ATOM 2554 C C . VAL B 1 30 ? 18.484 -23.156 -5.234 1 97.88 30 VAL B C 1
ATOM 2556 O O . VAL B 1 30 ? 17.375 -22.672 -5.016 1 97.88 30 VAL B O 1
ATOM 2559 N N . ALA B 1 31 ? 19.078 -24 -4.438 1 97.31 31 ALA B N 1
ATOM 2560 C CA . ALA B 1 31 ? 18.438 -24.406 -3.191 1 97.31 31 ALA B CA 1
ATOM 2561 C C . ALA B 1 31 ? 18.203 -23.203 -2.273 1 97.31 31 ALA B C 1
ATOM 2563 O O . ALA B 1 31 ? 17.156 -23.109 -1.621 1 97.31 31 ALA B O 1
ATOM 2564 N N . THR B 1 32 ? 19.172 -22.344 -2.223 1 97.69 32 THR B N 1
ATOM 2565 C CA . THR B 1 32 ? 19.062 -21.125 -1.415 1 97.69 32 THR B CA 1
ATOM 2566 C C . THR B 1 32 ? 17.922 -20.25 -1.924 1 97.69 32 THR B C 1
ATOM 2568 O O . THR B 1 32 ? 17.141 -19.703 -1.133 1 97.69 32 THR B O 1
ATOM 2571 N N . VAL B 1 33 ? 17.797 -20.125 -3.195 1 98.12 33 VAL B N 1
ATOM 2572 C CA . VAL B 1 33 ? 16.734 -19.328 -3.814 1 98.12 33 VAL B CA 1
ATOM 2573 C C . VAL B 1 33 ? 15.375 -19.922 -3.482 1 98.12 33 VAL B C 1
ATOM 2575 O O . VAL B 1 33 ? 14.461 -19.203 -3.082 1 98.12 33 VAL B O 1
ATOM 2578 N N . ARG B 1 34 ? 15.273 -21.219 -3.598 1 97.94 34 ARG B N 1
ATOM 2579 C CA . ARG B 1 34 ? 14.016 -21.906 -3.299 1 97.94 34 ARG B CA 1
ATOM 2580 C C . ARG B 1 34 ? 13.633 -21.719 -1.836 1 97.94 34 ARG B C 1
ATOM 2582 O O . ARG B 1 34 ? 12.469 -21.469 -1.524 1 97.94 34 ARG B O 1
ATOM 2589 N N . ALA B 1 35 ? 14.602 -21.859 -0.99 1 98.25 35 ALA B N 1
ATOM 2590 C CA . ALA B 1 35 ? 14.344 -21.703 0.439 1 98.25 35 ALA B CA 1
ATOM 2591 C C . ALA B 1 35 ? 13.898 -20.281 0.761 1 98.25 35 ALA B C 1
ATOM 2593 O O . ALA B 1 35 ? 12.969 -20.078 1.554 1 98.25 35 ALA B O 1
ATOM 2594 N N . ALA B 1 36 ? 14.562 -19.312 0.135 1 98.69 36 ALA B N 1
ATOM 2595 C CA . ALA B 1 36 ? 14.195 -17.906 0.343 1 98.69 36 ALA B CA 1
ATOM 2596 C C . ALA B 1 36 ? 12.781 -17.641 -0.16 1 98.69 36 ALA B C 1
ATOM 2598 O O . ALA B 1 36 ? 12.023 -16.906 0.477 1 98.69 36 ALA B O 1
ATOM 2599 N N . LEU B 1 37 ? 12.492 -18.219 -1.274 1 98.69 37 LEU B N 1
ATOM 2600 C CA . LEU B 1 37 ? 11.156 -18.047 -1.831 1 98.69 37 LEU B CA 1
ATOM 2601 C C . LEU B 1 37 ? 10.094 -18.609 -0.89 1 98.69 37 LEU B C 1
ATOM 2603 O O . LEU B 1 37 ? 9.078 -17.953 -0.637 1 98.69 37 LEU B O 1
ATOM 2607 N N . ASN B 1 38 ? 10.344 -19.781 -0.347 1 98.38 38 ASN B N 1
ATOM 2608 C CA . ASN B 1 38 ? 9.414 -20.406 0.59 1 98.38 38 ASN B CA 1
ATOM 2609 C C . ASN B 1 38 ? 9.227 -19.562 1.846 1 98.38 38 ASN B C 1
ATOM 2611 O O . ASN B 1 38 ? 8.109 -19.422 2.348 1 98.38 38 ASN B O 1
ATOM 2615 N N . GLU B 1 39 ? 10.281 -19.016 2.275 1 98.44 39 GLU B N 1
ATOM 2616 C CA . GLU B 1 39 ? 10.266 -18.281 3.537 1 98.44 39 GLU B CA 1
ATOM 2617 C C . GLU B 1 39 ? 9.664 -16.875 3.355 1 98.44 39 GLU B C 1
ATOM 2619 O O . GLU B 1 39 ? 8.852 -16.438 4.164 1 98.44 39 GLU B O 1
ATOM 2624 N N . HIS B 1 40 ? 10 -16.188 2.229 1 98.81 40 HIS B N 1
ATOM 2625 C CA . HIS B 1 40 ? 9.695 -14.773 2.111 1 98.81 40 HIS B CA 1
ATOM 2626 C C . HIS B 1 40 ? 8.625 -14.523 1.057 1 98.81 40 HIS B C 1
ATOM 2628 O O . HIS B 1 40 ? 8.195 -13.383 0.853 1 98.81 40 HIS B O 1
ATOM 2634 N N . LYS B 1 41 ? 8.156 -15.5 0.403 1 98.88 41 LYS B N 1
ATOM 2635 C CA . LYS B 1 41 ? 7.02 -15.539 -0.509 1 98.88 41 LYS B CA 1
ATOM 2636 C C . LYS B 1 41 ? 7.328 -14.781 -1.801 1 98.88 41 LYS B C 1
ATOM 2638 O O . LYS B 1 41 ? 6.801 -15.125 -2.863 1 98.88 41 LYS B O 1
ATOM 2643 N N . VAL B 1 42 ? 8.086 -13.711 -1.716 1 98.94 42 VAL B N 1
ATOM 2644 C CA . VAL B 1 42 ? 8.586 -13 -2.891 1 98.94 42 VAL B CA 1
ATOM 2645 C C . VAL B 1 42 ? 10.031 -12.57 -2.66 1 98.94 42 VAL B C 1
ATOM 2647 O O . VAL B 1 42 ? 10.391 -12.125 -1.569 1 98.94 42 VAL B O 1
ATOM 2650 N N . ILE B 1 43 ? 10.859 -12.719 -3.689 1 98.94 43 ILE B N 1
ATOM 2651 C CA . ILE B 1 43 ? 12.266 -12.344 -3.594 1 98.94 43 ILE B CA 1
ATOM 2652 C C . ILE B 1 43 ? 12.656 -11.5 -4.805 1 98.94 43 ILE B C 1
ATOM 2654 O O . ILE B 1 43 ? 12.078 -11.641 -5.883 1 98.94 43 ILE B O 1
ATOM 2658 N N . PHE B 1 44 ? 13.633 -10.672 -4.59 1 98.94 44 PHE B N 1
ATOM 2659 C CA . PHE B 1 44 ? 14.047 -9.695 -5.594 1 98.94 44 PHE B CA 1
ATOM 2660 C C . PHE B 1 44 ? 15.547 -9.797 -5.859 1 98.94 44 PHE B C 1
ATOM 2662 O O . PHE B 1 44 ? 16.312 -10.125 -4.957 1 98.94 44 PHE B O 1
ATOM 2669 N N . PHE B 1 45 ? 15.953 -9.516 -7.062 1 98.81 45 PHE B N 1
ATOM 2670 C CA . PHE B 1 45 ? 17.344 -9.406 -7.5 1 98.81 45 PHE B CA 1
ATOM 2671 C C . PHE B 1 45 ? 17.578 -8.078 -8.211 1 98.81 45 PHE B C 1
ATOM 2673 O O . PHE B 1 45 ? 16.75 -7.645 -9.016 1 98.81 45 PHE B O 1
ATOM 2680 N N . ARG B 1 46 ? 18.641 -7.457 -7.895 1 98.38 46 ARG B N 1
ATOM 2681 C CA . ARG B 1 46 ? 19.031 -6.223 -8.57 1 98.38 46 ARG B CA 1
ATOM 2682 C C . ARG B 1 46 ? 20.141 -6.484 -9.594 1 98.38 46 ARG B C 1
ATOM 2684 O O . ARG B 1 46 ? 20.797 -7.523 -9.547 1 98.38 46 ARG B O 1
ATOM 2691 N N . GLU B 1 47 ? 20.297 -5.621 -10.531 1 97.81 47 GLU B N 1
ATOM 2692 C CA . GLU B 1 47 ? 21.453 -5.453 -11.398 1 97.81 47 GLU B CA 1
ATOM 2693 C C . GLU B 1 47 ? 21.672 -6.691 -12.266 1 97.81 47 GLU B C 1
ATOM 2695 O O . GLU B 1 47 ? 22.828 -7.102 -12.484 1 97.81 47 GLU B O 1
ATOM 2700 N N . GLN B 1 48 ? 20.609 -7.344 -12.609 1 98.56 48 GLN B N 1
ATOM 2701 C CA . GLN B 1 48 ? 20.719 -8.477 -13.523 1 98.56 48 GLN B CA 1
ATOM 2702 C C . GLN B 1 48 ? 20.656 -8.016 -14.977 1 98.56 48 GLN B C 1
ATOM 2704 O O . GLN B 1 48 ? 19.875 -8.539 -15.773 1 98.56 48 GLN B O 1
ATOM 2709 N N . HIS B 1 49 ? 21.531 -7.113 -15.375 1 98 49 HIS B N 1
ATOM 2710 C CA . HIS B 1 49 ? 21.5 -6.457 -16.672 1 98 49 HIS B CA 1
ATOM 2711 C C . HIS B 1 49 ? 21.844 -7.438 -17.797 1 98 49 HIS B C 1
ATOM 2713 O O . HIS B 1 49 ? 21.469 -7.223 -18.953 1 98 49 HIS B O 1
ATOM 2719 N N . HIS B 1 50 ? 22.484 -8.469 -17.438 1 97.81 50 HIS B N 1
ATOM 2720 C CA . HIS B 1 50 ? 22.953 -9.438 -18.438 1 97.81 50 HIS B CA 1
ATOM 2721 C C . HIS B 1 50 ? 21.812 -10.375 -18.844 1 97.81 50 HIS B C 1
ATOM 2723 O O . HIS B 1 50 ? 21.922 -11.07 -19.859 1 97.81 50 HIS B O 1
ATOM 2729 N N . LEU B 1 51 ? 20.828 -10.469 -18.031 1 97.94 51 LEU B N 1
ATOM 2730 C CA . LEU B 1 51 ? 19.812 -11.5 -18.188 1 97.94 51 LEU B CA 1
ATOM 2731 C C . LEU B 1 51 ? 18.938 -11.211 -19.406 1 97.94 51 LEU B C 1
ATOM 2733 O O . LEU B 1 51 ? 18.281 -10.172 -19.469 1 97.94 51 LEU B O 1
ATOM 2737 N N . THR B 1 52 ? 18.906 -12.078 -20.375 1 96.38 52 THR B N 1
ATOM 2738 C CA . THR B 1 52 ? 18.062 -12.023 -21.547 1 96.38 52 THR B CA 1
ATOM 2739 C C . THR B 1 52 ? 16.781 -12.836 -21.328 1 96.38 52 THR B C 1
ATOM 2741 O O . THR B 1 52 ? 16.609 -13.469 -20.281 1 96.38 52 THR B O 1
ATOM 2744 N N . GLU B 1 53 ? 15.938 -12.789 -22.281 1 94.88 53 GLU B N 1
ATOM 2745 C CA . GLU B 1 53 ? 14.742 -13.625 -22.203 1 94.88 53 GLU B CA 1
ATOM 2746 C C . GLU B 1 53 ? 15.109 -15.102 -22.125 1 94.88 53 GLU B C 1
ATOM 2748 O O . GLU B 1 53 ? 14.508 -15.852 -21.344 1 94.88 53 GLU B O 1
ATOM 2753 N N . ASP B 1 54 ? 16.094 -15.508 -22.969 1 96.12 54 ASP B N 1
ATOM 2754 C CA . ASP B 1 54 ? 16.562 -16.891 -22.922 1 96.12 54 ASP B CA 1
ATOM 2755 C C . ASP B 1 54 ? 17.156 -17.234 -21.562 1 96.12 54 ASP B C 1
ATOM 2757 O O . ASP B 1 54 ? 16.906 -18.312 -21.016 1 96.12 54 ASP B O 1
ATOM 2761 N N . GLY B 1 55 ? 17.953 -16.328 -21.062 1 97.5 55 GLY B N 1
ATOM 2762 C CA . GLY B 1 55 ? 18.516 -16.531 -19.734 1 97.5 55 GLY B CA 1
ATOM 2763 C C . GLY B 1 55 ? 17.453 -16.656 -18.656 1 97.5 55 GLY B C 1
ATOM 2764 O O . GLY B 1 55 ? 17.594 -17.469 -17.734 1 97.5 55 GLY B O 1
ATOM 2765 N N . GLN B 1 56 ? 16.469 -15.789 -18.734 1 97.81 56 GLN B N 1
ATOM 2766 C CA . GLN B 1 56 ? 15.344 -15.859 -17.797 1 97.81 56 GLN B CA 1
ATOM 2767 C C . GLN B 1 56 ? 14.672 -17.234 -17.859 1 97.81 56 GLN B C 1
ATOM 2769 O O . GLN B 1 56 ? 14.367 -17.812 -16.828 1 97.81 56 GLN B O 1
ATOM 2774 N N . TYR B 1 57 ? 14.461 -17.734 -19.062 1 97.5 57 TYR B N 1
ATOM 2775 C CA . TYR B 1 57 ? 13.82 -19.031 -19.266 1 97.5 57 TYR B CA 1
ATOM 2776 C C . TYR B 1 57 ? 14.672 -20.156 -18.688 1 97.5 57 TYR B C 1
ATOM 2778 O O . TYR B 1 57 ? 14.156 -21.031 -17.984 1 97.5 57 TYR B O 1
ATOM 2786 N N . GLU B 1 58 ? 15.969 -20.109 -18.969 1 97.94 58 GLU B N 1
ATOM 2787 C CA . GLU B 1 58 ? 16.891 -21.125 -18.453 1 97.94 58 GLU B CA 1
ATOM 2788 C C . GLU B 1 58 ? 16.922 -21.125 -16.922 1 97.94 58 GLU B C 1
ATOM 2790 O O . GLU B 1 58 ? 16.969 -22.188 -16.297 1 97.94 58 GLU B O 1
ATOM 2795 N N . PHE B 1 59 ? 16.953 -19.969 -16.422 1 98.31 59 PHE B N 1
ATOM 2796 C CA . PHE B 1 59 ? 16.891 -19.844 -14.977 1 98.31 59 PHE B CA 1
ATOM 2797 C C . PHE B 1 59 ? 15.602 -20.438 -14.422 1 98.31 59 PHE B C 1
ATOM 2799 O O . PHE B 1 59 ? 15.617 -21.156 -13.43 1 98.31 59 PHE B O 1
ATOM 2806 N N . ALA B 1 60 ? 14.445 -20.109 -15.016 1 98.12 60 ALA B N 1
ATOM 2807 C CA . ALA B 1 60 ? 13.141 -20.625 -14.617 1 98.12 60 ALA B CA 1
ATOM 2808 C C . ALA B 1 60 ? 13.133 -22.141 -14.602 1 98.12 60 ALA B C 1
ATOM 2810 O O . ALA B 1 60 ? 12.57 -22.766 -13.695 1 98.12 60 ALA B O 1
ATOM 2811 N N . GLU B 1 61 ? 13.805 -22.766 -15.531 1 97.38 61 GLU B N 1
ATOM 2812 C CA . GLU B 1 61 ? 13.836 -24.219 -15.664 1 97.38 61 GLU B CA 1
ATOM 2813 C C . GLU B 1 61 ? 14.547 -24.859 -14.477 1 97.38 61 GLU B C 1
ATOM 2815 O O . GLU B 1 61 ? 14.305 -26.031 -14.164 1 97.38 61 GLU B O 1
ATOM 2820 N N . LEU B 1 62 ? 15.414 -24.094 -13.898 1 97.62 62 LEU B N 1
ATOM 2821 C CA . LEU B 1 62 ? 16.094 -24.609 -12.719 1 97.62 62 LEU B CA 1
ATOM 2822 C C . LEU B 1 62 ? 15.148 -24.688 -11.523 1 97.62 62 LEU B C 1
ATOM 2824 O O . LEU B 1 62 ? 15.398 -25.422 -10.57 1 97.62 62 LEU B O 1
ATOM 2828 N N . LEU B 1 63 ? 14.086 -23.906 -11.562 1 97 63 LEU B N 1
ATOM 2829 C CA . LEU B 1 63 ? 13.195 -23.781 -10.406 1 97 63 LEU B CA 1
ATOM 2830 C C . LEU B 1 63 ? 11.945 -24.625 -10.594 1 97 63 LEU B C 1
ATOM 2832 O O . LEU B 1 63 ? 11.242 -24.922 -9.625 1 97 63 LEU B O 1
ATOM 2836 N N . GLY B 1 64 ? 11.656 -24.984 -11.758 1 96.12 64 GLY B N 1
ATOM 2837 C CA . GLY B 1 64 ? 10.477 -25.766 -12.086 1 96.12 64 GLY B CA 1
ATOM 2838 C C . GLY B 1 64 ? 10.195 -25.828 -13.57 1 96.12 64 GLY B C 1
ATOM 2839 O O . GLY B 1 64 ? 11.023 -25.406 -14.383 1 96.12 64 GLY B O 1
ATOM 2840 N N . THR B 1 65 ? 9 -26.391 -13.938 1 96.38 65 THR B N 1
ATOM 2841 C CA . THR B 1 65 ? 8.609 -26.531 -15.336 1 96.38 65 THR B CA 1
ATOM 2842 C C . THR B 1 65 ? 7.832 -25.297 -15.805 1 96.38 65 THR B C 1
ATOM 2844 O O . THR B 1 65 ? 6.742 -25.016 -15.305 1 96.38 65 THR B O 1
ATOM 2847 N N . PRO B 1 66 ? 8.383 -24.531 -16.781 1 96.62 66 PRO B N 1
ATOM 2848 C CA . PRO B 1 66 ? 7.629 -23.391 -17.312 1 96.62 66 PRO B CA 1
ATOM 2849 C C . PRO B 1 66 ? 6.32 -23.812 -17.984 1 96.62 66 PRO B C 1
ATOM 2851 O O . PRO B 1 66 ? 6.273 -24.844 -18.656 1 96.62 66 PRO B O 1
ATOM 2854 N N . THR B 1 67 ? 5.324 -23.047 -17.766 1 95.38 67 THR B N 1
ATOM 2855 C CA . THR B 1 67 ? 4.07 -23.203 -18.5 1 95.38 67 THR B CA 1
ATOM 2856 C C . THR B 1 67 ? 4.152 -22.516 -19.859 1 95.38 67 THR B C 1
ATOM 2858 O O . THR B 1 67 ? 5.137 -21.844 -20.172 1 95.38 67 THR B O 1
ATOM 2861 N N . THR B 1 68 ? 3.068 -22.766 -20.656 1 92.75 68 THR B N 1
ATOM 2862 C CA . THR B 1 68 ? 2.85 -21.781 -21.703 1 92.75 68 THR B CA 1
ATOM 2863 C C . THR B 1 68 ? 2.479 -20.422 -21.109 1 92.75 68 THR B C 1
ATOM 2865 O O . THR B 1 68 ? 2.113 -20.344 -19.938 1 92.75 68 THR B O 1
ATOM 2868 N N . PRO B 1 69 ? 2.65 -19.422 -21.891 1 89.5 69 PRO B N 1
ATOM 2869 C CA . PRO B 1 69 ? 2.578 -18.078 -21.281 1 89.5 69 PRO B CA 1
ATOM 2870 C C . PRO B 1 69 ? 1.233 -17.812 -20.609 1 89.5 69 PRO B C 1
ATOM 2872 O O . PRO B 1 69 ? 1.181 -17.141 -19.578 1 89.5 69 PRO B O 1
ATOM 2875 N N . HIS B 1 70 ? 0.17 -18.266 -21.219 1 89.31 70 HIS B N 1
ATOM 2876 C CA . HIS B 1 70 ? -1.146 -18.047 -20.625 1 89.31 70 HIS B CA 1
ATOM 2877 C C . HIS B 1 70 ? -2.172 -19.016 -21.203 1 89.31 70 HIS B C 1
ATOM 2879 O O . HIS B 1 70 ? -2.113 -19.359 -22.391 1 89.31 70 HIS B O 1
ATOM 2885 N N . PRO B 1 71 ? -3.156 -19.312 -20.406 1 88.38 71 PRO B N 1
ATOM 2886 C CA . PRO B 1 71 ? -4.121 -20.312 -20.906 1 88.38 71 PRO B CA 1
ATOM 2887 C C . PRO B 1 71 ? -4.957 -19.781 -22.062 1 88.38 71 PRO B C 1
ATOM 2889 O O . PRO B 1 71 ? -5.395 -20.578 -22.922 1 88.38 71 PRO B O 1
ATOM 2892 N N . THR B 1 72 ? -5.203 -18.5 -22 1 86.75 72 THR B N 1
ATOM 2893 C CA . THR B 1 72 ? -6.156 -17.984 -22.969 1 86.75 72 THR B CA 1
ATOM 2894 C C . THR B 1 72 ? -5.477 -17.016 -23.938 1 86.75 72 THR B C 1
ATOM 2896 O O . THR B 1 72 ? -6.008 -16.719 -25 1 86.75 72 THR B O 1
ATOM 2899 N N . LEU B 1 73 ? -4.391 -16.438 -23.5 1 83.5 73 LEU B N 1
ATOM 2900 C CA . LEU B 1 73 ? -3.691 -15.484 -24.344 1 83.5 73 LEU B CA 1
ATOM 2901 C C . LEU B 1 73 ? -2.73 -16.203 -25.297 1 83.5 73 LEU B C 1
ATOM 2903 O O . LEU B 1 73 ? -1.521 -16.219 -25.047 1 83.5 73 LEU B O 1
ATOM 2907 N N . THR B 1 74 ? -3.119 -16.641 -26.391 1 77.19 74 THR B N 1
ATOM 2908 C CA . THR B 1 74 ? -2.365 -17.469 -27.328 1 77.19 74 THR B CA 1
ATOM 2909 C C . THR B 1 74 ? -1.419 -16.625 -28.172 1 77.19 74 THR B C 1
ATOM 2911 O O . THR B 1 74 ? -0.475 -17.141 -28.766 1 77.19 74 THR B O 1
ATOM 2914 N N . SER B 1 75 ? -1.812 -15.352 -28.203 1 71.88 75 SER B N 1
ATOM 2915 C CA . SER B 1 75 ? -0.959 -14.453 -28.984 1 71.88 75 SER B CA 1
ATOM 2916 C C . SER B 1 75 ? 0.308 -14.094 -28.203 1 71.88 75 SER B C 1
ATOM 2918 O O . SER B 1 75 ? 1.195 -13.422 -28.734 1 71.88 75 SER B O 1
ATOM 2920 N N . ALA B 1 76 ? 0.162 -14.688 -27.016 1 70.81 76 ALA B N 1
ATOM 2921 C CA . ALA B 1 76 ? 1.329 -14.375 -26.188 1 70.81 76 ALA B CA 1
ATOM 2922 C C . ALA B 1 76 ? 2.539 -15.203 -26.625 1 70.81 76 ALA B C 1
ATOM 2924 O O . ALA B 1 76 ? 2.389 -16.281 -27.203 1 70.81 76 ALA B O 1
ATOM 2925 N N . GLY B 1 77 ? 3.672 -14.742 -26.859 1 70.75 77 GLY B N 1
ATOM 2926 C CA . GLY B 1 77 ? 4.926 -15.391 -27.219 1 70.75 77 GLY B CA 1
ATOM 2927 C C . GLY B 1 77 ? 5.039 -16.812 -26.688 1 70.75 77 GLY B C 1
ATOM 2928 O O . GLY B 1 77 ? 4.043 -17.406 -26.266 1 70.75 77 GLY B O 1
ATOM 2929 N N . VAL B 1 78 ? 6.16 -17.531 -26.828 1 77.44 78 VAL B N 1
ATOM 2930 C CA . VAL B 1 78 ? 6.371 -18.938 -26.516 1 77.44 78 VAL B CA 1
ATOM 2931 C C . VAL B 1 78 ? 7.031 -19.078 -25.156 1 77.44 78 VAL B C 1
ATOM 2933 O O . VAL B 1 78 ? 6.621 -19.906 -24.344 1 77.44 78 VAL B O 1
ATOM 2936 N N . LYS B 1 79 ? 7.863 -18.203 -24.922 1 85.19 79 LYS B N 1
ATOM 2937 C CA . LYS B 1 79 ? 8.68 -18.406 -23.719 1 85.19 79 LYS B CA 1
ATOM 2938 C C . LYS B 1 79 ? 8.156 -17.594 -22.547 1 85.19 79 LYS B C 1
ATOM 2940 O O . LYS B 1 79 ? 8.117 -18.078 -21.406 1 85.19 79 LYS B O 1
ATOM 2945 N N . SER B 1 80 ? 7.785 -16.438 -22.859 1 89.31 80 SER B N 1
ATOM 2946 C CA . SER B 1 80 ? 7.355 -15.547 -21.797 1 89.31 80 SER B CA 1
ATOM 2947 C C . SER B 1 80 ? 6.141 -14.719 -22.219 1 89.31 80 SER B C 1
ATOM 2949 O O . SER B 1 80 ? 5.871 -14.57 -23.406 1 89.31 80 SER B O 1
ATOM 2951 N N . LEU B 1 81 ? 5.414 -14.352 -21.219 1 88.31 81 LEU B N 1
ATOM 2952 C CA . LEU B 1 81 ? 4.316 -13.414 -21.422 1 88.31 81 LEU B CA 1
ATOM 2953 C C . LEU B 1 81 ? 4.785 -11.977 -21.219 1 88.31 81 LEU B C 1
ATOM 2955 O O . LEU B 1 81 ? 5.379 -11.648 -20.203 1 88.31 81 LEU B O 1
ATOM 2959 N N . ALA B 1 82 ? 4.48 -11.156 -22.219 1 85 82 ALA B N 1
ATOM 2960 C CA . ALA B 1 82 ? 4.77 -9.727 -22.078 1 85 82 ALA B CA 1
ATOM 2961 C C . ALA B 1 82 ? 3.707 -9.039 -21.234 1 85 82 ALA B C 1
ATOM 2963 O O . ALA B 1 82 ? 2.518 -9.094 -21.547 1 85 82 ALA B O 1
ATOM 2964 N N . ILE B 1 83 ? 4.145 -8.484 -20.125 1 87.88 83 ILE B N 1
ATOM 2965 C CA . ILE B 1 83 ? 3.309 -7.586 -19.344 1 87.88 83 ILE B CA 1
ATOM 2966 C C . ILE B 1 83 ? 3.535 -6.145 -19.797 1 87.88 83 ILE B C 1
ATOM 2968 O O . ILE B 1 83 ? 4.453 -5.473 -19.312 1 87.88 83 ILE B O 1
ATOM 2972 N N . ASP B 1 84 ? 2.684 -5.73 -20.688 1 87 84 ASP B N 1
ATOM 2973 C CA . ASP B 1 84 ? 2.883 -4.492 -21.438 1 87 84 ASP B CA 1
ATOM 2974 C C . ASP B 1 84 ? 1.741 -3.51 -21.188 1 87 84 ASP B C 1
ATOM 2976 O O . ASP B 1 84 ? 0.575 -3.832 -21.438 1 87 84 ASP B O 1
ATOM 2980 N N . SER B 1 85 ? 2.135 -2.369 -20.75 1 85.25 85 SER B N 1
ATOM 2981 C CA . SER B 1 85 ? 1.137 -1.38 -20.359 1 85.25 85 SER B CA 1
ATOM 2982 C C . SER B 1 85 ? 0.289 -0.943 -21.547 1 85.25 85 SER B C 1
ATOM 2984 O O . SER B 1 85 ? -0.801 -0.395 -21.375 1 85.25 85 SER B O 1
ATOM 2986 N N . HIS B 1 86 ? 0.689 -1.151 -22.75 1 80.5 86 HIS B N 1
ATOM 2987 C CA . HIS B 1 86 ? -0.079 -0.799 -23.938 1 80.5 86 HIS B CA 1
ATOM 2988 C C . HIS B 1 86 ? -1.241 -1.763 -24.156 1 80.5 86 HIS B C 1
ATOM 2990 O O . HIS B 1 86 ? -2.178 -1.46 -24.891 1 80.5 86 HIS B O 1
ATOM 2996 N N . HIS B 1 87 ? -1.12 -2.947 -23.531 1 78.25 87 HIS B N 1
ATOM 2997 C CA . HIS B 1 87 ? -2.174 -3.943 -23.688 1 78.25 87 HIS B CA 1
ATOM 2998 C C . HIS B 1 87 ? -3.066 -4.004 -22.453 1 78.25 87 HIS B C 1
ATOM 3000 O O . HIS B 1 87 ? -4.133 -4.625 -22.484 1 78.25 87 HIS B O 1
ATOM 3006 N N . GLY B 1 88 ? -2.627 -3.377 -21.484 1 77.62 88 GLY B N 1
ATOM 3007 C CA . GLY B 1 88 ? -3.369 -3.373 -20.234 1 77.62 88 GLY B CA 1
ATOM 3008 C C . GLY B 1 88 ? -2.475 -3.35 -19 1 77.62 88 GLY B C 1
ATOM 3009 O O . GLY B 1 88 ? -1.255 -3.484 -19.125 1 77.62 88 GLY B O 1
ATOM 3010 N N . ARG B 1 89 ? -3.193 -3.066 -17.969 1 78.62 89 ARG B N 1
ATOM 3011 C CA . ARG B 1 89 ? -2.479 -3.021 -16.688 1 78.62 89 ARG B CA 1
ATOM 3012 C C . ARG B 1 89 ? -3.129 -3.943 -15.664 1 78.62 89 ARG B C 1
ATOM 3014 O O . ARG B 1 89 ? -4.355 -4.051 -15.609 1 78.62 89 ARG B O 1
ATOM 3021 N N . SER B 1 90 ? -2.389 -4.762 -15.016 1 82.62 90 SER B N 1
ATOM 3022 C CA . SER B 1 90 ? -2.885 -5.668 -13.984 1 82.62 90 SER B CA 1
ATOM 3023 C C . SER B 1 90 ? -2.945 -4.98 -12.625 1 82.62 90 SER B C 1
ATOM 3025 O O . SER B 1 90 ? -2.387 -5.48 -11.641 1 82.62 90 SER B O 1
ATOM 3027 N N . ASN B 1 91 ? -3.736 -3.914 -12.57 1 89.81 91 ASN B N 1
ATOM 3028 C CA . ASN B 1 91 ? -3.809 -3.109 -11.352 1 89.81 91 ASN B CA 1
ATOM 3029 C C . ASN B 1 91 ? -4.984 -3.527 -10.477 1 89.81 91 ASN B C 1
ATOM 3031 O O . ASN B 1 91 ? -5.773 -2.686 -10.047 1 89.81 91 ASN B O 1
ATOM 3035 N N . THR B 1 92 ? -5.117 -4.773 -10.25 1 94 92 THR B N 1
ATOM 3036 C CA . THR B 1 92 ? -6.051 -5.43 -9.344 1 94 92 THR B CA 1
ATOM 3037 C C . THR B 1 92 ? -5.359 -6.551 -8.57 1 94 92 THR B C 1
ATOM 3039 O O . THR B 1 92 ? -4.508 -7.258 -9.117 1 94 92 THR B O 1
ATOM 3042 N N . TRP B 1 93 ? -5.703 -6.629 -7.324 1 97.38 93 TRP B N 1
ATOM 3043 C CA . TRP B 1 93 ? -5.129 -7.699 -6.52 1 97.38 93 TRP B CA 1
ATOM 3044 C C . TRP B 1 93 ? -5.523 -9.062 -7.066 1 97.38 93 TRP B C 1
ATOM 3046 O O . TRP B 1 93 ? -6.711 -9.367 -7.207 1 97.38 93 TRP B O 1
ATOM 3056 N N . HIS B 1 94 ? -4.48 -9.922 -7.363 1 97.12 94 HIS B N 1
ATOM 3057 C CA . HIS B 1 94 ? -4.789 -11.242 -7.902 1 97.12 94 HIS B CA 1
ATOM 3058 C C . HIS B 1 94 ? -3.641 -12.219 -7.66 1 97.12 94 HIS B C 1
ATOM 3060 O O . HIS B 1 94 ? -2.521 -11.797 -7.352 1 97.12 94 HIS B O 1
ATOM 3066 N N . THR B 1 95 ? -3.957 -13.469 -7.621 1 98.06 95 THR B N 1
ATOM 3067 C CA . THR B 1 95 ? -3.035 -14.578 -7.844 1 98.06 95 THR B CA 1
ATOM 3068 C C . THR B 1 95 ? -3.133 -15.078 -9.281 1 98.06 95 THR B C 1
ATOM 3070 O O . THR B 1 95 ? -4.227 -15.188 -9.836 1 98.06 95 THR B O 1
ATOM 3073 N N . ASP B 1 96 ? -2.025 -15.336 -9.844 1 96.56 96 ASP B N 1
ATOM 3074 C CA . ASP B 1 96 ? -1.994 -15.664 -11.266 1 96.56 96 ASP B CA 1
ATOM 3075 C C . ASP B 1 96 ? -2.811 -16.922 -11.562 1 96.56 96 ASP B C 1
ATOM 3077 O O . ASP B 1 96 ? -2.588 -17.969 -10.953 1 96.56 96 ASP B O 1
ATOM 3081 N N . VAL B 1 97 ? -3.738 -16.828 -12.461 1 96.25 97 VAL B N 1
ATOM 3082 C CA . VAL B 1 97 ? -4.379 -17.906 -13.203 1 96.25 97 VAL B CA 1
ATOM 3083 C C . VAL B 1 97 ? -5.086 -18.844 -12.234 1 96.25 97 VAL B C 1
ATOM 3085 O O . VAL B 1 97 ? -4.938 -20.062 -12.328 1 96.25 97 VAL B O 1
ATOM 3088 N N . THR B 1 98 ? -5.773 -18.297 -11.281 1 97.69 98 THR B N 1
ATOM 3089 C CA . THR B 1 98 ? -6.473 -19.156 -10.32 1 97.69 98 THR B CA 1
ATOM 3090 C C . THR B 1 98 ? -7.77 -19.688 -10.922 1 97.69 98 THR B C 1
ATOM 3092 O O . THR B 1 98 ? -8.469 -20.484 -10.289 1 97.69 98 THR B O 1
ATOM 3095 N N . PHE B 1 99 ? -8.07 -19.312 -12.18 1 97.19 99 PHE B N 1
ATOM 3096 C CA . PHE B 1 99 ? -9.305 -19.797 -12.789 1 97.19 99 PHE B CA 1
ATOM 3097 C C . PHE B 1 99 ? -9.094 -21.172 -13.414 1 97.19 99 PHE B C 1
ATOM 3099 O O . PHE B 1 99 ? -10.031 -21.766 -13.961 1 97.19 99 PHE B O 1
ATOM 3106 N N . VAL B 1 100 ? -7.887 -21.75 -13.297 1 97.19 100 VAL B N 1
ATOM 3107 C CA . VAL B 1 100 ? -7.629 -23.141 -13.703 1 97.19 100 VAL B CA 1
ATOM 3108 C C . VAL B 1 100 ? -7.305 -23.984 -12.477 1 97.19 100 VAL B C 1
ATOM 3110 O O . VAL B 1 100 ? -7.027 -23.453 -11.398 1 97.19 100 VAL B O 1
ATOM 3113 N N . ASP B 1 101 ? -7.289 -25.297 -12.602 1 96.44 101 ASP B N 1
ATOM 3114 C CA . ASP B 1 101 ? -7.109 -26.203 -11.469 1 96.44 101 ASP B CA 1
ATOM 3115 C C . ASP B 1 101 ? -5.641 -26.266 -11.055 1 96.44 101 ASP B C 1
ATOM 3117 O O . ASP B 1 101 ? -5.328 -26.484 -9.883 1 96.44 101 ASP B O 1
ATOM 3121 N N . ARG B 1 102 ? -4.73 -26.188 -11.938 1 96.12 102 ARG B N 1
ATOM 3122 C CA . ARG B 1 102 ? -3.305 -26.297 -11.656 1 96.12 102 ARG B CA 1
ATOM 3123 C C . ARG B 1 102 ? -2.658 -24.906 -11.555 1 96.12 102 ARG B C 1
ATOM 3125 O O . ARG B 1 102 ? -1.862 -24.531 -12.414 1 96.12 102 ARG B O 1
ATOM 3132 N N . VAL B 1 103 ? -3.02 -24.234 -10.516 1 97.06 103 VAL B N 1
ATOM 3133 C CA . VAL B 1 103 ? -2.537 -22.875 -10.281 1 97.06 103 VAL B CA 1
ATOM 3134 C C . VAL B 1 103 ? -1.01 -22.859 -10.297 1 97.06 103 VAL B C 1
ATOM 3136 O O . VAL B 1 103 ? -0.367 -23.656 -9.617 1 97.06 103 VAL B O 1
ATOM 3139 N N . PRO B 1 104 ? -0.438 -21.953 -11.109 1 97.62 104 PRO B N 1
ATOM 3140 C CA . PRO B 1 104 ? 1.024 -21.906 -11.172 1 97.62 104 PRO B CA 1
ATOM 3141 C C . PRO B 1 104 ? 1.671 -21.734 -9.805 1 97.62 104 PRO B C 1
ATOM 3143 O O . PRO B 1 104 ? 1.146 -21.016 -8.953 1 97.62 104 PRO B O 1
ATOM 3146 N N . LYS B 1 105 ? 2.791 -22.375 -9.625 1 97.62 105 LYS B N 1
ATOM 3147 C CA . LYS B 1 105 ? 3.395 -22.344 -8.297 1 97.62 105 LYS B CA 1
ATOM 3148 C C . LYS B 1 105 ? 4.199 -21.062 -8.094 1 97.62 105 LYS B C 1
ATOM 3150 O O . LYS B 1 105 ? 4.301 -20.547 -6.977 1 97.62 105 LYS B O 1
ATOM 3155 N N . ALA B 1 106 ? 4.816 -20.562 -9.18 1 98.44 106 ALA B N 1
ATOM 3156 C CA . ALA B 1 106 ? 5.648 -19.359 -9.07 1 98.44 106 ALA B CA 1
ATOM 3157 C C . ALA B 1 106 ? 5.707 -18.609 -10.391 1 98.44 106 ALA B C 1
ATOM 3159 O O . ALA B 1 106 ? 5.414 -19.172 -11.445 1 98.44 106 ALA B O 1
ATOM 3160 N N . SER B 1 107 ? 6.016 -17.406 -10.328 1 98.44 107 SER B N 1
ATOM 3161 C CA . SER B 1 107 ? 6.246 -16.562 -11.5 1 98.44 107 SER B CA 1
ATOM 3162 C C . SER B 1 107 ? 7.531 -15.75 -11.359 1 98.44 107 SER B C 1
ATOM 3164 O O . SER B 1 107 ? 7.934 -15.414 -10.242 1 98.44 107 SER B O 1
ATOM 3166 N N . ILE B 1 108 ? 8.195 -15.57 -12.43 1 98.62 108 ILE B N 1
ATOM 3167 C CA . ILE B 1 108 ? 9.43 -14.789 -12.531 1 98.62 108 ILE B CA 1
ATOM 3168 C C . ILE B 1 108 ? 9.195 -13.578 -13.438 1 98.62 108 ILE B C 1
ATOM 3170 O O . ILE B 1 108 ? 8.82 -13.734 -14.602 1 98.62 108 ILE B O 1
ATOM 3174 N N . LEU B 1 109 ? 9.398 -12.406 -12.898 1 98.44 109 LEU B N 1
ATOM 3175 C CA . LEU B 1 109 ? 9.164 -11.141 -13.594 1 98.44 109 LEU B CA 1
ATOM 3176 C C . LEU B 1 109 ? 10.469 -10.383 -13.797 1 98.44 109 LEU B C 1
ATOM 3178 O O . LEU B 1 109 ? 11.227 -10.188 -12.844 1 98.44 109 LEU B O 1
ATOM 3182 N N . ARG B 1 110 ? 10.734 -10 -15.047 1 98.44 110 ARG B N 1
ATOM 3183 C CA . ARG B 1 110 ? 11.945 -9.266 -15.391 1 98.44 110 ARG B CA 1
ATOM 3184 C C . ARG B 1 110 ? 11.609 -7.926 -16.031 1 98.44 110 ARG B C 1
ATOM 3186 O O . ARG B 1 110 ? 10.828 -7.863 -16.984 1 98.44 110 ARG B O 1
ATOM 3193 N N . ALA B 1 111 ? 12.266 -6.895 -15.562 1 98.06 111 ALA B N 1
ATOM 3194 C CA . ALA B 1 111 ? 12.023 -5.562 -16.109 1 98.06 111 ALA B CA 1
ATOM 3195 C C . ALA B 1 111 ? 12.695 -5.395 -17.469 1 98.06 111 ALA B C 1
ATOM 3197 O O . ALA B 1 111 ? 13.852 -5.773 -17.641 1 98.06 111 ALA B O 1
ATOM 3198 N N . VAL B 1 112 ? 11.969 -4.844 -18.406 1 97.06 112 VAL B N 1
ATOM 3199 C CA . VAL B 1 112 ? 12.492 -4.605 -19.75 1 97.06 112 VAL B CA 1
ATOM 3200 C C . VAL B 1 112 ? 12.453 -3.111 -20.062 1 97.06 112 VAL B C 1
ATOM 3202 O O . VAL B 1 112 ? 13.461 -2.529 -20.469 1 97.06 112 VAL B O 1
ATOM 3205 N N . THR B 1 113 ? 11.312 -2.467 -19.938 1 96.62 113 THR B N 1
ATOM 3206 C CA . THR B 1 113 ? 11.102 -1.027 -20.062 1 96.62 113 THR B CA 1
ATOM 3207 C C . THR B 1 113 ? 10.328 -0.493 -18.859 1 96.62 113 THR B C 1
ATOM 3209 O O . THR B 1 113 ? 9.336 -1.094 -18.438 1 96.62 113 THR B O 1
ATOM 3212 N N . LEU B 1 114 ? 10.828 0.605 -18.359 1 96.75 114 LEU B N 1
ATOM 3213 C CA . LEU B 1 114 ? 10.188 1.175 -17.172 1 96.75 114 LEU B CA 1
ATOM 3214 C C . LEU B 1 114 ? 9.828 2.639 -17.406 1 96.75 114 LEU B C 1
ATOM 3216 O O . LEU B 1 114 ? 10.516 3.344 -18.141 1 96.75 114 LEU B O 1
ATOM 3220 N N . PRO B 1 115 ? 8.758 3.094 -16.797 1 95.62 115 PRO B N 1
ATOM 3221 C CA . PRO B 1 115 ? 8.453 4.527 -16.828 1 95.62 115 PRO B CA 1
ATOM 3222 C C . PRO B 1 115 ? 9.453 5.355 -16.031 1 95.62 115 PRO B C 1
ATOM 3224 O O . PRO B 1 115 ? 10.227 4.805 -15.242 1 95.62 115 PRO B O 1
ATOM 3227 N N . SER B 1 116 ? 9.43 6.695 -16.281 1 94.75 116 SER B N 1
ATOM 3228 C CA . SER B 1 116 ? 10.352 7.586 -15.586 1 94.75 116 SER B CA 1
ATOM 3229 C C . SER B 1 116 ? 9.961 7.738 -14.117 1 94.75 116 SER B C 1
ATOM 3231 O O . SER B 1 116 ? 10.781 8.148 -13.297 1 94.75 116 SER B O 1
ATOM 3233 N N . TYR B 1 117 ? 8.727 7.453 -13.773 1 95.62 117 TYR B N 1
ATOM 3234 C CA . TYR B 1 117 ? 8.227 7.441 -12.406 1 95.62 117 TYR B CA 1
ATOM 3235 C C . TYR B 1 117 ? 7.09 6.441 -12.25 1 95.62 117 TYR B C 1
ATOM 3237 O O . TYR B 1 117 ? 6.441 6.074 -13.234 1 95.62 117 TYR B O 1
ATOM 3245 N N . GLY B 1 118 ? 6.871 6.059 -11.016 1 96.25 118 GLY B N 1
ATOM 3246 C CA . GLY B 1 118 ? 5.777 5.133 -10.758 1 96.25 118 GLY B CA 1
ATOM 3247 C C . GLY B 1 118 ? 6.039 3.738 -11.297 1 96.25 118 GLY B C 1
ATOM 3248 O O . GLY B 1 118 ? 7.191 3.35 -11.492 1 96.25 118 GLY B O 1
ATOM 3249 N N . GLY B 1 119 ? 4.988 2.891 -11.352 1 96.62 119 GLY B N 1
ATOM 3250 C CA . GLY B 1 119 ? 5.023 1.572 -11.961 1 96.62 119 GLY B CA 1
ATOM 3251 C C . GLY B 1 119 ? 5.516 0.489 -11.023 1 96.62 119 GLY B C 1
ATOM 3252 O O . GLY B 1 119 ? 5.973 -0.567 -11.461 1 96.62 119 GLY B O 1
ATOM 3253 N N . ALA B 1 120 ? 5.426 0.705 -9.758 1 97.75 120 ALA B N 1
ATOM 3254 C CA . ALA B 1 120 ? 5.82 -0.3 -8.773 1 97.75 120 ALA B CA 1
ATOM 3255 C C . ALA B 1 120 ? 4.875 -1.495 -8.805 1 97.75 120 ALA B C 1
ATOM 3257 O O . ALA B 1 120 ? 3.785 -1.419 -9.375 1 97.75 120 ALA B O 1
ATOM 3258 N N . THR B 1 121 ? 5.324 -2.598 -8.336 1 98.44 121 THR B N 1
ATOM 3259 C CA . THR B 1 121 ? 4.484 -3.76 -8.078 1 98.44 121 THR B CA 1
ATOM 3260 C C . THR B 1 121 ? 4.426 -4.059 -6.582 1 98.44 121 THR B C 1
ATOM 3262 O O . THR B 1 121 ? 5.43 -3.92 -5.875 1 98.44 121 THR B O 1
ATOM 3265 N N . THR B 1 122 ? 3.273 -4.379 -6.098 1 98.69 122 THR B N 1
ATOM 3266 C CA . THR B 1 122 ? 3.104 -4.77 -4.703 1 98.69 122 THR B CA 1
ATOM 3267 C C . THR B 1 122 ? 2.621 -6.215 -4.602 1 98.69 122 THR B C 1
ATOM 3269 O O . THR B 1 122 ? 1.815 -6.664 -5.418 1 98.69 122 THR B O 1
ATOM 3272 N N . TRP B 1 123 ? 3.172 -6.941 -3.635 1 98.88 123 TRP B N 1
ATOM 3273 C CA . TRP B 1 123 ? 2.732 -8.289 -3.309 1 98.88 123 TRP B CA 1
ATOM 3274 C C . TRP B 1 123 ? 2.18 -8.359 -1.889 1 98.88 123 TRP B C 1
ATOM 3276 O O . TRP B 1 123 ? 2.588 -7.582 -1.021 1 98.88 123 TRP B O 1
ATOM 3286 N N . ALA B 1 124 ? 1.272 -9.234 -1.669 1 98.94 124 ALA B N 1
ATOM 3287 C CA . ALA B 1 124 ? 0.683 -9.477 -0.356 1 98.94 124 ALA B CA 1
ATOM 3288 C C . ALA B 1 124 ? 0.813 -10.945 0.041 1 98.94 124 ALA B C 1
ATOM 3290 O O . ALA B 1 124 ? 0.589 -11.836 -0.779 1 98.94 124 ALA B O 1
ATOM 3291 N N . SER B 1 125 ? 1.163 -11.227 1.266 1 98.94 125 SER B N 1
ATOM 3292 C CA . SER B 1 125 ? 1.237 -12.586 1.796 1 98.94 125 SER B CA 1
ATOM 3293 C C . SER B 1 125 ? -0.137 -13.086 2.227 1 98.94 125 SER B C 1
ATOM 3295 O O . SER B 1 125 ? -0.709 -12.586 3.199 1 98.94 125 SER B O 1
ATOM 3297 N N . THR B 1 126 ? -0.595 -14.125 1.568 1 98.88 126 THR B N 1
ATOM 3298 C CA . THR B 1 126 ? -1.893 -14.68 1.93 1 98.88 126 THR B CA 1
ATOM 3299 C C . THR B 1 126 ? -1.757 -15.641 3.109 1 98.88 126 THR B C 1
ATOM 3301 O O . THR B 1 126 ? -2.75 -15.984 3.754 1 98.88 126 THR B O 1
ATOM 3304 N N . VAL B 1 127 ? -0.49 -16.047 3.361 1 98.88 127 VAL B N 1
ATOM 3305 C CA . VAL B 1 127 ? -0.202 -16.812 4.574 1 98.88 127 VAL B CA 1
ATOM 3306 C C . VAL B 1 127 ? -0.332 -15.898 5.793 1 98.88 127 VAL B C 1
ATOM 3308 O O . VAL B 1 127 ? -0.984 -16.25 6.777 1 98.88 127 VAL B O 1
ATOM 3311 N N . ALA B 1 128 ? 0.286 -14.734 5.711 1 98.69 128 ALA B N 1
ATOM 3312 C CA . ALA B 1 128 ? 0.183 -13.781 6.809 1 98.69 128 ALA B CA 1
ATOM 3313 C C . ALA B 1 128 ? -1.27 -13.391 7.062 1 98.69 128 ALA B C 1
ATOM 3315 O O . ALA B 1 128 ? -1.686 -13.227 8.211 1 98.69 128 ALA B O 1
ATOM 3316 N N . ALA B 1 129 ? -2.008 -13.219 6.016 1 98.75 129 ALA B N 1
ATOM 3317 C CA . ALA B 1 129 ? -3.422 -12.875 6.137 1 98.75 129 ALA B CA 1
ATOM 3318 C C . ALA B 1 129 ? -4.18 -13.945 6.914 1 98.75 129 ALA B C 1
ATOM 3320 O O . ALA B 1 129 ? -4.918 -13.641 7.855 1 98.75 129 ALA B O 1
ATOM 3321 N N . TYR B 1 130 ? -3.979 -15.195 6.512 1 98.81 130 TYR B N 1
ATOM 3322 C CA . TYR B 1 130 ? -4.633 -16.297 7.203 1 98.81 130 TYR B CA 1
ATOM 3323 C C . TYR B 1 130 ? -4.246 -16.328 8.68 1 98.81 130 TYR B C 1
ATOM 3325 O O . TYR B 1 130 ? -5.113 -16.422 9.555 1 98.81 130 TYR B O 1
ATOM 3333 N N . ASN B 1 131 ? -2.943 -16.203 8.922 1 98.38 131 ASN B N 1
ATOM 3334 C CA . ASN B 1 131 ? -2.428 -16.312 10.281 1 98.38 131 ASN B CA 1
ATOM 3335 C C . ASN B 1 131 ? -2.955 -15.188 11.172 1 98.38 131 ASN B C 1
ATOM 3337 O O . ASN B 1 131 ? -3 -15.328 12.391 1 98.38 131 ASN B O 1
ATOM 3341 N N . SER B 1 132 ? -3.346 -14.117 10.562 1 96.81 132 SER B N 1
ATOM 3342 C CA . SER B 1 132 ? -3.787 -12.961 11.344 1 96.81 132 SER B CA 1
ATOM 3343 C C . SER B 1 132 ? -5.281 -13.047 11.648 1 96.81 132 SER B C 1
ATOM 3345 O O . SER B 1 132 ? -5.809 -12.227 12.414 1 96.81 132 SER B O 1
ATOM 3347 N N . LEU B 1 133 ? -5.996 -13.992 11.078 1 96.81 133 LEU B N 1
ATOM 3348 C CA . LEU B 1 133 ? -7.426 -14.141 11.344 1 96.81 133 LEU B CA 1
ATOM 3349 C C . LEU B 1 133 ? -7.664 -14.641 12.766 1 96.81 133 LEU B C 1
ATOM 3351 O O . LEU B 1 133 ? -6.941 -15.508 13.25 1 96.81 133 LEU B O 1
ATOM 3355 N N . PRO B 1 134 ? -8.641 -14.031 13.469 1 96.25 134 PRO B N 1
ATOM 3356 C CA . PRO B 1 134 ? -9.047 -14.672 14.727 1 96.25 134 PRO B CA 1
ATOM 3357 C C . PRO B 1 134 ? -9.625 -16.062 14.516 1 96.25 134 PRO B C 1
ATOM 3359 O O . PRO B 1 134 ? -10.055 -16.406 13.406 1 96.25 134 PRO B O 1
ATOM 3362 N N . GLU B 1 135 ? -9.711 -16.781 15.508 1 96.88 135 GLU B N 1
ATOM 3363 C CA . GLU B 1 135 ? -10.008 -18.219 15.438 1 96.88 135 GLU B CA 1
ATOM 3364 C C . GLU B 1 135 ? -11.344 -18.469 14.75 1 96.88 135 GLU B C 1
ATOM 3366 O O . GLU B 1 135 ? -11.445 -19.328 13.867 1 96.88 135 GLU B O 1
ATOM 3371 N N . PRO B 1 136 ? -12.414 -17.719 15.102 1 97.12 136 PRO B N 1
ATOM 3372 C CA . PRO B 1 136 ? -13.688 -18.016 14.445 1 97.12 136 PRO B CA 1
ATOM 3373 C C . PRO B 1 136 ? -13.633 -17.781 12.93 1 97.12 136 PRO B C 1
ATOM 3375 O O . PRO B 1 136 ? -14.242 -18.531 12.172 1 97.12 136 PRO B O 1
ATOM 3378 N N . LEU B 1 137 ? -12.867 -16.812 12.469 1 97.38 137 LEU B N 1
ATOM 3379 C CA . LEU B 1 137 ? -12.766 -16.531 11.039 1 97.38 137 LEU B CA 1
ATOM 3380 C C . LEU B 1 137 ? -11.859 -17.547 10.344 1 97.38 137 LEU B C 1
ATOM 3382 O O . LEU B 1 137 ? -12.078 -17.875 9.18 1 97.38 137 LEU B O 1
ATOM 3386 N N . ARG B 1 138 ? -10.875 -18.047 11.07 1 97.94 138 ARG B N 1
ATOM 3387 C CA . ARG B 1 138 ? -10.047 -19.109 10.516 1 97.94 138 ARG B CA 1
ATOM 3388 C C . ARG B 1 138 ? -10.867 -20.375 10.258 1 97.94 138 ARG B C 1
ATOM 3390 O O . ARG B 1 138 ? -10.766 -20.984 9.195 1 97.94 138 ARG B O 1
ATOM 3397 N N . ARG B 1 139 ? -11.648 -20.688 11.234 1 97.81 139 ARG B N 1
ATOM 3398 C CA . ARG B 1 139 ? -12.492 -21.859 11.109 1 97.81 139 ARG B CA 1
ATOM 3399 C C . ARG B 1 139 ? -13.461 -21.719 9.945 1 97.81 139 ARG B C 1
ATOM 3401 O O . ARG B 1 139 ? -13.688 -22.672 9.195 1 97.81 139 ARG B O 1
ATOM 3408 N N . LEU B 1 140 ? -14.008 -20.547 9.859 1 98.31 140 LEU B N 1
ATOM 3409 C CA . LEU B 1 140 ? -14.898 -20.297 8.734 1 98.31 140 LEU B CA 1
ATOM 3410 C C . LEU B 1 140 ? -14.164 -20.438 7.41 1 98.31 140 LEU B C 1
ATOM 3412 O O . LEU B 1 140 ? -14.609 -21.172 6.523 1 98.31 140 LEU B O 1
ATOM 3416 N N . ALA B 1 141 ? -13.062 -19.797 7.281 1 98.75 141 ALA B N 1
ATOM 3417 C CA . ALA B 1 141 ? -12.289 -19.828 6.039 1 98.75 141 ALA B CA 1
ATOM 3418 C C . ALA B 1 141 ? -11.914 -21.266 5.672 1 98.75 141 ALA B C 1
ATOM 3420 O O . ALA B 1 141 ? -11.984 -21.656 4.504 1 98.75 141 ALA B O 1
ATOM 3421 N N . ASP B 1 142 ? -11.547 -22.031 6.625 1 98.56 142 ASP B N 1
ATOM 3422 C CA . ASP B 1 142 ? -11.141 -23.422 6.426 1 98.56 142 ASP B CA 1
ATOM 3423 C C . ASP B 1 142 ? -12.266 -24.25 5.812 1 98.56 142 ASP B C 1
ATOM 3425 O O . ASP B 1 142 ? -12.023 -25.266 5.176 1 98.56 142 ASP B O 1
ATOM 3429 N N . SER B 1 143 ? -13.43 -23.828 6.02 1 98.19 143 SER B N 1
ATOM 3430 C CA . SER B 1 143 ? -14.578 -24.641 5.633 1 98.19 143 SER B CA 1
ATOM 3431 C C . SER B 1 143 ? -15.141 -24.203 4.289 1 98.19 143 SER B C 1
ATOM 3433 O O . SER B 1 143 ? -16.047 -24.828 3.754 1 98.19 143 SER B O 1
ATOM 3435 N N . LEU B 1 144 ? -14.625 -23.141 3.723 1 98.75 144 LEU B N 1
ATOM 3436 C CA . LEU B 1 144 ? -15.242 -22.531 2.551 1 98.75 144 LEU B CA 1
ATOM 3437 C C . LEU B 1 144 ? -14.531 -22.969 1.274 1 98.75 144 LEU B C 1
ATOM 3439 O O . LEU B 1 144 ? -13.359 -23.375 1.313 1 98.75 144 LEU B O 1
ATOM 3443 N N . ARG B 1 145 ? -15.195 -22.906 0.203 1 98.75 145 ARG B N 1
ATOM 3444 C CA . ARG B 1 145 ? -14.688 -23.031 -1.161 1 98.75 145 ARG B CA 1
ATOM 3445 C C . ARG B 1 145 ? -15.156 -21.859 -2.023 1 98.75 145 ARG B C 1
ATOM 3447 O O . ARG B 1 145 ? -16.172 -21.234 -1.729 1 98.75 145 ARG B O 1
ATOM 3454 N N . ALA B 1 146 ? -14.43 -21.594 -3.031 1 98.75 146 ALA B N 1
ATOM 3455 C CA . ALA B 1 146 ? -14.773 -20.484 -3.918 1 98.75 146 ALA B CA 1
ATOM 3456 C C . ALA B 1 146 ? -14.586 -20.875 -5.383 1 98.75 146 ALA B C 1
ATOM 3458 O O . ALA B 1 146 ? -13.633 -21.578 -5.727 1 98.75 146 ALA B O 1
ATOM 3459 N N . ARG B 1 147 ? -15.477 -20.344 -6.203 1 98.31 147 ARG B N 1
ATOM 3460 C CA . ARG B 1 147 ? -15.344 -20.5 -7.648 1 98.31 147 ARG B CA 1
ATOM 3461 C C . ARG B 1 147 ? -14.578 -19.328 -8.25 1 98.31 147 ARG B C 1
ATOM 3463 O O . ARG B 1 147 ? -14.836 -18.172 -7.918 1 98.31 147 ARG B O 1
ATOM 3470 N N . HIS B 1 148 ? -13.57 -19.656 -9.016 1 98.06 148 HIS B N 1
ATOM 3471 C CA . HIS B 1 148 ? -12.773 -18.688 -9.758 1 98.06 148 HIS B CA 1
ATOM 3472 C C . HIS B 1 148 ? -13.055 -18.781 -11.25 1 98.06 148 HIS B C 1
ATOM 3474 O O . HIS B 1 148 ? -13.203 -19.875 -11.797 1 98.06 148 HIS B O 1
ATOM 3480 N N . THR B 1 149 ? -13.133 -17.641 -11.93 1 97.25 149 THR B N 1
ATOM 3481 C CA . THR B 1 149 ? -13.359 -17.625 -13.367 1 97.25 149 THR B CA 1
ATOM 3482 C C . THR B 1 149 ? -12.516 -16.547 -14.039 1 97.25 149 THR B C 1
ATOM 3484 O O . THR B 1 149 ? -12.023 -15.633 -13.383 1 97.25 149 THR B O 1
ATOM 3487 N N . ASN B 1 150 ? -12.234 -16.703 -15.336 1 94.56 150 ASN B N 1
ATOM 3488 C CA . ASN B 1 150 ? -11.516 -15.68 -16.094 1 94.56 150 ASN B CA 1
ATOM 3489 C C . ASN B 1 150 ? -12.445 -14.57 -16.562 1 94.56 150 ASN B C 1
ATOM 3491 O O . ASN B 1 150 ? -12.008 -13.648 -17.266 1 94.56 150 ASN B O 1
ATOM 3495 N N . GLN B 1 151 ? -13.727 -14.711 -16.25 1 89.75 151 GLN B N 1
ATOM 3496 C CA . GLN B 1 151 ? -14.664 -13.617 -16.484 1 89.75 151 GLN B CA 1
ATOM 3497 C C . GLN B 1 151 ? -14.906 -12.812 -15.219 1 89.75 151 GLN B C 1
ATOM 3499 O O . GLN B 1 151 ? -15.898 -13.016 -14.523 1 89.75 151 GLN B O 1
ATOM 3504 N N . TYR B 1 152 ? -13.969 -12.133 -14.891 1 75.62 152 TYR B N 1
ATOM 3505 C CA . TYR B 1 152 ? -14.133 -11.367 -13.656 1 75.62 152 TYR B CA 1
ATOM 3506 C C . TYR B 1 152 ? -14.477 -9.914 -13.953 1 75.62 152 TYR B C 1
ATOM 3508 O O . TYR B 1 152 ? -14.367 -9.469 -15.094 1 75.62 152 TYR B O 1
ATOM 3516 N N . ASP B 1 153 ? -15.133 -9.359 -13.008 1 64 153 ASP B N 1
ATOM 3517 C CA . ASP B 1 153 ? -15.648 -8.008 -13.172 1 64 153 ASP B CA 1
ATOM 3518 C C . ASP B 1 153 ? -14.516 -6.984 -13.172 1 64 153 ASP B C 1
ATOM 3520 O O . ASP B 1 153 ? -14.172 -6.43 -12.125 1 64 153 ASP B O 1
ATOM 3524 N N . TYR B 1 154 ? -14.047 -6.84 -14.375 1 54.16 154 TYR B N 1
ATOM 3525 C CA . TYR B 1 154 ? -12.984 -5.859 -14.562 1 54.16 154 TYR B CA 1
ATOM 3526 C C . TYR B 1 154 ? -13.5 -4.445 -14.352 1 54.16 154 TYR B C 1
ATOM 3528 O O . TYR B 1 154 ? -12.75 -3.555 -13.945 1 54.16 154 TYR B O 1
ATOM 3536 N N . ALA B 1 155 ? -14.711 -4.289 -14.852 1 47.66 155 ALA B N 1
ATOM 3537 C CA . ALA B 1 155 ? -15.312 -2.957 -14.797 1 47.66 155 ALA B CA 1
ATOM 3538 C C . ALA B 1 155 ? -15.25 -2.389 -13.383 1 47.66 155 ALA B C 1
ATOM 3540 O O . ALA B 1 155 ? -15.078 -1.182 -13.195 1 47.66 155 ALA B O 1
ATOM 3541 N N . ALA B 1 156 ? -15.469 -3.283 -12.453 1 50.09 156 ALA B N 1
ATOM 3542 C CA . ALA B 1 156 ? -15.414 -2.797 -11.078 1 50.09 156 ALA B CA 1
ATOM 3543 C C . ALA B 1 156 ? -14.016 -2.275 -10.742 1 50.09 156 ALA B C 1
ATOM 3545 O O . ALA B 1 156 ? -13.859 -1.47 -9.82 1 50.09 156 ALA B O 1
ATOM 3546 N N . THR B 1 157 ? -13.086 -2.75 -11.531 1 52.97 157 THR B N 1
ATOM 3547 C CA . THR B 1 157 ? -11.719 -2.441 -11.117 1 52.97 157 THR B CA 1
ATOM 3548 C C . THR B 1 157 ? -11.102 -1.384 -12.031 1 52.97 157 THR B C 1
ATOM 3550 O O . THR B 1 157 ? -10.164 -0.688 -11.641 1 52.97 157 THR B O 1
ATOM 3553 N N . VAL B 1 158 ? -11.562 -1.389 -13.352 1 53 158 VAL B N 1
ATOM 3554 C CA . VAL B 1 158 ? -10.852 -0.523 -14.289 1 53 158 VAL B CA 1
ATOM 3555 C C . VAL B 1 158 ? -11.672 0.738 -14.555 1 53 158 VAL B C 1
ATOM 3557 O O . VAL B 1 158 ? -12.766 0.669 -15.117 1 53 158 VAL B O 1
ATOM 3560 N N . GLU B 1 159 ? -11.508 1.74 -13.695 1 52.03 159 GLU B N 1
ATOM 3561 C CA . GLU B 1 159 ? -12.258 2.977 -13.875 1 52.03 159 GLU B CA 1
ATOM 3562 C C . GLU B 1 159 ? -12.016 3.582 -15.25 1 52.03 159 GLU B C 1
ATOM 3564 O O . GLU B 1 159 ? -12.82 4.383 -15.734 1 52.03 159 GLU B O 1
ATOM 3569 N N . ASP B 1 160 ? -10.82 3.195 -15.883 1 56.19 160 ASP B N 1
ATOM 3570 C CA . ASP B 1 160 ? -10.508 3.934 -17.109 1 56.19 160 ASP B CA 1
ATOM 3571 C C . ASP B 1 160 ? -11.055 3.213 -18.344 1 56.19 160 ASP B C 1
ATOM 3573 O O . ASP B 1 160 ? -11.219 1.991 -18.328 1 56.19 160 ASP B O 1
ATOM 3577 N N . ARG B 1 161 ? -11.547 4.082 -19.266 1 57.75 161 ARG B N 1
ATOM 3578 C CA . ARG B 1 161 ? -12.023 3.641 -20.578 1 57.75 161 ARG B CA 1
ATOM 3579 C C . ARG B 1 161 ? -10.945 2.857 -21.312 1 57.75 161 ARG B C 1
ATOM 3581 O O . ARG B 1 161 ? -9.953 3.434 -21.766 1 57.75 161 ARG B O 1
ATOM 3588 N N . PRO B 1 162 ? -11.148 1.516 -21.328 1 64.81 162 PRO B N 1
ATOM 3589 C CA . PRO B 1 162 ? -10.117 0.741 -22.031 1 64.81 162 PRO B CA 1
ATOM 3590 C C . PRO B 1 162 ? -10 1.109 -23.516 1 64.81 162 PRO B C 1
ATOM 3592 O O . PRO B 1 162 ? -11.008 1.409 -24.156 1 64.81 162 PRO B O 1
ATOM 3595 N N . ASP B 1 163 ? -8.781 1.313 -23.953 1 74.81 163 ASP B N 1
ATOM 3596 C CA . ASP B 1 163 ? -8.562 1.504 -25.375 1 74.81 163 ASP B CA 1
ATOM 3597 C C . ASP B 1 163 ? -8.773 0.202 -26.141 1 74.81 163 ASP B C 1
ATOM 3599 O O . ASP B 1 163 ? -9.188 -0.804 -25.578 1 74.81 163 ASP B O 1
ATOM 3603 N N . GLU B 1 164 ? -8.688 0.329 -27.391 1 79 164 GLU B N 1
ATOM 3604 C CA . GLU B 1 164 ? -8.992 -0.796 -28.281 1 79 164 GLU B CA 1
ATOM 3605 C C . GLU B 1 164 ? -8.07 -1.98 -27.984 1 79 164 GLU B C 1
ATOM 3607 O O . GLU B 1 164 ? -8.5 -3.135 -28.047 1 79 164 GLU B O 1
ATOM 3612 N N . ASN B 1 165 ? -6.875 -1.703 -27.719 1 78.94 165 ASN B N 1
ATOM 3613 C CA . ASN B 1 165 ? -5.926 -2.771 -27.406 1 78.94 165 ASN B CA 1
ATOM 3614 C C . ASN B 1 165 ? -6.301 -3.514 -26.141 1 78.94 165 ASN B C 1
ATOM 3616 O O . ASN B 1 165 ? -6.25 -4.742 -26.094 1 78.94 165 ASN B O 1
ATOM 3620 N N . ALA B 1 166 ? -6.676 -2.744 -25.219 1 77.5 166 ALA B N 1
ATOM 3621 C CA . ALA B 1 166 ? -7.105 -3.342 -23.953 1 77.5 166 ALA B CA 1
ATOM 3622 C C . ALA B 1 166 ? -8.359 -4.188 -24.156 1 77.5 166 ALA B C 1
ATOM 3624 O O . ALA B 1 166 ? -8.5 -5.254 -23.547 1 77.5 166 ALA B O 1
ATOM 3625 N N . ARG B 1 167 ? -9.219 -3.701 -25.031 1 81.69 167 ARG B N 1
ATOM 3626 C CA . ARG B 1 167 ? -10.445 -4.445 -25.297 1 81.69 167 ARG B CA 1
ATOM 3627 C C . ARG B 1 167 ? -10.141 -5.766 -26 1 81.69 167 ARG B C 1
ATOM 3629 O O . ARG B 1 167 ? -10.734 -6.797 -25.688 1 81.69 167 ARG B O 1
ATOM 3636 N N . ALA B 1 168 ? -9.297 -5.73 -26.984 1 81.69 168 ALA B N 1
ATOM 3637 C CA . ALA B 1 168 ? -8.906 -6.945 -27.703 1 81.69 168 ALA B CA 1
ATOM 3638 C C . ALA B 1 168 ? -8.258 -7.953 -26.75 1 81.69 168 ALA B C 1
ATOM 3640 O O . ALA B 1 168 ? -8.531 -9.148 -26.828 1 81.69 168 ALA B O 1
ATOM 3641 N N . TYR B 1 169 ? -7.434 -7.434 -25.953 1 81.81 169 TYR B N 1
ATOM 3642 C CA . TYR B 1 169 ? -6.754 -8.266 -24.969 1 81.81 169 TYR B CA 1
ATOM 3643 C C . TYR B 1 169 ? -7.762 -8.938 -24.047 1 81.81 169 TYR B C 1
ATOM 3645 O O . TYR B 1 169 ? -7.672 -10.141 -23.797 1 81.81 169 TYR B O 1
ATOM 3653 N N . ARG B 1 170 ? -8.688 -8.188 -23.609 1 81.75 170 ARG B N 1
ATOM 3654 C CA . ARG B 1 170 ? -9.727 -8.719 -22.719 1 81.75 170 ARG B CA 1
ATOM 3655 C C . ARG B 1 170 ? -10.555 -9.781 -23.422 1 81.75 170 ARG B C 1
ATOM 3657 O O . ARG B 1 170 ? -10.906 -10.805 -22.828 1 81.75 170 ARG B O 1
ATOM 3664 N N . ARG B 1 171 ? -10.852 -9.516 -24.625 1 83.81 171 ARG B N 1
ATOM 3665 C CA . ARG B 1 171 ? -11.617 -10.477 -25.406 1 83.81 171 ARG B CA 1
ATOM 3666 C C . ARG B 1 171 ? -10.867 -11.805 -25.531 1 83.81 171 ARG B C 1
ATOM 3668 O O . ARG B 1 171 ? -11.461 -12.867 -25.375 1 83.81 171 ARG B O 1
ATOM 3675 N N . GLU B 1 172 ? -9.68 -11.672 -25.828 1 84.88 172 GLU B N 1
ATOM 3676 C CA . GLU B 1 172 ? -8.883 -12.891 -25.953 1 84.88 172 GLU B CA 1
ATOM 3677 C C . GLU B 1 172 ? -8.789 -13.609 -24.609 1 84.88 172 GLU B C 1
ATOM 3679 O O . GLU B 1 172 ? -8.898 -14.836 -24.547 1 84.88 172 GLU B O 1
ATOM 3684 N N . PHE B 1 173 ? -8.617 -12.836 -23.578 1 84.25 173 PHE B N 1
ATOM 3685 C CA . PHE B 1 173 ? -8.508 -13.375 -22.234 1 84.25 173 PHE B CA 1
ATOM 3686 C C . PHE B 1 173 ? -9.766 -14.141 -21.859 1 84.25 173 PHE B C 1
ATOM 3688 O O . PHE B 1 173 ? -9.695 -15.172 -21.188 1 84.25 173 PHE B O 1
ATOM 3695 N N . GLU B 1 174 ? -10.898 -13.711 -22.344 1 86.94 174 GLU B N 1
ATOM 3696 C CA . GLU B 1 174 ? -12.18 -14.289 -21.953 1 86.94 174 GLU B CA 1
ATOM 3697 C C . GLU B 1 174 ? -12.711 -15.227 -23.047 1 86.94 174 GLU B C 1
ATOM 3699 O O . GLU B 1 174 ? -13.844 -15.711 -22.953 1 86.94 174 GLU B O 1
ATOM 3704 N N . SER B 1 175 ? -11.953 -15.477 -24.047 1 86.56 175 SER B N 1
ATOM 3705 C CA . SER B 1 175 ? -12.406 -16.203 -25.219 1 86.56 175 SER B CA 1
ATOM 3706 C C . SER B 1 175 ? -12.766 -17.656 -24.875 1 86.56 175 SER B C 1
ATOM 3708 O O . SER B 1 175 ? -13.688 -18.219 -25.453 1 86.56 175 SER B O 1
ATOM 3710 N N . THR B 1 176 ? -12 -18.219 -24.062 1 90.75 176 THR B N 1
ATOM 3711 C CA . THR B 1 176 ? -12.297 -19.547 -23.531 1 90.75 176 THR B CA 1
ATOM 3712 C C . THR B 1 176 ? -12.656 -19.453 -22.047 1 90.75 176 THR B C 1
ATOM 3714 O O . THR B 1 176 ? -11.883 -18.938 -21.25 1 90.75 176 THR B O 1
ATOM 3717 N N . TYR B 1 177 ? -13.836 -19.969 -21.766 1 94.56 177 TYR B N 1
ATOM 3718 C CA . TYR B 1 177 ? -14.344 -19.844 -20.406 1 94.56 177 TYR B CA 1
ATOM 3719 C C . TYR B 1 177 ? -13.719 -20.891 -19.484 1 94.56 177 TYR B C 1
ATOM 3721 O O . TYR B 1 177 ? -13.703 -22.078 -19.812 1 94.56 177 TYR B O 1
ATOM 3729 N N . PHE B 1 178 ? -13.219 -20.422 -18.375 1 96.94 178 PHE B N 1
ATOM 3730 C CA . PHE B 1 178 ? -12.68 -21.266 -17.328 1 96.94 178 PHE B CA 1
ATOM 3731 C C . PHE B 1 178 ? -13.406 -21.016 -16 1 96.94 178 PHE B C 1
ATOM 3733 O O . PHE B 1 178 ? -13.734 -19.875 -15.68 1 96.94 178 PHE B O 1
ATOM 3740 N N . GLU B 1 179 ? -13.633 -22.047 -15.266 1 97.62 179 GLU B N 1
ATOM 3741 C CA . GLU B 1 179 ? -14.18 -21.969 -13.914 1 97.62 179 GLU B CA 1
ATOM 3742 C C . GLU B 1 179 ? -13.703 -23.141 -13.062 1 97.62 179 GLU B C 1
ATOM 3744 O O . GLU B 1 179 ? -13.812 -24.297 -13.469 1 97.62 179 GLU B O 1
ATOM 3749 N N . THR B 1 180 ? -13.188 -22.844 -11.992 1 98.44 180 THR B N 1
ATOM 3750 C CA . THR B 1 180 ? -12.656 -23.859 -11.086 1 98.44 180 THR B CA 1
ATOM 3751 C C . THR B 1 180 ? -13.023 -23.531 -9.641 1 98.44 180 THR B C 1
ATOM 3753 O O . THR B 1 180 ? -12.992 -22.375 -9.227 1 98.44 180 THR B O 1
ATOM 3756 N N . GLU B 1 181 ? -13.398 -24.562 -8.938 1 98.75 181 GLU B N 1
ATOM 3757 C CA . GLU B 1 181 ? -13.68 -24.438 -7.512 1 98.75 181 GLU B CA 1
ATOM 3758 C C . GLU B 1 181 ? -12.453 -24.781 -6.676 1 98.75 181 GLU B C 1
ATOM 3760 O O . GLU B 1 181 ? -11.906 -25.875 -6.793 1 98.75 181 GLU B O 1
ATOM 3765 N N . HIS B 1 182 ? -11.992 -23.828 -5.902 1 98.88 182 HIS B N 1
ATOM 3766 C CA . HIS B 1 182 ? -10.852 -24.016 -5.008 1 98.88 182 HIS B CA 1
ATOM 3767 C C . HIS B 1 182 ? -11.281 -23.938 -3.547 1 98.88 182 HIS B C 1
ATOM 3769 O O . HIS B 1 182 ? -12.289 -23.312 -3.223 1 98.88 182 HIS B O 1
ATOM 3775 N N . PRO B 1 183 ? -10.5 -24.672 -2.666 1 98.81 183 PRO B N 1
ATOM 3776 C CA . PRO B 1 183 ? -10.641 -24.297 -1.26 1 98.81 183 PRO B CA 1
ATOM 3777 C C . PRO B 1 183 ? -10.25 -22.844 -1.003 1 98.81 183 PRO B C 1
ATOM 3779 O O . PRO B 1 183 ? -9.297 -22.344 -1.604 1 98.81 183 PRO B O 1
ATOM 3782 N N . VAL B 1 184 ? -10.945 -22.125 -0.158 1 98.94 184 VAL B N 1
ATOM 3783 C CA . VAL B 1 184 ? -10.594 -20.75 0.199 1 98.94 184 VAL B CA 1
ATOM 3784 C C . VAL B 1 184 ? -9.25 -20.75 0.934 1 98.94 184 VAL B C 1
ATOM 3786 O O . VAL B 1 184 ? -8.477 -19.797 0.813 1 98.94 184 VAL B O 1
ATOM 3789 N N . VAL B 1 185 ? -9.031 -21.797 1.7 1 98.94 185 VAL B N 1
ATOM 3790 C CA . VAL B 1 185 ? -7.734 -21.984 2.342 1 98.94 185 VAL B CA 1
ATOM 3791 C C . VAL B 1 185 ? -7.027 -23.203 1.743 1 98.94 185 VAL B C 1
ATOM 3793 O O . VAL B 1 185 ? -7.523 -24.328 1.84 1 98.94 185 VAL B O 1
ATOM 3796 N N . ARG B 1 186 ? -5.949 -22.984 1.135 1 98.56 186 ARG B N 1
ATOM 3797 C CA . ARG B 1 186 ? -5.145 -24.094 0.646 1 98.56 186 ARG B CA 1
ATOM 3798 C C . ARG B 1 186 ? -3.99 -24.391 1.596 1 98.56 186 ARG B C 1
ATOM 3800 O O . ARG B 1 186 ? -3.535 -23.516 2.326 1 98.56 186 ARG B O 1
ATOM 3807 N N . VAL B 1 187 ? -3.494 -25.578 1.537 1 98.5 187 VAL B N 1
ATOM 3808 C CA . VAL B 1 187 ? -2.283 -25.984 2.24 1 98.5 187 VAL B CA 1
ATOM 3809 C C . VAL B 1 187 ? -1.1 -25.984 1.276 1 98.5 187 VAL B C 1
ATOM 3811 O O . VAL B 1 187 ? -1.122 -26.672 0.253 1 98.5 187 VAL B O 1
ATOM 3814 N N . HIS B 1 188 ? -0.145 -25.172 1.574 1 98.25 188 HIS B N 1
ATOM 3815 C CA . HIS B 1 188 ? 1.049 -25.109 0.74 1 98.25 188 HIS B CA 1
ATOM 3816 C C . HIS B 1 188 ? 1.757 -26.453 0.671 1 98.25 188 HIS B C 1
ATOM 3818 O O . HIS B 1 188 ? 2.109 -27.031 1.704 1 98.25 188 HIS B O 1
ATOM 3824 N N . PRO B 1 189 ? 1.987 -26.938 -0.483 1 96.62 189 PRO B N 1
ATOM 3825 C CA . PRO B 1 189 ? 2.459 -28.312 -0.598 1 96.62 189 PRO B CA 1
ATOM 3826 C C . PRO B 1 189 ? 3.895 -28.484 -0.109 1 96.62 189 PRO B C 1
ATOM 3828 O O . PRO B 1 189 ? 4.281 -29.594 0.294 1 96.62 189 PRO B O 1
ATOM 3831 N N . GLU B 1 190 ? 4.672 -27.453 -0.1 1 96.06 190 GLU B N 1
ATOM 3832 C CA . GLU B 1 190 ? 6.074 -27.562 0.29 1 96.06 190 GLU B CA 1
ATOM 3833 C C . GLU B 1 190 ? 6.273 -27.188 1.754 1 96.06 190 GLU B C 1
ATOM 3835 O O . GLU B 1 190 ? 7.043 -27.828 2.471 1 96.06 190 GLU B O 1
ATOM 3840 N N . THR B 1 191 ? 5.598 -26.156 2.205 1 97.5 191 THR B N 1
ATOM 3841 C CA . THR B 1 191 ? 5.863 -25.625 3.541 1 97.5 191 THR B CA 1
ATOM 3842 C C . THR B 1 191 ? 4.812 -26.109 4.531 1 97.5 191 THR B C 1
ATOM 3844 O O . THR B 1 191 ? 5.012 -26.031 5.746 1 97.5 191 THR B O 1
ATOM 3847 N N . GLY B 1 192 ? 3.65 -26.5 4.078 1 98.06 192 GLY B N 1
ATOM 3848 C CA . GLY B 1 192 ? 2.553 -26.906 4.938 1 98.06 192 GLY B CA 1
ATOM 3849 C C . GLY B 1 192 ? 1.749 -25.75 5.48 1 98.06 192 GLY B C 1
ATOM 3850 O O . GLY B 1 192 ? 0.736 -25.938 6.152 1 98.06 192 GLY B O 1
ATOM 3851 N N . GLU B 1 193 ? 2.152 -24.578 5.172 1 98.69 193 GLU B N 1
ATOM 3852 C CA . GLU B 1 193 ? 1.438 -23.406 5.652 1 98.69 193 GLU B CA 1
ATOM 3853 C C . GLU B 1 193 ? 0.055 -23.297 5.016 1 98.69 193 GLU B C 1
ATOM 3855 O O . GLU B 1 193 ? -0.175 -23.828 3.926 1 98.69 193 GLU B O 1
ATOM 3860 N N . ARG B 1 194 ? -0.833 -22.625 5.738 1 98.81 194 ARG B N 1
ATOM 3861 C CA . ARG B 1 194 ? -2.156 -22.328 5.199 1 98.81 194 ARG B CA 1
ATOM 3862 C C . ARG B 1 194 ? -2.197 -20.938 4.594 1 98.81 194 ARG B C 1
ATOM 3864 O O . ARG B 1 194 ? -1.62 -20 5.148 1 98.81 194 ARG B O 1
ATOM 3871 N N . ALA B 1 195 ? -2.805 -20.812 3.438 1 98.88 195 ALA B N 1
ATOM 3872 C CA . ALA B 1 195 ? -2.863 -19.547 2.709 1 98.88 195 ALA B CA 1
ATOM 3873 C C . ALA B 1 195 ? -4.254 -19.312 2.125 1 98.88 195 ALA B C 1
ATOM 3875 O O . ALA B 1 195 ? -4.918 -20.266 1.688 1 98.88 195 ALA B O 1
ATOM 3876 N N . LEU B 1 196 ? -4.734 -18.078 2.152 1 98.94 196 LEU B N 1
ATOM 3877 C CA . LEU B 1 196 ? -5.984 -17.734 1.49 1 98.94 196 LEU B CA 1
ATOM 3878 C C . LEU B 1 196 ? -5.816 -17.734 -0.025 1 98.94 196 LEU B C 1
ATOM 3880 O O . LEU B 1 196 ? -4.934 -17.047 -0.555 1 98.94 196 LEU B O 1
ATOM 3884 N N . LEU B 1 197 ? -6.559 -18.5 -0.698 1 98.75 197 LEU B N 1
ATOM 3885 C CA . LEU B 1 197 ? -6.586 -18.516 -2.156 1 98.75 197 LEU B CA 1
ATOM 3886 C C . LEU B 1 197 ? -7.789 -17.734 -2.682 1 98.75 197 LEU B C 1
ATOM 3888 O O . LEU B 1 197 ? -8.875 -18.297 -2.844 1 98.75 197 LEU B O 1
ATOM 3892 N N . LEU B 1 198 ? -7.645 -16.469 -2.926 1 98.19 198 LEU B N 1
ATOM 3893 C CA . LEU B 1 198 ? -8.664 -15.516 -3.336 1 98.19 198 LEU B CA 1
ATOM 3894 C C . LEU B 1 198 ? -8.141 -14.586 -4.422 1 98.19 198 LEU B C 1
ATOM 3896 O O . LEU B 1 198 ? -7.34 -15 -5.266 1 98.19 198 LEU B O 1
ATOM 3900 N N . GLY B 1 199 ? -8.656 -13.383 -4.504 1 96.31 199 GLY B N 1
ATOM 3901 C CA . GLY B 1 199 ? -8.289 -12.43 -5.543 1 96.31 199 GLY B CA 1
ATOM 3902 C C . GLY B 1 199 ? -9.43 -12.117 -6.496 1 96.31 199 GLY B C 1
ATOM 3903 O O . GLY B 1 199 ? -10.547 -12.594 -6.309 1 96.31 199 GLY B O 1
ATOM 3904 N N . CYS B 1 200 ? -9.062 -11.406 -7.523 1 94.88 200 CYS B N 1
ATOM 3905 C CA . CYS B 1 200 ? -10.086 -10.797 -8.359 1 94.88 200 CYS B CA 1
ATOM 3906 C C . CYS B 1 200 ? -10.797 -11.852 -9.203 1 94.88 200 CYS B C 1
ATOM 3908 O O . CYS B 1 200 ? -11.891 -11.602 -9.727 1 94.88 200 CYS B O 1
ATOM 3910 N N . PHE B 1 201 ? -10.273 -13.047 -9.336 1 96.5 201 PHE B N 1
ATOM 3911 C CA . PHE B 1 201 ? -10.883 -14.062 -10.188 1 96.5 201 PHE B CA 1
ATOM 3912 C C . PHE B 1 201 ? -12 -14.789 -9.445 1 96.5 201 PHE B C 1
ATOM 3914 O O . PHE B 1 201 ? -12.68 -15.633 -10.016 1 96.5 201 PHE B O 1
ATOM 3921 N N . VAL B 1 202 ? -12.211 -14.531 -8.172 1 97.25 202 VAL B N 1
ATOM 3922 C CA . VAL B 1 202 ? -13.297 -15.148 -7.406 1 97.25 202 VAL B CA 1
ATOM 3923 C C . VAL B 1 202 ? -14.641 -14.648 -7.926 1 97.25 202 VAL B C 1
ATOM 3925 O O . VAL B 1 202 ? -14.891 -13.438 -7.973 1 97.25 202 VAL B O 1
ATOM 3928 N N . LYS B 1 203 ? -15.406 -15.516 -8.25 1 95.56 203 LYS B N 1
ATOM 3929 C CA . LYS B 1 203 ? -16.766 -15.242 -8.695 1 95.56 203 LYS B CA 1
ATOM 3930 C C . LYS B 1 203 ? -17.75 -15.281 -7.523 1 95.56 203 LYS B C 1
ATOM 3932 O O . LYS B 1 203 ? -18.625 -14.422 -7.406 1 95.56 203 LYS B O 1
ATOM 3937 N N . GLN B 1 204 ? -17.484 -16.391 -6.73 1 96.38 204 GLN B N 1
ATOM 3938 C CA . GLN B 1 204 ? -18.438 -16.609 -5.648 1 96.38 204 GLN B CA 1
ATOM 3939 C C . GLN B 1 204 ? -17.906 -17.641 -4.648 1 96.38 204 GLN B C 1
ATOM 3941 O O . GLN B 1 204 ? -17.203 -18.578 -5.027 1 96.38 204 GLN B O 1
ATOM 3946 N N . ILE B 1 205 ? -18.281 -17.375 -3.42 1 98.25 205 ILE B N 1
ATOM 3947 C CA . ILE B 1 205 ? -18.062 -18.406 -2.41 1 98.25 205 ILE B CA 1
ATOM 3948 C C . ILE B 1 205 ? -19.203 -19.438 -2.457 1 98.25 205 ILE B C 1
ATOM 3950 O O . ILE B 1 205 ? -20.375 -19.062 -2.428 1 98.25 205 ILE B O 1
ATOM 3954 N N . VAL B 1 206 ? -18.891 -20.641 -2.521 1 98.31 206 VAL B N 1
ATOM 3955 C CA . VAL B 1 206 ? -19.844 -21.719 -2.785 1 98.31 206 VAL B CA 1
ATOM 3956 C C . VAL B 1 206 ? -20.828 -21.828 -1.628 1 98.31 206 VAL B C 1
ATOM 3958 O O . VAL B 1 206 ? -20.438 -21.812 -0.46 1 98.31 206 VAL B O 1
ATOM 3961 N N . GLY B 1 207 ? -22.078 -21.891 -1.956 1 97.88 207 GLY B N 1
ATOM 3962 C CA . GLY B 1 207 ? -23.109 -22.125 -0.963 1 97.88 207 GLY B CA 1
ATOM 3963 C C . GLY B 1 207 ? -23.656 -20.859 -0.357 1 97.88 207 GLY B C 1
ATOM 3964 O O . GLY B 1 207 ? -24.594 -20.891 0.451 1 97.88 207 GLY B O 1
ATOM 3965 N N . LEU B 1 208 ? -23.156 -19.766 -0.755 1 98 208 LEU B N 1
ATOM 3966 C CA . LEU B 1 208 ? -23.594 -18.484 -0.198 1 98 208 LEU B CA 1
ATOM 3967 C C . LEU B 1 208 ? -24.219 -17.609 -1.275 1 98 208 LEU B C 1
ATOM 3969 O O . LEU B 1 208 ? -23.953 -17.781 -2.465 1 98 208 LEU B O 1
ATOM 3973 N N . SER B 1 209 ? -25.094 -16.734 -0.839 1 97.19 209 SER B N 1
ATOM 3974 C CA . SER B 1 209 ? -25.656 -15.742 -1.755 1 97.19 209 SER B CA 1
ATOM 3975 C C . SER B 1 209 ? -24.578 -14.789 -2.26 1 97.19 209 SER B C 1
ATOM 3977 O O . SER B 1 209 ? -23.484 -14.734 -1.7 1 97.19 209 SER B O 1
ATOM 3979 N N . SER B 1 210 ? -24.938 -14.094 -3.287 1 95.62 210 SER B N 1
ATOM 3980 C CA . SER B 1 210 ? -24 -13.141 -3.854 1 95.62 210 SER B CA 1
ATOM 3981 C C . SER B 1 210 ? -23.594 -12.094 -2.824 1 95.62 210 SER B C 1
ATOM 3983 O O . SER B 1 210 ? -22.406 -11.742 -2.721 1 95.62 210 SER B O 1
ATOM 3985 N N . SER B 1 211 ? -24.547 -11.633 -2.092 1 95.38 211 SER B N 1
ATOM 3986 C CA . SER B 1 211 ? -24.266 -10.609 -1.099 1 95.38 211 SER B CA 1
ATOM 3987 C C . SER B 1 211 ? -23.391 -11.148 0.024 1 95.38 211 SER B C 1
ATOM 3989 O O . SER B 1 211 ? -22.469 -10.469 0.477 1 95.38 211 SER B O 1
ATOM 3991 N N . GLU B 1 212 ? -23.688 -12.375 0.446 1 96.44 212 GLU B N 1
ATOM 3992 C CA . GLU B 1 212 ? -22.875 -13.008 1.484 1 96.44 212 GLU B CA 1
ATOM 3993 C C . GLU B 1 212 ? -21.469 -13.281 0.989 1 96.44 212 GLU B C 1
ATOM 3995 O O . GLU B 1 212 ? -20.5 -13.078 1.723 1 96.44 212 GLU B O 1
ATOM 4000 N N . SER B 1 213 ? -21.391 -13.719 -0.241 1 97.56 213 SER B N 1
ATOM 4001 C CA . SER B 1 213 ? -20.109 -13.984 -0.866 1 97.56 213 SER B CA 1
ATOM 4002 C C . SER B 1 213 ? -19.25 -12.727 -0.916 1 97.56 213 SER B C 1
ATOM 4004 O O . SER B 1 213 ? -18.062 -12.75 -0.549 1 97.56 213 SER B O 1
ATOM 4006 N N . GLN B 1 214 ? -19.859 -11.688 -1.27 1 95.88 214 GLN B N 1
ATOM 4007 C CA . GLN B 1 214 ? -19.141 -10.422 -1.401 1 95.88 214 GLN B CA 1
ATOM 4008 C C . GLN B 1 214 ? -18.672 -9.914 -0.041 1 95.88 214 GLN B C 1
ATOM 4010 O O . GLN B 1 214 ? -17.562 -9.398 0.085 1 95.88 214 GLN B O 1
ATOM 4015 N N . ALA B 1 215 ? -19.5 -10.031 0.919 1 96.31 215 ALA B N 1
ATOM 4016 C CA . ALA B 1 215 ? -19.141 -9.578 2.262 1 96.31 215 ALA B CA 1
ATOM 4017 C C . ALA B 1 215 ? -17.953 -10.352 2.807 1 96.31 215 ALA B C 1
ATOM 4019 O O . ALA B 1 215 ? -17 -9.758 3.336 1 96.31 215 ALA B O 1
ATOM 4020 N N . LEU B 1 216 ? -18 -11.648 2.643 1 97.44 216 LEU B N 1
ATOM 4021 C CA . LEU B 1 216 ? -16.906 -12.477 3.146 1 97.44 216 LEU B CA 1
ATOM 4022 C C . LEU B 1 216 ? -15.641 -12.273 2.326 1 97.44 216 LEU B C 1
ATOM 4024 O O . LEU B 1 216 ? -14.531 -12.242 2.877 1 97.44 216 LEU B O 1
ATOM 4028 N N . PHE B 1 217 ? -15.844 -12.156 1.012 1 97.88 217 PHE B N 1
ATOM 4029 C CA . PHE B 1 217 ? -14.695 -11.883 0.157 1 97.88 217 PHE B CA 1
ATOM 4030 C C . PHE B 1 217 ? -13.977 -10.609 0.601 1 97.88 217 PHE B C 1
ATOM 4032 O O . PHE B 1 217 ? -12.758 -10.594 0.749 1 97.88 217 PHE B O 1
ATOM 4039 N N . ARG B 1 218 ? -14.695 -9.594 0.839 1 96.56 218 ARG B N 1
ATOM 4040 C CA . ARG B 1 218 ? -14.125 -8.32 1.272 1 96.56 218 ARG B CA 1
ATOM 4041 C C . ARG B 1 218 ? -13.422 -8.469 2.617 1 96.56 218 ARG B C 1
ATOM 4043 O O . ARG B 1 218 ? -12.328 -7.926 2.816 1 96.56 218 ARG B O 1
ATOM 4050 N N . LEU B 1 219 ? -14.078 -9.164 3.488 1 96.94 219 LEU B N 1
ATOM 4051 C CA . LEU B 1 219 ? -13.508 -9.391 4.809 1 96.94 219 LEU B CA 1
ATOM 4052 C C . LEU B 1 219 ? -12.125 -10.031 4.703 1 96.94 219 LEU B C 1
ATOM 4054 O O . LEU B 1 219 ? -11.164 -9.547 5.305 1 96.94 219 LEU B O 1
ATOM 4058 N N . PHE B 1 220 ? -11.969 -11.055 3.92 1 98.44 220 PHE B N 1
ATOM 4059 C CA . PHE B 1 220 ? -10.711 -11.773 3.773 1 98.44 220 PHE B CA 1
ATOM 4060 C C . PHE B 1 220 ? -9.703 -10.945 2.986 1 98.44 220 PHE B C 1
ATOM 4062 O O . PHE B 1 220 ? -8.516 -10.922 3.324 1 98.44 220 PHE B O 1
ATOM 4069 N N . GLN B 1 221 ? -10.219 -10.266 1.949 1 97.81 221 GLN B N 1
ATOM 4070 C CA . GLN B 1 221 ? -9.32 -9.453 1.128 1 97.81 221 GLN B CA 1
ATOM 4071 C C . GLN B 1 221 ? -8.734 -8.297 1.927 1 97.81 221 GLN B C 1
ATOM 4073 O O . GLN B 1 221 ? -7.586 -7.902 1.719 1 97.81 221 GLN B O 1
ATOM 4078 N N . ASP B 1 222 ? -9.531 -7.738 2.848 1 96.44 222 ASP B N 1
ATOM 4079 C CA . ASP B 1 222 ? -9.023 -6.676 3.715 1 96.44 222 ASP B CA 1
ATOM 4080 C C . ASP B 1 222 ? -7.84 -7.164 4.543 1 96.44 222 ASP B C 1
ATOM 4082 O O . ASP B 1 222 ? -6.914 -6.398 4.82 1 96.44 222 ASP B O 1
ATOM 4086 N N . ARG B 1 223 ? -7.852 -8.422 4.945 1 97.56 223 ARG B N 1
ATOM 4087 C CA . ARG B 1 223 ? -6.734 -8.992 5.684 1 97.56 223 ARG B CA 1
ATOM 4088 C C . ARG B 1 223 ? -5.527 -9.203 4.777 1 97.56 223 ARG B C 1
ATOM 4090 O O . ARG B 1 223 ? -4.391 -8.945 5.176 1 97.56 223 ARG B O 1
ATOM 4097 N N . VAL B 1 224 ? -5.812 -9.625 3.578 1 98.56 224 VAL B N 1
ATOM 4098 C CA . VAL B 1 224 ? -4.742 -9.898 2.629 1 98.56 224 VAL B CA 1
ATOM 4099 C C . VAL B 1 224 ? -3.996 -8.609 2.299 1 98.56 224 VAL B C 1
ATOM 4101 O O . VAL B 1 224 ? -2.764 -8.57 2.314 1 98.56 224 VAL B O 1
ATOM 4104 N N . THR B 1 225 ? -4.734 -7.531 2.094 1 98 225 THR B N 1
ATOM 4105 C CA . THR B 1 225 ? -4.133 -6.332 1.519 1 98 225 THR B CA 1
ATOM 4106 C C . THR B 1 225 ? -3.719 -5.355 2.615 1 98 225 THR B C 1
ATOM 4108 O O . THR B 1 225 ? -3.357 -4.211 2.332 1 98 225 THR B O 1
ATOM 4111 N N . ARG B 1 226 ? -3.811 -5.836 3.885 1 97.19 226 ARG B N 1
ATOM 4112 C CA . ARG B 1 226 ? -3.246 -5.031 4.965 1 97.19 226 ARG B CA 1
ATOM 4113 C C . ARG B 1 226 ? -1.789 -4.684 4.684 1 97.19 226 ARG B C 1
ATOM 4115 O O . ARG B 1 226 ? -1.022 -5.523 4.211 1 97.19 226 ARG B O 1
ATOM 4122 N N . LEU B 1 227 ? -1.425 -3.459 4.977 1 97.81 227 LEU B N 1
ATOM 4123 C CA . LEU B 1 227 ? -0.103 -2.969 4.598 1 97.81 227 LEU B CA 1
ATOM 4124 C C . LEU B 1 227 ? 0.993 -3.793 5.266 1 97.81 227 LEU B C 1
ATOM 4126 O O . LEU B 1 227 ? 2.043 -4.035 4.668 1 97.81 227 LEU B O 1
ATOM 4130 N N . GLU B 1 228 ? 0.796 -4.281 6.465 1 96.88 228 GLU B N 1
ATOM 4131 C CA . GLU B 1 228 ? 1.778 -5.098 7.176 1 96.88 228 GLU B CA 1
ATOM 4132 C C . GLU B 1 228 ? 2.039 -6.41 6.445 1 96.88 228 GLU B C 1
ATOM 4134 O O . GLU B 1 228 ? 3.047 -7.074 6.691 1 96.88 228 GLU B O 1
ATOM 4139 N N . HIS B 1 229 ? 1.153 -6.781 5.582 1 98.56 229 HIS B N 1
ATOM 4140 C CA . HIS B 1 229 ? 1.282 -8.039 4.852 1 98.56 229 HIS B CA 1
ATOM 4141 C C . HIS B 1 229 ? 1.829 -7.809 3.449 1 98.56 229 HIS B C 1
ATOM 4143 O O . HIS B 1 229 ? 1.841 -8.727 2.625 1 98.56 229 HIS B O 1
ATOM 4149 N N . THR B 1 230 ? 2.246 -6.613 3.141 1 98.75 230 THR B N 1
ATOM 4150 C CA . THR B 1 230 ? 2.586 -6.309 1.756 1 98.75 230 THR B CA 1
ATOM 4151 C C . THR B 1 230 ? 4.027 -5.824 1.646 1 98.75 230 THR B C 1
ATOM 4153 O O . THR B 1 230 ? 4.617 -5.379 2.633 1 98.75 230 THR B O 1
ATOM 4156 N N . VAL B 1 231 ? 4.562 -6.008 0.534 1 98.69 231 VAL B N 1
ATOM 4157 C CA . VAL B 1 231 ? 5.828 -5.414 0.123 1 98.69 231 VAL B CA 1
ATOM 4158 C C . VAL B 1 231 ? 5.656 -4.707 -1.22 1 98.69 231 VAL B C 1
ATOM 4160 O O . VAL B 1 231 ? 4.875 -5.148 -2.066 1 98.69 231 VAL B O 1
ATOM 4163 N N . ARG B 1 232 ? 6.234 -3.582 -1.331 1 98.62 232 ARG B N 1
ATOM 4164 C CA . ARG B 1 232 ? 6.199 -2.809 -2.568 1 98.62 232 ARG B CA 1
ATOM 4165 C C . ARG B 1 232 ? 7.59 -2.697 -3.184 1 98.62 232 ARG B C 1
ATOM 4167 O O . ARG B 1 232 ? 8.562 -2.391 -2.488 1 98.62 232 ARG B O 1
ATOM 4174 N N . TRP B 1 233 ? 7.738 -2.994 -4.434 1 98.5 233 TRP B N 1
ATOM 4175 C CA . TRP B 1 233 ? 9.023 -2.973 -5.129 1 98.5 233 TRP B CA 1
ATOM 4176 C C . TRP B 1 233 ? 9.039 -1.892 -6.203 1 98.5 233 TRP B C 1
ATOM 4178 O O . TRP B 1 233 ? 8.242 -1.928 -7.141 1 98.5 233 TRP B O 1
ATOM 4188 N N . ASN B 1 234 ? 9.836 -0.888 -6.008 1 97.5 234 ASN B N 1
ATOM 4189 C CA . ASN B 1 234 ? 10.117 0.098 -7.047 1 97.5 234 ASN B CA 1
ATOM 4190 C C . ASN B 1 234 ? 11.18 -0.396 -8.016 1 97.5 234 ASN B C 1
ATOM 4192 O O . ASN B 1 234 ? 12.367 -0.454 -7.668 1 97.5 234 ASN B O 1
ATOM 4196 N N . TRP B 1 235 ? 10.82 -0.611 -9.227 1 98.06 235 TRP B N 1
ATOM 4197 C CA . TRP B 1 235 ? 11.633 -1.306 -10.219 1 98.06 235 TRP B CA 1
ATOM 4198 C C . TRP B 1 235 ? 12.789 -0.426 -10.688 1 98.06 235 TRP B C 1
ATOM 4200 O O . TRP B 1 235 ? 12.633 0.788 -10.844 1 98.06 235 TRP B O 1
ATOM 4210 N N . SER B 1 236 ? 13.875 -0.984 -10.922 1 97.75 236 SER B N 1
ATOM 4211 C CA . SER B 1 236 ? 14.984 -0.483 -11.727 1 97.75 236 SER B CA 1
ATOM 4212 C C . SER B 1 236 ? 15.328 -1.45 -12.859 1 97.75 236 SER B C 1
ATOM 4214 O O . SER B 1 236 ? 15.086 -2.654 -12.742 1 97.75 236 SER B O 1
ATOM 4216 N N . LEU B 1 237 ? 15.828 -0.871 -13.914 1 97.88 237 LEU B N 1
ATOM 4217 C CA . LEU B 1 237 ? 16.281 -1.778 -14.961 1 97.88 237 LEU B CA 1
ATOM 4218 C C . LEU B 1 237 ? 17.312 -2.768 -14.422 1 97.88 237 LEU B C 1
ATOM 4220 O O . LEU B 1 237 ? 18.188 -2.393 -13.641 1 97.88 237 LEU B O 1
ATOM 4224 N N . GLY B 1 238 ? 17.172 -4.035 -14.773 1 98.38 238 GLY B N 1
ATOM 4225 C CA . GLY B 1 238 ? 18.016 -5.098 -14.266 1 98.38 238 GLY B CA 1
ATOM 4226 C C . GLY B 1 238 ? 17.391 -5.887 -13.141 1 98.38 238 GLY B C 1
ATOM 4227 O O . GLY B 1 238 ? 17.906 -6.938 -12.742 1 98.38 238 GLY B O 1
ATOM 4228 N N . ASP B 1 239 ? 16.266 -5.43 -12.664 1 98.75 239 ASP B N 1
ATOM 4229 C CA . ASP B 1 239 ? 15.594 -6.105 -11.555 1 98.75 239 ASP B CA 1
ATOM 4230 C C . ASP B 1 239 ? 14.867 -7.363 -12.031 1 98.75 239 ASP B C 1
ATOM 4232 O O . ASP B 1 239 ? 14.367 -7.402 -13.156 1 98.75 239 ASP B O 1
ATOM 4236 N N . VAL B 1 240 ? 14.828 -8.367 -11.18 1 98.88 240 VAL B N 1
ATOM 4237 C CA . VAL B 1 240 ? 14.031 -9.578 -11.328 1 98.88 240 VAL B CA 1
ATOM 4238 C C . VAL B 1 240 ? 13.281 -9.867 -10.031 1 98.88 240 VAL B C 1
ATOM 4240 O O . VAL B 1 240 ? 13.844 -9.711 -8.938 1 98.88 240 VAL B O 1
ATOM 4243 N N . ALA B 1 241 ? 12.055 -10.203 -10.141 1 98.88 241 ALA B N 1
ATOM 4244 C CA . ALA B 1 241 ? 11.266 -10.656 -9 1 98.88 241 ALA B CA 1
ATOM 4245 C C . ALA B 1 241 ? 10.742 -12.07 -9.211 1 98.88 241 ALA B C 1
ATOM 4247 O O . ALA B 1 241 ? 10.344 -12.43 -10.328 1 98.88 241 ALA B O 1
ATOM 4248 N N . ILE B 1 242 ? 10.734 -12.852 -8.203 1 98.88 242 ILE B N 1
ATOM 4249 C CA . ILE B 1 242 ? 10.102 -14.164 -8.164 1 98.88 242 ILE B CA 1
ATOM 4250 C C . ILE B 1 242 ? 9.117 -14.234 -7.004 1 98.88 242 ILE B C 1
ATOM 4252 O O . ILE B 1 242 ? 9.438 -13.836 -5.883 1 98.88 242 ILE B O 1
ATOM 4256 N N . TRP B 1 243 ? 7.945 -14.672 -7.293 1 98.88 243 TRP B N 1
ATOM 4257 C CA . TRP B 1 243 ? 7.039 -14.82 -6.16 1 98.88 243 TRP B CA 1
ATOM 4258 C C . TRP B 1 243 ? 6.309 -16.156 -6.211 1 98.88 243 TRP B C 1
ATOM 4260 O O . TRP B 1 243 ? 6.168 -16.75 -7.281 1 98.88 243 TRP B O 1
ATOM 4270 N N . ASP B 1 244 ? 5.953 -16.656 -5.059 1 98.81 244 ASP B N 1
ATOM 4271 C CA . ASP B 1 244 ? 5.203 -17.891 -4.844 1 98.81 244 ASP B CA 1
ATOM 4272 C C . ASP B 1 244 ? 3.699 -17.641 -4.957 1 98.81 244 ASP B C 1
ATOM 4274 O O . ASP B 1 244 ? 3.07 -17.156 -4.02 1 98.81 244 ASP B O 1
ATOM 4278 N N . ASN B 1 245 ? 3.111 -18.062 -6.051 1 98.56 245 ASN B N 1
ATOM 4279 C CA . ASN B 1 245 ? 1.689 -17.859 -6.305 1 98.56 245 ASN B CA 1
ATOM 4280 C C . ASN B 1 245 ? 0.823 -18.594 -5.293 1 98.56 245 ASN B C 1
ATOM 4282 O O . ASN B 1 245 ? -0.338 -18.234 -5.082 1 98.56 245 ASN B O 1
ATOM 4286 N N . ARG B 1 246 ? 1.375 -19.547 -4.66 1 98.38 246 ARG B N 1
ATOM 4287 C CA . ARG B 1 246 ? 0.621 -20.375 -3.719 1 98.38 246 ARG B CA 1
ATOM 4288 C C . ARG B 1 246 ? 0.426 -19.641 -2.395 1 98.38 246 ARG B C 1
ATOM 4290 O O . ARG B 1 246 ? -0.335 -20.094 -1.536 1 98.38 246 ARG B O 1
ATOM 4297 N N . ALA B 1 247 ? 1.104 -18.453 -2.283 1 98.75 247 ALA B N 1
ATOM 4298 C CA . ALA B 1 247 ? 1.093 -17.797 -0.978 1 98.75 247 ALA B CA 1
ATOM 4299 C C . ALA B 1 247 ? 0.979 -16.297 -1.127 1 98.75 247 ALA B C 1
ATOM 4301 O O . ALA B 1 247 ? 1.242 -15.547 -0.179 1 98.75 247 ALA B O 1
ATOM 4302 N N . THR B 1 248 ? 0.672 -15.805 -2.344 1 98.88 248 THR B N 1
ATOM 4303 C CA . THR B 1 248 ? 0.689 -14.359 -2.512 1 98.88 248 THR B CA 1
ATOM 4304 C C . THR B 1 248 ? -0.416 -13.906 -3.463 1 98.88 248 THR B C 1
ATOM 4306 O O . THR B 1 248 ? -0.937 -14.711 -4.242 1 98.88 248 THR B O 1
ATOM 4309 N N . GLN B 1 249 ? -0.796 -12.695 -3.34 1 98.81 249 GLN B N 1
ATOM 4310 C CA . GLN B 1 249 ? -1.402 -11.883 -4.387 1 98.81 249 GLN B CA 1
ATOM 4311 C C . GLN B 1 249 ? -0.469 -10.75 -4.812 1 98.81 249 GLN B C 1
ATOM 4313 O O . GLN B 1 249 ? 0.473 -10.414 -4.094 1 98.81 249 GLN B O 1
ATOM 4318 N N . HIS B 1 250 ? -0.685 -10.219 -5.977 1 98.62 250 HIS B N 1
ATOM 4319 C CA . HIS B 1 250 ? 0.122 -9.078 -6.391 1 98.62 250 HIS B CA 1
ATOM 4320 C C . HIS B 1 250 ? -0.706 -8.078 -7.191 1 98.62 250 HIS B C 1
ATOM 4322 O O . HIS B 1 250 ? -1.841 -8.375 -7.574 1 98.62 250 HIS B O 1
ATOM 4328 N N . TYR B 1 251 ? -0.189 -6.906 -7.348 1 97.81 251 TYR B N 1
ATOM 4329 C CA . TYR B 1 251 ? -0.83 -5.719 -7.906 1 97.81 251 TYR B CA 1
ATOM 4330 C C . TYR B 1 251 ? 0.185 -4.836 -8.625 1 97.81 251 TYR B C 1
ATOM 4332 O O . TYR B 1 251 ? 1.175 -4.406 -8.023 1 97.81 251 TYR B O 1
ATOM 4340 N N . ALA B 1 252 ? -0.008 -4.621 -9.938 1 96.5 252 ALA B N 1
ATOM 4341 C CA . ALA B 1 252 ? 0.823 -3.686 -10.688 1 96.5 252 ALA B CA 1
ATOM 4342 C C . ALA B 1 252 ? 0.263 -2.268 -10.609 1 96.5 252 ALA B C 1
ATOM 4344 O O . ALA B 1 252 ? -0.781 -1.973 -11.203 1 96.5 252 ALA B O 1
ATOM 4345 N N . ILE B 1 253 ? 0.962 -1.397 -9.977 1 96.12 253 ILE B N 1
ATOM 4346 C CA . ILE B 1 253 ? 0.432 -0.072 -9.672 1 96.12 253 ILE B CA 1
ATOM 4347 C C . ILE B 1 253 ? 0.496 0.807 -10.922 1 96.12 253 ILE B C 1
ATOM 4349 O O . ILE B 1 253 ? 1.568 0.997 -11.5 1 96.12 253 ILE B O 1
ATOM 4353 N N . ASP B 1 254 ? -0.605 1.397 -11.289 1 93.62 254 ASP B N 1
ATOM 4354 C CA . ASP B 1 254 ? -0.704 2.225 -12.492 1 93.62 254 ASP B CA 1
ATOM 4355 C C . ASP B 1 254 ? -0.654 3.709 -12.141 1 93.62 254 ASP B C 1
ATOM 4357 O O . ASP B 1 254 ? -1.637 4.43 -12.328 1 93.62 254 ASP B O 1
ATOM 4361 N N . ASP B 1 255 ? 0.519 4.188 -11.734 1 94.88 255 ASP B N 1
ATOM 4362 C CA . ASP B 1 255 ? 0.684 5.586 -11.352 1 94.88 255 ASP B CA 1
ATOM 4363 C C . ASP B 1 255 ? 1.761 6.262 -12.195 1 94.88 255 ASP B C 1
ATOM 4365 O O . ASP B 1 255 ? 2.58 7.02 -11.672 1 94.88 255 ASP B O 1
ATOM 4369 N N . TYR B 1 256 ? 1.8 6.09 -13.445 1 93.06 256 TYR B N 1
ATOM 4370 C CA . TYR B 1 256 ? 2.799 6.684 -14.328 1 93.06 256 TYR B CA 1
ATOM 4371 C C . TYR B 1 256 ? 2.145 7.301 -15.555 1 93.06 256 TYR B C 1
ATOM 4373 O O . TYR B 1 256 ? 2.758 7.375 -16.625 1 93.06 256 TYR B O 1
ATOM 4381 N N . ASP B 1 257 ? 1.019 7.793 -15.461 1 82.44 257 ASP B N 1
ATOM 4382 C CA . ASP B 1 257 ? 0.28 8.633 -16.406 1 82.44 257 ASP B CA 1
ATOM 4383 C C . ASP B 1 257 ? 0.196 7.973 -17.781 1 82.44 257 ASP B C 1
ATOM 4385 O O . ASP B 1 257 ? -0.041 8.648 -18.781 1 82.44 257 ASP B O 1
ATOM 4389 N N . GLY B 1 258 ? -0.35 6.941 -18.109 1 74.81 258 GLY B N 1
ATOM 4390 C CA . GLY B 1 258 ? -0.632 6.246 -19.359 1 74.81 258 GLY B CA 1
ATOM 4391 C C . GLY B 1 258 ? 0.351 6.582 -20.469 1 74.81 258 GLY B C 1
ATOM 4392 O O . GLY B 1 258 ? 0.5 5.82 -21.422 1 74.81 258 GLY B O 1
ATOM 4393 N N . ALA B 1 259 ? 1.026 7.684 -20.375 1 75.94 259 ALA B N 1
ATOM 4394 C CA . ALA B 1 259 ? 1.912 8.094 -21.453 1 75.94 259 ALA B CA 1
ATOM 4395 C C . ALA B 1 259 ? 3.246 7.355 -21.391 1 75.94 259 ALA B C 1
ATOM 4397 O O . ALA B 1 259 ? 3.969 7.27 -22.375 1 75.94 259 ALA B O 1
ATOM 4398 N N . GLU B 1 260 ? 3.516 6.891 -20.328 1 86.44 260 GLU B N 1
ATOM 4399 C CA . GLU B 1 260 ? 4.785 6.191 -20.188 1 86.44 260 GLU B CA 1
ATOM 4400 C C . GLU B 1 260 ? 4.633 4.695 -20.453 1 86.44 260 GLU B C 1
ATOM 4402 O O . GLU B 1 260 ? 3.551 4.133 -20.266 1 86.44 260 GLU B O 1
ATOM 4407 N N . HIS B 1 261 ? 5.723 4.113 -20.953 1 91.56 261 HIS B N 1
ATOM 4408 C CA . HIS B 1 261 ? 5.727 2.697 -21.297 1 91.56 261 HIS B CA 1
ATOM 4409 C C . HIS B 1 261 ? 6.324 1.85 -20.188 1 91.56 261 HIS B C 1
ATOM 4411 O O . HIS B 1 261 ? 7.367 2.199 -19.625 1 91.56 261 HIS B O 1
ATOM 4417 N N . ARG B 1 262 ? 5.645 0.847 -19.828 1 93.94 262 ARG B N 1
ATOM 4418 C CA . ARG B 1 262 ? 6.094 -0.169 -18.891 1 93.94 262 ARG B CA 1
ATOM 4419 C C . ARG B 1 262 ? 5.969 -1.566 -19.484 1 93.94 262 ARG B C 1
ATOM 4421 O O . ARG B 1 262 ? 4.883 -1.977 -19.891 1 93.94 262 ARG B O 1
ATOM 4428 N N . ARG B 1 263 ? 7.07 -2.293 -19.547 1 95.19 263 ARG B N 1
ATOM 4429 C CA . ARG B 1 263 ? 7.078 -3.646 -20.094 1 95.19 263 ARG B CA 1
ATOM 4430 C C . ARG B 1 263 ? 7.957 -4.57 -19.266 1 95.19 263 ARG B C 1
ATOM 4432 O O . ARG B 1 263 ? 9.133 -4.285 -19.031 1 95.19 263 ARG B O 1
ATOM 4439 N N . LEU B 1 264 ? 7.367 -5.598 -18.797 1 96.25 264 LEU B N 1
ATOM 4440 C CA . LEU B 1 264 ? 8.07 -6.68 -18.109 1 96.25 264 LEU B CA 1
ATOM 4441 C C . LEU B 1 264 ? 7.785 -8.023 -18.781 1 96.25 264 LEU B C 1
ATOM 4443 O O . LEU B 1 264 ? 6.801 -8.156 -19.516 1 96.25 264 LEU B O 1
ATOM 4447 N N . THR B 1 265 ? 8.672 -8.977 -18.594 1 95.94 265 THR B N 1
ATOM 4448 C CA . THR B 1 265 ? 8.438 -10.336 -19.078 1 95.94 265 THR B CA 1
ATOM 4449 C C . THR B 1 265 ? 8.203 -11.289 -17.906 1 95.94 265 THR B C 1
ATOM 4451 O O . THR B 1 265 ? 8.922 -11.25 -16.922 1 95.94 265 THR B O 1
ATOM 4454 N N . ARG B 1 266 ? 7.211 -12.086 -18.109 1 96.75 266 ARG B N 1
ATOM 4455 C CA . ARG B 1 266 ? 6.852 -13.008 -17.031 1 96.75 266 ARG B CA 1
ATOM 4456 C C . ARG B 1 266 ? 6.949 -14.453 -17.5 1 96.75 266 ARG B C 1
ATOM 4458 O O . ARG B 1 266 ? 6.469 -14.797 -18.578 1 96.75 266 ARG B O 1
ATOM 4465 N N . ILE B 1 267 ? 7.578 -15.273 -16.734 1 97.5 267 ILE B N 1
ATOM 4466 C CA . ILE B 1 267 ? 7.555 -16.719 -16.906 1 97.5 267 ILE B CA 1
ATOM 4467 C C . ILE B 1 267 ? 6.879 -17.359 -15.695 1 97.5 267 ILE B C 1
ATOM 4469 O O . ILE B 1 267 ? 7.207 -17.047 -14.547 1 97.5 267 ILE B O 1
ATOM 4473 N N . THR B 1 268 ? 5.949 -18.219 -16 1 97 268 THR B N 1
ATOM 4474 C CA . THR B 1 268 ? 5.195 -18.891 -14.953 1 97 268 THR B CA 1
ATOM 4475 C C . THR B 1 268 ? 5.574 -20.375 -14.875 1 97 268 THR B C 1
ATOM 4477 O O . THR B 1 268 ? 5.879 -20.984 -15.898 1 97 268 THR B O 1
ATOM 4480 N N . LEU B 1 269 ? 5.609 -20.891 -13.711 1 97.81 269 LEU B N 1
ATOM 4481 C CA . LEU B 1 269 ? 6 -22.281 -13.484 1 97.81 269 LEU B CA 1
ATOM 4482 C C . LEU B 1 269 ? 4.789 -23.125 -13.125 1 97.81 269 LEU B C 1
ATOM 4484 O O . LEU B 1 269 ? 3.916 -22.688 -12.367 1 97.81 269 LEU B O 1
ATOM 4488 N N . ALA B 1 270 ? 4.777 -24.312 -13.609 1 97.56 270 ALA B N 1
ATOM 4489 C CA . ALA B 1 270 ? 3.689 -25.266 -13.359 1 97.56 270 ALA B CA 1
ATOM 4490 C C . ALA B 1 270 ? 3.5 -25.5 -11.867 1 97.56 270 ALA B C 1
ATOM 4492 O O . ALA B 1 270 ? 4.477 -25.609 -11.117 1 97.56 270 ALA B O 1
ATOM 4493 N N . GLY B 1 271 ? 2.275 -25.531 -11.453 1 97.06 271 GLY B N 1
ATOM 4494 C CA . GLY B 1 271 ? 1.945 -25.75 -10.055 1 97.06 271 GLY B CA 1
ATOM 4495 C C . GLY B 1 271 ? 1.12 -27 -9.828 1 97.06 271 GLY B C 1
ATOM 4496 O O . GLY B 1 271 ? 0.757 -27.703 -10.781 1 97.06 271 GLY B O 1
ATOM 4497 N N . ASP B 1 272 ? 0.878 -27.344 -8.602 1 97 272 ASP B N 1
ATOM 4498 C CA . ASP B 1 272 ? 0.041 -28.469 -8.18 1 97 272 ASP B CA 1
ATOM 4499 C C . ASP B 1 272 ? -1.432 -28.078 -8.141 1 97 272 ASP B C 1
ATOM 4501 O O . ASP B 1 272 ? -1.771 -26.906 -8.359 1 97 272 ASP B O 1
ATOM 4505 N N . ILE B 1 273 ? -2.264 -29.094 -7.941 1 97.94 273 ILE B N 1
ATOM 4506 C CA . ILE B 1 273 ? -3.684 -28.844 -7.723 1 97.94 273 ILE B CA 1
ATOM 4507 C C . ILE B 1 273 ? -3.924 -28.469 -6.262 1 97.94 273 ILE B C 1
ATOM 4509 O O . ILE B 1 273 ? -3.6 -29.25 -5.359 1 97.94 273 ILE B O 1
ATOM 4513 N N . PRO B 1 274 ? -4.465 -27.25 -5.965 1 98.25 274 PRO B N 1
ATOM 4514 C CA . PRO B 1 274 ? -4.664 -26.828 -4.578 1 98.25 274 PRO B CA 1
ATOM 4515 C C . PRO B 1 274 ? -5.504 -27.812 -3.77 1 98.25 274 PRO B C 1
ATOM 4517 O O . PRO B 1 274 ? -6.469 -28.375 -4.289 1 98.25 274 PRO B O 1
ATOM 4520 N N . VAL B 1 275 ? -5.105 -28.031 -2.549 1 98.31 275 VAL B N 1
ATOM 4521 C CA . VAL B 1 275 ? -5.801 -28.906 -1.6 1 98.31 275 VAL B CA 1
ATOM 4522 C C . VAL B 1 275 ? -6.176 -28.109 -0.352 1 98.31 275 VAL B C 1
ATOM 4524 O O . VAL B 1 275 ? -5.379 -27.297 0.14 1 98.31 275 VAL B O 1
ATOM 4527 N N . GLY B 1 276 ? -7.414 -28.328 0.079 1 98.19 276 GLY B N 1
ATOM 4528 C CA . GLY B 1 276 ? -7.879 -27.641 1.272 1 98.19 276 GLY B CA 1
ATOM 4529 C C . GLY B 1 276 ? -7.391 -28.281 2.559 1 98.19 276 GLY B C 1
ATOM 4530 O O . GLY B 1 276 ? -6.672 -29.281 2.527 1 98.19 276 GLY B O 1
ATOM 4531 N N . VAL B 1 277 ? -7.762 -27.672 3.648 1 98 277 VAL B N 1
ATOM 4532 C CA . VAL B 1 277 ? -7.379 -28.156 4.977 1 98 277 VAL B CA 1
ATOM 4533 C C . VAL B 1 277 ? -7.98 -29.531 5.227 1 98 277 VAL B C 1
ATOM 4535 O O . VAL B 1 277 ? -7.383 -30.359 5.922 1 98 277 VAL B O 1
ATOM 4538 N N . ASP B 1 278 ? -9.055 -29.797 4.59 1 97.19 278 ASP B N 1
ATOM 4539 C CA . ASP B 1 278 ? -9.734 -31.078 4.75 1 97.19 278 ASP B CA 1
ATOM 4540 C C . ASP B 1 278 ? -9.156 -32.125 3.811 1 97.19 278 ASP B C 1
ATOM 4542 O O . ASP B 1 278 ? -9.617 -33.281 3.793 1 97.19 278 ASP B O 1
ATOM 4546 N N . GLY B 1 279 ? -8.227 -31.75 2.965 1 97.5 279 GLY B N 1
ATOM 4547 C CA . GLY B 1 279 ? -7.586 -32.688 2.066 1 97.5 279 GLY B CA 1
ATOM 4548 C C . GLY B 1 279 ? -8.258 -32.781 0.71 1 97.5 279 GLY B C 1
ATOM 4549 O O . GLY B 1 279 ? -7.773 -33.469 -0.187 1 97.5 279 GLY B O 1
ATOM 4550 N N . THR B 1 280 ? -9.359 -32.062 0.552 1 97.81 280 THR B N 1
ATOM 4551 C CA . THR B 1 280 ? -10.086 -32.125 -0.71 1 97.81 280 THR B CA 1
ATOM 4552 C C . THR B 1 280 ? -9.445 -31.219 -1.753 1 97.81 280 THR B C 1
ATOM 4554 O O . THR B 1 280 ? -9.125 -30.062 -1.466 1 97.81 280 THR B O 1
ATOM 4557 N N . SER B 1 281 ? -9.258 -31.703 -2.926 1 98 281 SER B N 1
ATOM 4558 C CA . SER B 1 281 ? -8.602 -30.969 -4.008 1 98 281 SER B CA 1
ATOM 4559 C C . SER B 1 281 ? -9.586 -30.062 -4.734 1 98 281 SER B C 1
ATOM 4561 O O . SER B 1 281 ? -10.805 -30.219 -4.59 1 98 281 SER B O 1
ATOM 4563 N N . SER B 1 282 ? -9.031 -29.156 -5.5 1 98.44 282 SER B N 1
ATOM 4564 C CA . SER B 1 282 ? -9.82 -28.297 -6.387 1 98.44 282 SER B CA 1
ATOM 4565 C C . SER B 1 282 ? -10.562 -29.109 -7.434 1 98.44 282 SER B C 1
ATOM 4567 O O . SER B 1 282 ? -10.141 -30.234 -7.77 1 98.44 282 SER B O 1
ATOM 4569 N N . THR B 1 283 ? -11.656 -28.547 -7.906 1 98.06 283 THR B N 1
ATOM 4570 C CA . THR B 1 283 ? -12.484 -29.219 -8.891 1 98.06 283 THR B CA 1
ATOM 4571 C C . THR B 1 283 ? -12.711 -28.328 -10.109 1 98.06 283 THR B C 1
ATOM 4573 O O . THR B 1 283 ? -13.141 -27.188 -9.977 1 98.06 283 THR B O 1
ATOM 4576 N N . VAL B 1 284 ? -12.484 -28.875 -11.266 1 98.06 284 VAL B N 1
ATOM 4577 C CA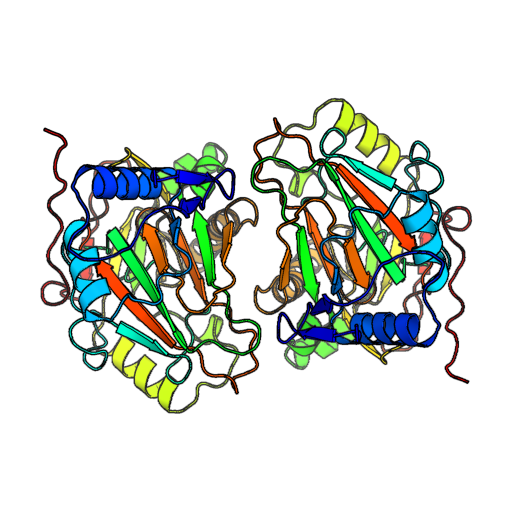 . VAL B 1 284 ? -12.742 -28.141 -12.508 1 98.06 284 VAL B CA 1
ATOM 4578 C C . VAL B 1 284 ? -14.234 -28.156 -12.812 1 98.06 284 VAL B C 1
ATOM 4580 O O . VAL B 1 284 ? -14.867 -29.219 -12.82 1 98.06 284 VAL B O 1
ATOM 4583 N N . ILE B 1 285 ? -14.781 -27 -12.992 1 98.06 285 ILE B N 1
ATOM 4584 C CA . ILE B 1 285 ? -16.188 -26.859 -13.375 1 98.06 285 ILE B CA 1
ATOM 4585 C C . ILE B 1 285 ? -16.297 -26.688 -14.891 1 98.06 285 ILE B C 1
ATOM 4587 O O . ILE B 1 285 ? -17.156 -27.297 -15.531 1 98.06 285 ILE B O 1
ATOM 4591 N N . ALA B 1 286 ? -15.438 -25.859 -15.477 1 97.25 286 ALA B N 1
ATOM 4592 C CA . ALA B 1 286 ? -15.391 -25.609 -16.922 1 97.25 286 ALA B CA 1
ATOM 4593 C C . ALA B 1 286 ? -13.969 -25.281 -17.375 1 97.25 286 ALA B C 1
ATOM 4595 O O . ALA B 1 286 ? -13.211 -24.656 -16.641 1 97.25 286 ALA B O 1
ATOM 4596 N N . GLY B 1 287 ? -13.641 -25.75 -18.594 1 95.69 287 GLY B N 1
ATOM 4597 C CA . GLY B 1 287 ? -12.352 -25.453 -19.188 1 95.69 287 GLY B CA 1
ATOM 4598 C C . GLY B 1 287 ? -11.344 -26.578 -19.016 1 95.69 287 GLY B C 1
ATOM 4599 O O . GLY B 1 287 ? -11.5 -27.438 -18.141 1 95.69 287 GLY B O 1
ATOM 4600 N N . ASN B 1 288 ? -10.367 -26.609 -19.906 1 93.88 288 ASN B N 1
ATOM 4601 C CA . ASN B 1 288 ? -9.273 -27.578 -19.875 1 93.88 288 ASN B CA 1
ATOM 4602 C C . ASN B 1 288 ? -7.914 -26.891 -19.953 1 93.88 288 ASN B C 1
ATOM 4604 O O . ASN B 1 288 ? -7.582 -26.266 -20.969 1 93.88 288 ASN B O 1
ATOM 4608 N N . ALA B 1 289 ? -7.117 -27.047 -18.906 1 94.31 289 ALA B N 1
ATOM 4609 C CA . ALA B 1 289 ? -5.855 -26.328 -18.812 1 94.31 289 ALA B CA 1
ATOM 4610 C C . ALA B 1 289 ? -4.68 -27.203 -19.203 1 94.31 289 ALA B C 1
ATOM 4612 O O . ALA B 1 289 ? -3.521 -26.859 -18.969 1 94.31 289 ALA B O 1
ATOM 4613 N N . GLU B 1 290 ? -4.887 -28.297 -19.828 1 92.94 290 GLU B N 1
ATOM 4614 C CA . GLU B 1 290 ? -3.832 -29.266 -20.141 1 92.94 290 GLU B CA 1
ATOM 4615 C C . GLU B 1 290 ? -2.814 -28.672 -21.109 1 92.94 290 GLU B C 1
ATOM 4617 O O . GLU B 1 290 ? -1.619 -28.953 -21.016 1 92.94 290 GLU B O 1
ATOM 4622 N N . SER B 1 291 ? -3.285 -27.938 -22.031 1 90.62 291 SER B N 1
ATOM 4623 C CA . SER B 1 291 ? -2.385 -27.328 -23.016 1 90.62 291 SER B CA 1
ATOM 4624 C C . SER B 1 291 ? -1.569 -26.203 -22.391 1 90.62 291 SER B C 1
ATOM 4626 O O . SER B 1 291 ? -0.506 -25.844 -22.891 1 90.62 291 SER B O 1
ATOM 4628 N N . TYR B 1 292 ? -2.061 -25.641 -21.344 1 92.19 292 TYR B N 1
ATOM 4629 C CA . TYR B 1 292 ? -1.413 -24.531 -20.656 1 92.19 292 TYR B CA 1
ATOM 4630 C C . TYR B 1 292 ? -0.241 -25.016 -19.812 1 92.19 292 TYR B C 1
ATOM 4632 O O . TYR B 1 292 ? 0.858 -24.469 -19.891 1 92.19 292 TYR B O 1
ATOM 4640 N N . SER B 1 293 ? -0.474 -26.031 -19.094 1 93.56 293 SER B N 1
ATOM 4641 C CA . SER B 1 293 ? 0.533 -26.453 -18.141 1 93.56 293 SER B CA 1
ATOM 4642 C C . SER B 1 293 ? 0.345 -27.906 -17.734 1 93.56 293 SER B C 1
ATOM 4644 O O . SER B 1 293 ? -0.785 -28.391 -17.641 1 93.56 293 SER B O 1
ATOM 4646 N N . ALA B 1 294 ? 1.461 -28.578 -17.453 1 92.12 294 ALA B N 1
ATOM 4647 C CA . ALA B 1 294 ? 1.416 -29.844 -16.734 1 92.12 294 ALA B CA 1
ATOM 4648 C C . ALA B 1 294 ? 1.114 -29.625 -15.25 1 92.12 294 ALA B C 1
ATOM 4650 O O . ALA B 1 294 ? 1.25 -28.5 -14.742 1 92.12 294 ALA B O 1
ATOM 4651 N N . VAL B 1 295 ? 0.588 -30.641 -14.648 1 91.88 295 VAL B N 1
ATOM 4652 C CA . VAL B 1 295 ? 0.451 -30.594 -13.195 1 91.88 295 VAL B CA 1
ATOM 4653 C C . VAL B 1 295 ? 1.788 -30.922 -12.539 1 91.88 295 VAL B C 1
ATOM 4655 O O . VAL B 1 295 ? 2.416 -31.938 -12.867 1 91.88 295 VAL B O 1
ATOM 4658 N N . ASP B 1 296 ? 2.279 -29.984 -11.742 1 89.12 296 ASP B N 1
ATOM 4659 C CA . ASP B 1 296 ? 3.514 -30.234 -11 1 89.12 296 ASP B CA 1
ATOM 4660 C C . ASP B 1 296 ? 3.34 -31.375 -10.008 1 89.12 296 ASP B C 1
ATOM 4662 O O . ASP B 1 296 ? 2.469 -31.312 -9.133 1 89.12 296 ASP B O 1
ATOM 4666 N N . PRO B 1 297 ? 4.062 -32.5 -10.219 1 79.31 297 PRO B N 1
ATOM 4667 C CA . PRO B 1 297 ? 3.922 -33.594 -9.273 1 79.31 297 PRO B CA 1
ATOM 4668 C C . PRO B 1 297 ? 4.426 -33.25 -7.875 1 79.31 297 PRO B C 1
ATOM 4670 O O . PRO B 1 297 ? 5.375 -32.469 -7.734 1 79.31 297 PRO B O 1
ATOM 4673 N N . LEU B 1 298 ? 3.586 -33.062 -6.812 1 67.81 298 LEU B N 1
ATOM 4674 C CA . LEU B 1 298 ? 4.031 -32.75 -5.457 1 67.81 298 LEU B CA 1
ATOM 4675 C C . LEU B 1 298 ? 5.207 -33.625 -5.059 1 67.81 298 LEU B C 1
ATOM 4677 O O . LEU B 1 298 ? 5.176 -34.844 -5.273 1 67.81 298 LEU B O 1
ATOM 4681 N N . THR B 1 299 ? 6.402 -33.25 -5.414 1 48.03 299 THR B N 1
ATOM 4682 C CA . THR B 1 299 ? 7.516 -34.062 -4.93 1 48.03 299 THR B CA 1
ATOM 4683 C C . THR B 1 299 ? 7.332 -34.375 -3.451 1 48.03 299 THR B C 1
ATOM 4685 O O . THR B 1 299 ? 7.262 -33.5 -2.609 1 48.03 299 THR B O 1
ATOM 4688 N N . THR B 1 300 ? 6.555 -35.312 -3.146 1 40.84 300 THR B N 1
ATOM 4689 C CA . THR B 1 300 ? 6.629 -35.812 -1.774 1 40.84 300 THR B CA 1
ATOM 4690 C C . THR B 1 300 ? 8.07 -35.812 -1.276 1 40.84 300 THR B C 1
ATOM 4692 O O . THR B 1 300 ? 8.977 -36.25 -1.98 1 40.84 300 THR B O 1
ATOM 4695 N N . ALA B 1 301 ? 8.484 -34.688 -0.542 1 39.16 301 ALA B N 1
ATOM 4696 C CA . ALA B 1 301 ? 9.773 -34.969 0.095 1 39.16 301 ALA B CA 1
ATOM 4697 C C . ALA B 1 301 ? 10.008 -36.438 0.264 1 39.16 301 ALA B C 1
ATOM 4699 O O . ALA B 1 301 ? 9.18 -37.156 0.86 1 39.16 301 ALA B O 1
ATOM 4700 N N . ALA B 1 302 ? 10.953 -37.094 -0.549 1 31.72 302 ALA B N 1
ATOM 4701 C CA . ALA B 1 302 ? 11.508 -38.375 -0.089 1 31.72 302 ALA B CA 1
ATOM 4702 C C . ALA B 1 302 ? 12.078 -38.25 1.321 1 31.72 302 ALA B C 1
ATOM 4704 O O . ALA B 1 302 ? 12.68 -37.219 1.662 1 31.72 302 ALA B O 1
#

pLDDT: mean 92.7, std 11.36, range [31.66, 98.94]

Secondary structure (DSSP, 8-state):
---EEEE-SSSS-EEEES---STT--HHHHHHHHHHHHHHSEEEE---TT--HHHHHHHHHHHS-BPPS-SS-TTS-SS-EEEETTT----S-B-TTTTSSS--SEEEEEEEE--SS---EEEEEHHHHHHTS-HHHHHHHHH-EEEEES----TTT--S---HHHHHHHHHHTSS--EEEEESEEEPTTT--EEE--STTEEEETTS-HHHHHHHHHHHHHHHT-GGGEEEE---TT-EEEEEGGGEEEEE---STTTS--EEEEEEE--PPPBBTTSPBPEEEE---TTT----------/---EEEE-SSSS-EEEES---STT--HHHHHHHHHHHHHHSEEEE---TT--HHHHHHHHHHHS-BPPS-SS-TTS-SS-EEEETTT----S-B-TTTTSSS--SEEEEEEEE--SS---EEEEEHHHHHHTS-HHHHHHHHH-EEEEES----TTT--S---HHHHHHHHHHTSS--EEEEESEEEPTTT--EEE--STTEEEETTS-HHHHHHHHHHHHHHHT-GGGEEEE---TT-EEEEEGGGEEEEE---STTTS--EEEEEEE--PPPBBTTSPBPEEEE---TTT----------

=== Feature glossary ===
The record interleaves many kinds of information about one protein. Here is each kind framed as the question it answers.

Q: What are the backbone torsion angles?
A: φ (phi) and ψ (psi) are the two rotatable backbone dihedrals per residue: φ is the C(i-1)–N–Cα–C torsion, ψ is the N–Cα–C–N(i+1) torsion, both in degrees on (−180°, 180°]. α-helical residues cluster near (−60°, −45°); β-strand residues near (−120°, +130°). A Ramachandran plot is simply a scatter of (φ, ψ) for every residue.

Q: What is the amino-acid chain?
A: This is the polypeptide sequence — one letter per residue, N-terminus first. Length ranges from a few dozen residues for small domains to over a thousand for large multi-domain proteins.

Q: How mobile is each atom in the crystal?
A: For experimental (PDB) structures, the B-factor (temperature factor) quantifies the positional spread of each atom in the crystal — a combination of thermal vibration and static disorder — in units of Å². High B-factors mark flexible loops or poorly resolved regions; low B-factors mark the rigid, well-ordered core.

Q: Are the domains correctly placed relative to each other?
A: Predicted Aligned Error (PAE) is an AlphaFold confidence matrix: entry (i, j) is the expected error in the position of residue j, in ångströms, when the prediction is superimposed on the true structure at residue i. Low PAE within a block of residues means that block is internally rigid and well-predicted; high PAE between two blocks means their relative placement is uncertain even if each block individually is confident.

Q: How confident is the AlphaFold model at each residue?
A: pLDDT is the predicted lDDT-Cα score: AlphaFold's confidence that the local environment of each residue (all inter-atomic distances within 15 Å) is correctly placed. It is a per-residue number between 0 and 100, with higher meaning more reliable.

Q: What family and function is it annotated with?
A: Functional annotations link the protein to curated databases. InterPro entries identify conserved domains and families by matching the sequence against member-database signatures (Pfam, PROSITE, CDD, …). Gene Ontology (GO) terms describe molecular function, biological process, and cellular component in a controlled vocabulary. CATH places the structure in a hierarchical fold classification (Class/Architecture/Topology/Homologous-superfamily). The organism is the source species.

Q: How big and how compact is the whole molecule?
A: Three whole-structure scalars: the radius of gyration (RMS distance of Cα from centroid, in Å), the count of Cα–Cα contacts (pairs closer than 8 Å and separated by more than four residues in sequence — i.e. tertiary, not local, contacts), and the bounding-box dimensions. Together they distinguish compact globular folds from extended fibres or disordered chains.

Q: What known structures does this most resemble?
A: The Foldseek neighbor list gives the closest experimentally determined structures in the PDB, ranked by structural alignment. TM-score near 1 means near-identical fold; near 0.3 means only rough topology match. This is how one finds what a novel AlphaFold prediction most resembles in the solved-structure universe.

Q: Which residues are buried vs exposed?
A: SASA measures how much of the protein is reachable by solvent. It is computed by rolling a water-sized probe over the atomic surface and summing the exposed area (Å²). Per-residue SASA distinguishes core (buried, low SASA) from surface (exposed, high SASA) residues; total SASA is a whole-molecule size measure.

Q: Which residues are in helices, strands, or loops?
A: Eight-state secondary structure (DSSP): H is the canonical α-helix, G the tighter 3₁₀-helix, I the wider π-helix; E/B are β-structure, T and S are turns and bends, and '-' is everything else. DSSP derives these from the pattern of main-chain N–H···O=C hydrogen bonds, not from the sequence.

Q: Where is each backbone atom in 3D?
A: Structure coordinates are given as an mmCIF _atom_site loop: one row per atom with element, residue name, chain id, sequence number, and x/y/z position in Å. Only the four main-chain atoms per residue are included here; side chains are omitted to keep the record compact.

Q: What if only a Cα trace is available?
A: Three-state secondary structure (P-SEA) collapses the eight DSSP classes into helix (a), strand (b), and coil (c). P-SEA assigns these from Cα geometry alone — distances and angles — without requiring backbone oxygens, so it works on any Cα trace.

Q: What do the rendered images show?
A: The six renders are orthographic views along the three Cartesian axes in both directions. Representation (cartoon, sticks, or surface) and color scheme (sequence-rainbow or by-chain) vary across proteins so the training set covers all the common visualization conventions.

Q: What does the local fold look like, residue by residue?
A: Foldseek's 3Di representation compresses backbone geometry into a per-residue letter drawn from a learned twenty-state alphabet. It captures the tertiary interaction pattern around each residue — which residues are packed against it in space, regardless of where they are in sequence.

Q: What do the diagnostic plots show?
A: The contact map is a binary N×N matrix image: pixel (i, j) is dark where Cα_i and Cα_j are within 8 Å and |i−j|>4. Because the |i−j|>4 filter removes local helical contacts, off-diagonal stripes parallel to the main diagonal indicate parallel β-sheets; stripes perpendicular to it indicate antiparallel β-sheets. The Ramachandran plot scatters every residue's (φ, ψ) pair against the sterically allowed regions. The PAE heatmap renders the predicted-aligned-error matrix.